Protein 5G1M (pdb70)

Foldseek 3Di:
DQAAAAEEEDQALADDPVNLVVLLDQSHAEYEDELRNDQELQSLLVRLVVSCVSPVRHAYEYACPQVVNVPPHPDQDRFFHLVLLLPFPVSLLLLLLRLQRVLLSCQQSNHLYYADDELAAAADPVDDPPDCRRLRVNVSSLSSRVSSLNNNVVNQAAYEYDAPQHCNQWDDPDFAAQTEDADAPVVSVVGSNRSCLSCLVPHQEYHHGSYYHVNQPRHGLLQALCNVPVVNCNVSVHDHAYEHPALDDDTHDDDDALLVVSVSNSVSPHQYYYHYPCVVSSVSNVVSCVVVVHHHDPRPCVRGGPRHHDDCSCVDPSNVVSVVVCVVRVNDD/DQFAAAEEEDQAQADDPVRLVVLLDQSHAEYEDELRNDAELQSLLVRLVVSCVSPVRHAYEYACVQPVNVPVHPDADDFFDLVLLLPFPVSLLLLLLRLQRVLLSCQQSNHLYYADDELAFAADPPPDPPDCNRAGPSVSSLSSRVSNLNSNVVNQAAYEYDAPQHCNQWADPDLQAFTEDADAPVVSCVGSNSSCLSCLVPHQEYEHDRYAHPNQHRAGLLLALSNVPCCSCNVSVRDHAYEYYALQPVSHHDPDALLVVSVSSVVSPHNYYYHYPDVVSSVNNVVSCVVVVHHHPPRVSVRGGPGHHDDCSCVDPSNVVSVVVCVVSVNDD

InterPro domains:
  IPR001764 Glycoside hydrolase, family 3, N-terminal [PF00933] (15-290)
  IPR017853 Glycoside hydrolase superfamily [SSF51445] (3-287)
  IPR019800 Glycoside hydrolase, family 3, active site [PS00775] (230-247)
  IPR022956 Beta-hexosaminidase, bacterial [MF_00364] (4-330)
  IPR036962 Glycoside hydrolase, family 3, N-terminal domain superfamily [G3DSA:3.20.20.300] (1-332)
  IPR050226 NagZ Beta-hexosaminidase [PTHR30480] (3-290)

Structure (mmCIF, N/CA/C/O backbone):
data_5G1M
#
_entry.id   5G1M
#
_cell.length_a   63.971
_cell.length_b   75.289
_cell.length_c   76.389
_cell.angle_alpha   90.00
_cell.angle_beta   110.10
_cell.angle_gamma   90.00
#
_symmetry.space_group_name_H-M   'P 1 21 1'
#
loop_
_entity.id
_entity.type
_entity.pdbx_description
1 polymer BETA-HEXOSAMINIDASE
2 non-polymer 'CHLORIDE ION'
3 non-polymer 'ACETATE ION'
4 non-polymer DI(HYDROXYETHYL)ETHER
5 water water
#
loop_
_atom_site.group_PDB
_atom_site.id
_atom_site.type_symbol
_atom_site.label_atom_id
_atom_site.label_alt_id
_atom_site.label_comp_id
_atom_site.label_asym_id
_atom_site.label_entity_id
_atom_site.label_seq_id
_atom_site.pdbx_PDB_ins_code
_atom_site.Cartn_x
_atom_site.Cartn_y
_atom_site.Cartn_z
_atom_site.occupancy
_atom_site.B_iso_or_equiv
_atom_site.auth_seq_id
_atom_site.auth_comp_id
_atom_site.auth_asym_id
_atom_site.auth_atom_id
_atom_site.pdbx_PDB_model_num
ATOM 1 N N . HIS A 1 20 ? 18.969 18.613 12.733 1.00 80.31 -1 HIS A N 1
ATOM 2 C CA . HIS A 1 20 ? 20.126 17.722 12.688 1.00 78.82 -1 HIS A CA 1
ATOM 3 C C . HIS A 1 20 ? 19.747 16.253 12.568 1.00 69.84 -1 HIS A C 1
ATOM 4 O O . HIS A 1 20 ? 18.930 15.758 13.343 1.00 74.66 -1 HIS A O 1
ATOM 11 N N . MET A 1 21 ? 20.341 15.558 11.598 1.00 56.58 1 MET A N 1
ATOM 12 C CA . MET A 1 21 ? 20.267 14.106 11.595 1.00 46.63 1 MET A CA 1
ATOM 13 C C . MET A 1 21 ? 20.948 13.570 12.851 1.00 33.54 1 MET A C 1
ATOM 14 O O . MET A 1 21 ? 21.891 14.171 13.373 1.00 28.76 1 MET A O 1
ATOM 19 N N . GLN A 1 22 ? 20.448 12.445 13.356 1.00 24.58 2 GLN A N 1
ATOM 20 C CA . GLN A 1 22 ? 20.942 11.878 14.603 1.00 22.03 2 GLN A CA 1
ATOM 21 C C . GLN A 1 22 ? 21.604 10.529 14.366 1.00 18.59 2 GLN A C 1
ATOM 22 O O . GLN A 1 22 ? 21.196 9.759 13.496 1.00 25.12 2 GLN A O 1
ATOM 28 N N . GLY A 1 23 ? 22.603 10.239 15.180 1.00 16.17 3 GLY A N 1
ATOM 29 C CA . GLY A 1 23 ? 23.326 8.991 15.046 1.00 17.25 3 GLY A CA 1
ATOM 30 C C . GLY A 1 23 ? 24.598 9.044 15.844 1.00 19.46 3 GLY A C 1
ATOM 31 O O . GLY A 1 23 ? 24.992 10.091 16.367 1.00 16.96 3 GLY A O 1
ATOM 32 N N . SER A 1 24 ? 25.242 7.882 15.941 1.00 13.74 4 SER A N 1
ATOM 33 C CA . SER A 1 24 ? 26.436 7.779 16.758 1.00 11.82 4 SER A CA 1
ATOM 34 C C . SER A 1 24 ? 27.184 6.513 16.360 1.00 12.56 4 SER A C 1
ATOM 35 O O . SER A 1 24 ? 26.622 5.612 15.740 1.00 14.89 4 SER A O 1
ATOM 38 N N . LEU A 1 25 ? 28.448 6.440 16.764 1.00 14.40 5 LEU A N 1
ATOM 39 C CA . LEU A 1 25 ? 29.329 5.335 16.415 1.00 12.03 5 LEU A CA 1
ATOM 40 C C . LEU A 1 25 ? 29.743 4.586 17.672 1.00 13.49 5 LEU A C 1
ATOM 41 O O . LEU A 1 25 ? 30.126 5.207 18.659 1.00 13.68 5 LEU A O 1
ATOM 46 N N . MET A 1 26 ? 29.670 3.258 17.632 1.00 10.34 6 MET A N 1
ATOM 47 C CA . MET A 1 26 ? 30.236 2.400 18.664 1.00 11.64 6 MET A CA 1
ATOM 48 C C . MET A 1 26 ? 31.429 1.668 18.063 1.00 15.32 6 MET A C 1
ATOM 49 O O . MET A 1 26 ? 31.290 0.989 17.038 1.00 15.08 6 MET A O 1
ATOM 54 N N . LEU A 1 27 ? 32.595 1.805 18.688 1.00 13.84 7 LEU A N 1
ATOM 55 C CA . LEU A 1 27 ? 33.784 1.182 18.119 1.00 12.00 7 LEU A CA 1
ATOM 56 C C . LEU A 1 27 ? 34.466 0.278 19.142 1.00 14.66 7 LEU A C 1
ATOM 57 O O . LEU A 1 27 ? 33.916 0.036 20.218 1.00 18.84 7 LEU A O 1
ATOM 62 N N . ASP A 1 28 ? 35.653 -0.233 18.815 1.00 16.05 8 ASP A N 1
ATOM 63 C CA . ASP A 1 28 ? 36.405 -1.089 19.721 1.00 14.92 8 ASP A CA 1
ATOM 64 C C . ASP A 1 28 ? 37.868 -0.668 19.676 1.00 18.19 8 ASP A C 1
ATOM 65 O O . ASP A 1 28 ? 38.255 0.221 18.909 1.00 17.50 8 ASP A O 1
ATOM 70 N N . ILE A 1 29 ? 38.685 -1.290 20.527 1.00 18.05 9 ILE A N 1
ATOM 71 C CA . ILE A 1 29 ? 40.116 -1.018 20.574 1.00 13.63 9 ILE A CA 1
ATOM 72 C C . ILE A 1 29 ? 40.856 -2.341 20.416 1.00 17.32 9 ILE A C 1
ATOM 73 O O . ILE A 1 29 ? 40.261 -3.419 20.461 1.00 18.46 9 ILE A O 1
ATOM 78 N N . GLY A 1 30 ? 42.177 -2.248 20.235 1.00 16.63 10 GLY A N 1
ATOM 79 C CA . GLY A 1 30 ? 42.980 -3.432 19.968 1.00 20.16 10 GLY A CA 1
ATOM 80 C C . GLY A 1 30 ? 43.408 -4.212 21.196 1.00 25.58 10 GLY A C 1
ATOM 81 O O . GLY A 1 30 ? 43.513 -5.443 21.144 1.00 30.34 10 GLY A O 1
ATOM 82 N N . GLY A 1 31 ? 43.650 -3.529 22.308 1.00 20.55 11 GLY A N 1
ATOM 83 C CA . GLY A 1 31 ? 44.392 -4.159 23.390 1.00 20.46 11 GLY A CA 1
ATOM 84 C C . GLY A 1 31 ? 43.710 -4.118 24.735 1.00 19.71 11 GLY A C 1
ATOM 85 O O . GLY A 1 31 ? 42.513 -3.832 24.830 1.00 22.48 11 GLY A O 1
ATOM 86 N N . THR A 1 32 ? 44.468 -4.401 25.793 1.00 23.20 12 THR A N 1
ATOM 87 C CA . THR A 1 32 ? 43.937 -4.372 27.145 1.00 20.19 12 THR A CA 1
ATOM 88 C C . THR A 1 32 ? 44.096 -3.009 27.806 1.00 22.14 12 THR A C 1
ATOM 89 O O . THR A 1 32 ? 43.735 -2.854 28.981 1.00 20.39 12 THR A O 1
ATOM 93 N N . TRP A 1 33 ? 44.635 -2.030 27.079 1.00 21.29 13 TRP A N 1
ATOM 94 C CA . TRP A 1 33 ? 44.770 -0.671 27.577 1.00 23.48 13 TRP A CA 1
ATOM 95 C C . TRP A 1 33 ? 44.671 0.262 26.378 1.00 19.69 13 TRP A C 1
ATOM 96 O O . TRP A 1 33 ? 44.733 -0.172 25.224 1.00 23.12 13 TRP A O 1
ATOM 107 N N . LEU A 1 34 ? 44.509 1.557 26.660 1.00 21.76 14 LEU A N 1
ATOM 108 C CA . LEU A 1 34 ? 44.340 2.557 25.608 1.00 19.98 14 LEU A CA 1
ATOM 109 C C . LEU A 1 34 ? 45.674 2.992 25.005 1.00 21.86 14 LEU A C 1
ATOM 110 O O . LEU A 1 34 ? 46.628 3.286 25.730 1.00 22.37 14 LEU A O 1
ATOM 115 N N . THR A 1 35 ? 45.726 3.077 23.670 1.00 19.02 15 THR A N 1
ATOM 116 C CA . THR A 1 35 ? 46.826 3.752 22.989 1.00 21.06 15 THR A CA 1
ATOM 117 C C . THR A 1 35 ? 46.510 5.243 22.842 1.00 23.37 15 THR A C 1
ATOM 118 O O . THR A 1 35 ? 45.380 5.687 23.054 1.00 17.93 15 THR A O 1
ATOM 122 N N . ALA A 1 36 ? 47.515 6.028 22.437 1.00 16.26 16 ALA A N 1
ATOM 123 C CA . ALA A 1 36 ? 47.245 7.442 22.196 1.00 20.30 16 ALA A CA 1
ATOM 124 C C . ALA A 1 36 ? 46.184 7.607 21.122 1.00 21.83 16 ALA A C 1
ATOM 125 O O . ALA A 1 36 ? 45.314 8.480 21.226 1.00 19.75 16 ALA A O 1
ATOM 127 N N . GLU A 1 37 ? 46.239 6.760 20.086 1.00 19.86 17 GLU A N 1
ATOM 128 C CA . GLU A 1 37 ? 45.261 6.823 19.008 1.00 24.06 17 GLU A CA 1
ATOM 129 C C . GLU A 1 37 ? 43.855 6.516 19.519 1.00 18.14 17 GLU A C 1
ATOM 130 O O . GLU A 1 37 ? 42.886 7.159 19.092 1.00 13.76 17 GLU A O 1
ATOM 136 N N . ASP A 1 38 ? 43.732 5.535 20.430 1.00 18.94 18 ASP A N 1
ATOM 137 C CA . ASP A 1 38 ? 42.461 5.248 21.104 1.00 18.36 18 ASP A CA 1
ATOM 138 C C . ASP A 1 38 ? 41.929 6.486 21.817 1.00 17.23 18 ASP A C 1
ATOM 139 O O . ASP A 1 38 ? 40.747 6.853 21.687 1.00 13.52 18 ASP A O 1
ATOM 144 N N . ARG A 1 39 ? 42.782 7.103 22.636 1.00 13.32 19 ARG A N 1
ATOM 145 C CA . ARG A 1 39 ? 42.381 8.290 23.370 1.00 12.22 19 ARG A CA 1
ATOM 146 C C . ARG A 1 39 ? 41.896 9.371 22.422 1.00 13.64 19 ARG A C 1
ATOM 147 O O . ARG A 1 39 ? 40.918 10.068 22.711 1.00 22.15 19 ARG A O 1
ATOM 155 N N . GLN A 1 40 ? 42.554 9.507 21.278 1.00 10.39 20 GLN A N 1
ATOM 156 C CA . GLN A 1 40 ? 42.205 10.604 20.385 1.00 19.20 20 GLN A CA 1
ATOM 157 C C . GLN A 1 40 ? 40.850 10.362 19.732 1.00 18.95 20 GLN A C 1
ATOM 158 O O . GLN A 1 40 ? 39.996 11.254 19.706 1.00 18.25 20 GLN A O 1
ATOM 164 N N . ILE A 1 41 ? 40.611 9.146 19.238 1.00 17.58 21 ILE A N 1
ATOM 165 C CA . ILE A 1 41 ? 39.335 8.905 18.573 1.00 19.09 21 ILE A CA 1
ATOM 166 C C . ILE A 1 41 ? 38.170 8.984 19.559 1.00 11.55 21 ILE A C 1
ATOM 167 O O . ILE A 1 41 ? 37.081 9.455 19.201 1.00 14.33 21 ILE A O 1
ATOM 172 N N . LEU A 1 42 ? 38.370 8.564 20.811 1.00 11.65 22 LEU A N 1
ATOM 173 C CA . LEU A 1 42 ? 37.284 8.597 21.797 1.00 15.84 22 LEU A CA 1
ATOM 174 C C . LEU A 1 42 ? 36.811 10.010 22.140 1.00 16.59 22 LEU A C 1
ATOM 175 O O . LEU A 1 42 ? 35.705 10.177 22.664 1.00 16.22 22 LEU A O 1
ATOM 180 N N . ARG A 1 43 ? 37.613 11.030 21.866 1.00 17.17 23 ARG A N 1
ATOM 181 C CA . ARG A 1 43 ? 37.196 12.390 22.200 1.00 16.82 23 ARG A CA 1
ATOM 182 C C . ARG A 1 43 ? 36.137 12.952 21.249 1.00 17.45 23 ARG A C 1
ATOM 183 O O . ARG A 1 43 ? 35.527 13.975 21.570 1.00 15.50 23 ARG A O 1
ATOM 191 N N . HIS A 1 44 ? 35.908 12.340 20.080 1.00 11.15 24 HIS A N 1
ATOM 192 C CA . HIS A 1 44 ? 34.947 12.947 19.159 1.00 9.92 24 HIS A CA 1
ATOM 193 C C . HIS A 1 44 ? 33.516 12.671 19.623 1.00 10.96 24 HIS A C 1
ATOM 194 O O . HIS A 1 44 ? 33.180 11.520 19.930 1.00 10.94 24 HIS A O 1
ATOM 201 N N . PRO A 1 45 ? 32.648 13.687 19.652 1.00 14.65 25 PRO A N 1
ATOM 202 C CA . PRO A 1 45 ? 31.292 13.493 20.199 1.00 16.51 25 PRO A CA 1
ATOM 203 C C . PRO A 1 45 ? 30.451 12.504 19.412 1.00 12.57 25 PRO A C 1
ATOM 204 O O . PRO A 1 45 ? 29.503 11.940 19.969 1.00 15.63 25 PRO A O 1
ATOM 208 N N . GLU A 1 46 ? 30.759 12.285 18.132 1.00 12.45 26 GLU A N 1
ATOM 209 C CA . GLU A 1 46 ? 30.001 11.336 17.339 1.00 13.98 26 GLU A CA 1
ATOM 210 C C . GLU A 1 46 ? 30.297 9.897 17.744 1.00 13.41 26 GLU A C 1
ATOM 211 O O . GLU A 1 46 ? 29.539 8.991 17.367 1.00 14.43 26 GLU A O 1
ATOM 217 N N . VAL A 1 47 ? 31.396 9.674 18.462 1.00 9.66 27 VAL A N 1
ATOM 218 C CA . VAL A 1 47 ? 31.651 8.392 19.101 1.00 8.91 27 VAL A CA 1
ATOM 219 C C . VAL A 1 47 ? 30.835 8.374 20.382 1.00 12.53 27 VAL A C 1
ATOM 220 O O . VAL A 1 47 ? 30.992 9.249 21.240 1.00 8.95 27 VAL A O 1
ATOM 224 N N . GLY A 1 48 ? 29.920 7.408 20.488 1.00 10.60 28 GLY A N 1
ATOM 225 C CA . GLY A 1 48 ? 29.025 7.313 21.627 1.00 8.56 28 GLY A CA 1
ATOM 226 C C . GLY A 1 48 ? 29.236 6.052 22.418 1.00 11.99 28 GLY A C 1
ATOM 227 O O . GLY A 1 48 ? 28.721 5.913 23.538 1.00 14.16 28 GLY A O 1
ATOM 228 N N . GLY A 1 49 ? 30.053 5.141 21.897 1.00 14.50 29 GLY A N 1
ATOM 229 C CA . GLY A 1 49 ? 30.149 3.855 22.555 1.00 13.47 29 GLY A CA 1
ATOM 230 C C . GLY A 1 49 ? 31.437 3.146 22.233 1.00 14.06 29 GLY A C 1
ATOM 231 O O . GLY A 1 49 ? 32.095 3.422 21.230 1.00 14.89 29 GLY A O 1
ATOM 232 N N . LEU A 1 50 ? 31.768 2.198 23.094 1.00 10.15 30 LEU A N 1
ATOM 233 C CA . LEU A 1 50 ? 32.920 1.332 22.927 1.00 11.30 30 LEU A CA 1
ATOM 234 C C . LEU A 1 50 ? 32.504 -0.058 23.365 1.00 14.37 30 LEU A C 1
ATOM 235 O O . LEU A 1 50 ? 31.909 -0.220 24.434 1.00 17.89 30 LEU A O 1
ATOM 240 N N . ILE A 1 51 ? 32.822 -1.057 22.572 1.00 11.91 31 ILE A N 1
ATOM 241 C CA . ILE A 1 51 ? 32.517 -2.435 22.943 1.00 12.69 31 ILE A CA 1
ATOM 242 C C . ILE A 1 51 ? 33.829 -3.150 23.198 1.00 19.90 31 ILE A C 1
ATOM 243 O O . ILE A 1 51 ? 34.805 -2.940 22.470 1.00 18.21 31 ILE A O 1
ATOM 248 N N . ILE A 1 52 ? 33.882 -3.925 24.279 1.00 18.73 32 ILE A N 1
ATOM 249 C CA . ILE A 1 52 ? 35.062 -4.730 24.575 1.00 15.49 32 ILE A CA 1
ATOM 250 C C . ILE A 1 52 ? 34.717 -6.191 24.354 1.00 18.68 32 ILE A C 1
ATOM 251 O O . ILE A 1 52 ? 33.565 -6.620 24.536 1.00 15.29 32 ILE A O 1
ATOM 256 N N . PHE A 1 53 ? 35.723 -6.938 23.914 1.00 19.87 33 PHE A N 1
ATOM 257 C CA . PHE A 1 53 ? 35.680 -8.374 23.655 1.00 29.89 33 PHE A CA 1
ATOM 258 C C . PHE A 1 53 ? 36.711 -9.076 24.532 1.00 29.30 33 PHE A C 1
ATOM 259 O O . PHE A 1 53 ? 37.514 -8.440 25.218 1.00 21.55 33 PHE A O 1
ATOM 267 N N . ALA A 1 54 ? 36.716 -10.409 24.459 1.00 25.11 34 ALA A N 1
ATOM 268 C CA . ALA A 1 54 ? 37.684 -11.192 25.220 1.00 28.00 34 ALA A CA 1
ATOM 269 C C . ALA A 1 54 ? 39.117 -10.716 25.010 1.00 25.28 34 ALA A C 1
ATOM 270 O O . ALA A 1 54 ? 39.928 -10.756 25.942 1.00 30.11 34 ALA A O 1
ATOM 272 N N . ARG A 1 55 ? 39.454 -10.260 23.797 1.00 24.30 35 ARG A N 1
ATOM 273 C CA . ARG A 1 55 ? 40.818 -9.802 23.526 1.00 23.41 35 ARG A CA 1
ATOM 274 C C . ARG A 1 55 ? 41.197 -8.551 24.315 1.00 27.11 35 ARG A C 1
ATOM 275 O O . ARG A 1 55 ? 42.388 -8.243 24.430 1.00 24.22 35 ARG A O 1
ATOM 283 N N . ASN A 1 56 ? 40.220 -7.808 24.835 1.00 21.03 36 ASN A N 1
ATOM 284 C CA . ASN A 1 56 ? 40.492 -6.632 25.647 1.00 18.80 36 ASN A CA 1
ATOM 285 C C . ASN A 1 56 ? 40.456 -6.930 27.137 1.00 21.00 36 ASN A C 1
ATOM 286 O O . ASN A 1 56 ? 40.728 -6.032 27.940 1.00 19.49 36 ASN A O 1
ATOM 291 N N . ILE A 1 57 ? 40.148 -8.165 27.519 1.00 23.04 37 ILE A N 1
ATOM 292 C CA . ILE A 1 57 ? 39.843 -8.516 28.900 1.00 24.28 37 ILE A CA 1
ATOM 293 C C . ILE A 1 57 ? 40.947 -9.426 29.422 1.00 30.34 37 ILE A C 1
ATOM 294 O O . ILE A 1 57 ? 41.223 -10.487 28.841 1.00 31.49 37 ILE A O 1
ATOM 299 N N . GLU A 1 58 ? 41.577 -9.007 30.520 1.00 26.86 38 GLU A N 1
ATOM 300 C CA . GLU A 1 58 ? 42.454 -9.868 31.308 1.00 28.02 38 GLU A CA 1
ATOM 301 C C . GLU A 1 58 ? 41.720 -10.431 32.518 1.00 26.82 38 GLU A C 1
ATOM 302 O O . GLU A 1 58 ? 41.632 -11.649 32.694 1.00 33.96 38 GLU A O 1
ATOM 308 N N . HIS A 1 59 ? 41.197 -9.552 33.368 1.00 26.00 39 HIS A N 1
ATOM 309 C CA . HIS A 1 59 ? 40.485 -9.953 34.570 1.00 27.63 39 HIS A CA 1
ATOM 310 C C . HIS A 1 59 ? 39.631 -8.779 35.025 1.00 23.61 39 HIS A C 1
ATOM 311 O O . HIS A 1 59 ? 39.818 -7.658 34.540 1.00 25.04 39 HIS A O 1
ATOM 318 N N . PRO A 1 60 ? 38.657 -9.013 35.915 1.00 22.72 40 PRO A N 1
ATOM 319 C CA . PRO A 1 60 ? 37.734 -7.931 36.302 1.00 22.70 40 PRO A CA 1
ATOM 320 C C . PRO A 1 60 ? 38.399 -6.631 36.734 1.00 17.39 40 PRO A C 1
ATOM 321 O O . PRO A 1 60 ? 37.882 -5.563 36.396 1.00 16.16 40 PRO A O 1
ATOM 325 N N . ALA A 1 61 ? 39.481 -6.687 37.523 1.00 27.12 41 ALA A N 1
ATOM 326 C CA . ALA A 1 61 ? 40.100 -5.460 38.032 1.00 25.36 41 ALA A CA 1
ATOM 327 C C . ALA A 1 61 ? 40.761 -4.662 36.915 1.00 21.21 41 ALA A C 1
ATOM 328 O O . ALA A 1 61 ? 40.767 -3.423 36.934 1.00 16.29 41 ALA A O 1
ATOM 330 N N . GLN A 1 62 ? 41.341 -5.359 35.944 1.00 18.56 42 GLN A N 1
ATOM 331 C CA . GLN A 1 62 ? 41.834 -4.686 34.752 1.00 15.85 42 GLN A CA 1
ATOM 332 C C . GLN A 1 62 ? 40.689 -4.071 33.956 1.00 17.69 42 GLN A C 1
ATOM 333 O O . GLN A 1 62 ? 40.809 -2.936 33.482 1.00 13.39 42 GLN A O 1
ATOM 339 N N . VAL A 1 63 ? 39.583 -4.813 33.766 1.00 20.37 43 VAL A N 1
ATOM 340 C CA . VAL A 1 63 ? 38.428 -4.258 33.045 1.00 18.31 43 VAL A CA 1
ATOM 341 C C . VAL A 1 63 ? 37.925 -3.007 33.744 1.00 12.55 43 VAL A C 1
ATOM 342 O O . VAL A 1 63 ? 37.613 -1.993 33.100 1.00 12.44 43 VAL A O 1
ATOM 346 N N . ARG A 1 64 ? 37.827 -3.061 35.073 1.00 13.29 44 ARG A N 1
ATOM 347 C CA . ARG A 1 64 ? 37.364 -1.910 35.840 1.00 12.94 44 ARG A CA 1
ATOM 348 C C . ARG A 1 64 ? 38.242 -0.684 35.598 1.00 16.35 44 ARG A C 1
ATOM 349 O O . ARG A 1 64 ? 37.740 0.432 35.394 1.00 14.30 44 ARG A O 1
ATOM 357 N N . GLU A 1 65 ? 39.565 -0.870 35.634 1.00 12.83 45 GLU A N 1
ATOM 358 C CA . GLU A 1 65 ? 40.464 0.252 35.419 1.00 12.51 45 GLU A CA 1
ATOM 359 C C . GLU A 1 65 ? 40.445 0.719 33.968 1.00 13.91 45 GLU A C 1
ATOM 360 O O . GLU A 1 65 ? 40.573 1.918 33.712 1.00 16.23 45 GLU A O 1
ATOM 366 N N . LEU A 1 66 ? 40.277 -0.193 33.009 1.00 12.29 46 LEU A N 1
ATOM 367 C CA . LEU A 1 66 ? 40.131 0.260 31.626 1.00 16.08 46 LEU A CA 1
ATOM 368 C C . LEU A 1 66 ? 38.884 1.128 31.466 1.00 16.90 46 LEU A C 1
ATOM 369 O O . LEU A 1 66 ? 38.929 2.209 30.844 1.00 11.04 46 LEU A O 1
ATOM 374 N N . CYS A 1 67 ? 37.764 0.692 32.059 1.00 14.11 47 CYS A N 1
ATOM 375 C CA . CYS A 1 67 ? 36.549 1.498 32.002 1.00 13.55 47 CYS A CA 1
ATOM 376 C C . CYS A 1 67 ? 36.750 2.843 32.683 1.00 12.02 47 CYS A C 1
ATOM 377 O O . CYS A 1 67 ? 36.298 3.877 32.171 1.00 16.82 47 CYS A O 1
ATOM 380 N N . ALA A 1 68 ? 37.413 2.857 33.847 1.00 14.10 48 ALA A N 1
ATOM 381 C CA . ALA A 1 68 ? 37.616 4.127 34.525 1.00 13.75 48 ALA A CA 1
ATOM 382 C C . ALA A 1 68 ? 38.470 5.070 33.674 1.00 13.27 48 ALA A C 1
ATOM 383 O O . ALA A 1 68 ? 38.249 6.293 33.676 1.00 12.32 48 ALA A O 1
ATOM 385 N N . ALA A 1 69 ? 39.456 4.520 32.937 1.00 14.30 49 ALA A N 1
ATOM 386 C CA . ALA A 1 69 ? 40.313 5.363 32.093 1.00 16.18 49 ALA A CA 1
ATOM 387 C C . ALA A 1 69 ? 39.534 5.958 30.948 1.00 14.28 49 ALA A C 1
ATOM 388 O O . ALA A 1 69 ? 39.732 7.130 30.609 1.00 12.00 49 ALA A O 1
ATOM 390 N N . ILE A 1 70 ? 38.672 5.157 30.329 1.00 12.49 50 ILE A N 1
ATOM 391 C CA . ILE A 1 70 ? 37.810 5.666 29.272 1.00 14.63 50 ILE A CA 1
ATOM 392 C C . ILE A 1 70 ? 36.894 6.753 29.815 1.00 15.72 50 ILE A C 1
ATOM 393 O O . ILE A 1 70 ? 36.710 7.798 29.182 1.00 14.05 50 ILE A O 1
ATOM 398 N N . ARG A 1 71 ? 36.315 6.541 30.999 1.00 11.81 51 ARG A N 1
ATOM 399 C CA . ARG A 1 71 ? 35.390 7.541 31.524 1.00 13.10 51 ARG A CA 1
ATOM 400 C C . ARG A 1 71 ? 36.092 8.809 31.985 1.00 19.72 51 ARG A C 1
ATOM 401 O O . ARG A 1 71 ? 35.444 9.858 32.074 1.00 13.97 51 ARG A O 1
ATOM 409 N N . ALA A 1 72 ? 37.391 8.756 32.270 1.00 16.14 52 ALA A N 1
ATOM 410 C CA . ALA A 1 72 ? 38.096 9.996 32.561 1.00 15.28 52 ALA A CA 1
ATOM 411 C C . ALA A 1 72 ? 38.176 10.875 31.317 1.00 21.21 52 ALA A C 1
ATOM 412 O O . ALA A 1 72 ? 38.288 12.100 31.426 1.00 18.99 52 ALA A O 1
ATOM 414 N N . ILE A 1 73 ? 38.131 10.254 30.141 1.00 12.83 53 ILE A N 1
ATOM 415 C CA . ILE A 1 73 ? 38.120 10.962 28.855 1.00 14.08 53 ILE A CA 1
ATOM 416 C C . ILE A 1 73 ? 36.702 11.379 28.476 1.00 20.23 53 ILE A C 1
ATOM 417 O O . ILE A 1 73 ? 36.450 12.519 28.053 1.00 16.70 53 ILE A O 1
ATOM 422 N N . ARG A 1 74 ? 35.772 10.434 28.583 1.00 12.07 54 ARG A N 1
ATOM 423 C CA . ARG A 1 74 ? 34.387 10.605 28.148 1.00 17.08 54 ARG A CA 1
ATOM 424 C C . ARG A 1 74 ? 33.456 9.966 29.167 1.00 16.05 54 ARG A C 1
ATOM 425 O O . ARG A 1 74 ? 33.045 8.805 29.018 1.00 12.17 54 ARG A O 1
ATOM 433 N N . PRO A 1 75 ? 33.063 10.701 30.200 1.00 14.93 55 PRO A N 1
ATOM 434 C CA . PRO A 1 75 ? 32.139 10.105 31.175 1.00 18.11 55 PRO A CA 1
ATOM 435 C C . PRO A 1 75 ? 30.806 9.682 30.564 1.00 21.43 55 PRO A C 1
ATOM 436 O O . PRO A 1 75 ? 30.157 8.792 31.125 1.00 16.55 55 PRO A O 1
ATOM 440 N N . ASP A 1 76 ? 30.410 10.238 29.410 1.00 17.34 56 ASP A N 1
ATOM 441 C CA . ASP A 1 76 ? 29.138 9.909 28.762 1.00 15.11 56 ASP A CA 1
ATOM 442 C C . ASP A 1 76 ? 29.198 8.709 27.828 1.00 17.04 56 ASP A C 1
ATOM 443 O O . ASP A 1 76 ? 28.180 8.394 27.207 1.00 16.02 56 ASP A O 1
ATOM 448 N N . LEU A 1 77 ? 30.347 8.052 27.663 1.00 12.97 57 LEU A N 1
ATOM 449 C CA A LEU A 1 77 ? 30.427 6.956 26.707 0.65 14.71 57 LEU A CA 1
ATOM 450 C CA B LEU A 1 77 ? 30.419 6.959 26.705 0.35 14.44 57 LEU A CA 1
ATOM 451 C C . LEU A 1 77 ? 29.674 5.734 27.220 1.00 13.86 57 LEU A C 1
ATOM 452 O O . LEU A 1 77 ? 29.692 5.423 28.419 1.00 14.94 57 LEU A O 1
ATOM 461 N N . LEU A 1 78 ? 28.988 5.053 26.313 1.00 12.07 58 LEU A N 1
ATOM 462 C CA . LEU A 1 78 ? 28.346 3.791 26.641 1.00 11.42 58 LEU A CA 1
ATOM 463 C C . LEU A 1 78 ? 29.382 2.691 26.459 1.00 14.90 58 LEU A C 1
ATOM 464 O O . LEU A 1 78 ? 29.945 2.550 25.373 1.00 14.87 58 LEU A O 1
ATOM 469 N N . LEU A 1 79 ? 29.646 1.925 27.519 1.00 13.60 59 LEU A N 1
ATOM 470 C CA . LEU A 1 79 ? 30.644 0.865 27.479 1.00 9.05 59 LEU A CA 1
ATOM 471 C C . LEU A 1 79 ? 29.922 -0.475 27.519 1.00 12.09 59 LEU A C 1
ATOM 472 O O . LEU A 1 79 ? 29.137 -0.736 28.442 1.00 16.52 59 LEU A O 1
ATOM 477 N N . ALA A 1 80 ? 30.170 -1.301 26.509 1.00 11.51 60 ALA A N 1
ATOM 478 C CA . ALA A 1 80 ? 29.445 -2.543 26.297 1.00 15.29 60 ALA A CA 1
ATOM 479 C C . ALA A 1 80 ? 30.435 -3.691 26.248 1.00 17.17 60 ALA A C 1
ATOM 480 O O . ALA A 1 80 ? 31.577 -3.543 25.803 1.00 20.10 60 ALA A O 1
ATOM 482 N N . VAL A 1 81 ? 29.991 -4.841 26.708 1.00 14.19 61 VAL A N 1
ATOM 483 C CA . VAL A 1 81 ? 30.745 -6.063 26.538 1.00 13.67 61 VAL A CA 1
ATOM 484 C C . VAL A 1 81 ? 29.869 -7.017 25.762 1.00 26.18 61 VAL A C 1
ATOM 485 O O . VAL A 1 81 ? 28.669 -7.149 26.040 1.00 20.58 61 VAL A O 1
ATOM 489 N N . ASP A 1 82 ? 30.450 -7.604 24.734 1.00 31.76 62 ASP A N 1
ATOM 490 C CA . ASP A 1 82 ? 29.874 -8.751 24.071 1.00 34.84 62 ASP A CA 1
ATOM 491 C C . ASP A 1 82 ? 30.468 -9.952 24.788 1.00 42.58 62 ASP A C 1
ATOM 492 O O . ASP A 1 82 ? 31.637 -10.295 24.587 1.00 34.72 62 ASP A O 1
ATOM 497 N N . GLN A 1 83 ? 29.689 -10.549 25.690 1.00 38.66 63 GLN A N 1
ATOM 498 C CA . GLN A 1 83 ? 30.147 -11.748 26.369 1.00 38.68 63 GLN A CA 1
ATOM 499 C C . GLN A 1 83 ? 30.027 -12.985 25.495 1.00 42.20 63 GLN A C 1
ATOM 500 O O . GLN A 1 83 ? 30.448 -14.061 25.927 1.00 44.23 63 GLN A O 1
ATOM 506 N N . GLU A 1 84 ? 29.440 -12.847 24.303 1.00 47.27 64 GLU A N 1
ATOM 507 C CA . GLU A 1 84 ? 29.488 -13.847 23.234 1.00 59.67 64 GLU A CA 1
ATOM 508 C C . GLU A 1 84 ? 29.020 -15.220 23.726 1.00 63.93 64 GLU A C 1
ATOM 509 O O . GLU A 1 84 ? 29.644 -16.254 23.479 1.00 63.46 64 GLU A O 1
ATOM 515 N N . GLY A 1 85 ? 27.883 -15.221 24.416 1.00 65.30 65 GLY A N 1
ATOM 516 C CA . GLY A 1 85 ? 27.284 -16.451 24.894 1.00 70.53 65 GLY A CA 1
ATOM 517 C C . GLY A 1 85 ? 28.011 -17.053 26.077 1.00 74.76 65 GLY A C 1
ATOM 518 O O . GLY A 1 85 ? 28.364 -18.236 26.056 1.00 77.91 65 GLY A O 1
ATOM 519 N N . GLY A 1 86 ? 28.229 -16.254 27.125 1.00 71.68 66 GLY A N 1
ATOM 520 C CA . GLY A 1 86 ? 29.042 -16.700 28.243 1.00 74.38 66 GLY A CA 1
ATOM 521 C C . GLY A 1 86 ? 30.494 -16.907 27.890 1.00 76.99 66 GLY A C 1
ATOM 522 O O . GLY A 1 86 ? 31.244 -17.490 28.676 1.00 74.36 66 GLY A O 1
ATOM 523 N N . ARG A 1 87 ? 30.905 -16.427 26.720 1.00 79.79 67 ARG A N 1
ATOM 524 C CA . ARG A 1 87 ? 32.248 -16.634 26.198 1.00 82.30 67 ARG A CA 1
ATOM 525 C C . ARG A 1 87 ? 33.292 -16.025 27.137 1.00 76.27 67 ARG A C 1
ATOM 526 O O . ARG A 1 87 ? 34.190 -16.723 27.609 1.00 77.14 67 ARG A O 1
ATOM 534 N N . VAL A 1 88 ? 33.147 -14.744 27.485 1.00 63.23 68 VAL A N 1
ATOM 535 C CA . VAL A 1 88 ? 34.163 -14.072 28.302 1.00 55.16 68 VAL A CA 1
ATOM 536 C C . VAL A 1 88 ? 34.405 -14.817 29.610 1.00 55.01 68 VAL A C 1
ATOM 537 O O . VAL A 1 88 ? 35.552 -15.086 29.995 1.00 42.66 68 VAL A O 1
ATOM 541 N N . GLN A 1 89 ? 33.325 -15.145 30.322 1.00 60.89 69 GLN A N 1
ATOM 542 C CA . GLN A 1 89 ? 33.461 -15.768 31.631 1.00 71.41 69 GLN A CA 1
ATOM 543 C C . GLN A 1 89 ? 34.276 -17.044 31.579 1.00 84.61 69 GLN A C 1
ATOM 544 O O . GLN A 1 89 ? 34.848 -17.434 32.601 1.00 88.03 69 GLN A O 1
ATOM 550 N N . ARG A 1 90 ? 34.361 -17.705 30.422 1.00 92.45 70 ARG A N 1
ATOM 551 C CA . ARG A 1 90 ? 35.027 -19.000 30.452 1.00 99.21 70 ARG A CA 1
ATOM 552 C C . ARG A 1 90 ? 36.547 -18.840 30.554 1.00 96.42 70 ARG A C 1
ATOM 553 O O . ARG A 1 90 ? 37.142 -19.285 31.542 1.00 99.72 70 ARG A O 1
ATOM 561 N N . LEU A 1 91 ? 37.206 -18.149 29.617 1.00 86.94 71 LEU A N 1
ATOM 562 C CA . LEU A 1 91 ? 38.659 -18.201 29.780 1.00 81.21 71 LEU A CA 1
ATOM 563 C C . LEU A 1 91 ? 39.276 -16.995 30.476 1.00 72.94 71 LEU A C 1
ATOM 564 O O . LEU A 1 91 ? 40.493 -16.994 30.695 1.00 72.08 71 LEU A O 1
ATOM 569 N N . ARG A 1 92 ? 38.496 -16.011 30.899 1.00 66.06 72 ARG A N 1
ATOM 570 C CA . ARG A 1 92 ? 39.038 -14.930 31.712 1.00 58.65 72 ARG A CA 1
ATOM 571 C C . ARG A 1 92 ? 38.723 -15.221 33.175 1.00 58.08 72 ARG A C 1
ATOM 572 O O . ARG A 1 92 ? 37.555 -15.387 33.549 1.00 56.52 72 ARG A O 1
ATOM 580 N N . GLN A 1 93 ? 39.772 -15.322 33.982 1.00 55.35 73 GLN A N 1
ATOM 581 C CA . GLN A 1 93 ? 39.615 -15.670 35.382 1.00 54.77 73 GLN A CA 1
ATOM 582 C C . GLN A 1 93 ? 38.830 -14.589 36.110 1.00 46.61 73 GLN A C 1
ATOM 583 O O . GLN A 1 93 ? 39.009 -13.395 35.858 1.00 43.74 73 GLN A O 1
ATOM 589 N N . GLY A 1 94 ? 37.938 -15.013 37.001 1.00 39.16 74 GLY A N 1
ATOM 590 C CA . GLY A 1 94 ? 37.416 -14.144 38.034 1.00 24.49 74 GLY A CA 1
ATOM 591 C C . GLY A 1 94 ? 36.013 -13.627 37.820 1.00 24.73 74 GLY A C 1
ATOM 592 O O . GLY A 1 94 ? 35.488 -12.938 38.704 1.00 32.24 74 GLY A O 1
ATOM 593 N N . PHE A 1 95 ? 35.395 -13.907 36.680 1.00 29.02 75 PHE A N 1
ATOM 594 C CA . PHE A 1 95 ? 34.007 -13.525 36.470 1.00 28.62 75 PHE A CA 1
ATOM 595 C C . PHE A 1 95 ? 33.095 -14.663 36.906 1.00 35.72 75 PHE A C 1
ATOM 596 O O . PHE A 1 95 ? 33.477 -15.836 36.882 1.00 38.24 75 PHE A O 1
ATOM 604 N N . VAL A 1 96 ? 31.889 -14.303 37.337 1.00 30.61 76 VAL A N 1
ATOM 605 C CA . VAL A 1 96 ? 30.963 -15.296 37.858 1.00 28.57 76 VAL A CA 1
ATOM 606 C C . VAL A 1 96 ? 30.505 -16.208 36.723 1.00 31.45 76 VAL A C 1
ATOM 607 O O . VAL A 1 96 ? 30.145 -15.749 35.630 1.00 31.02 76 VAL A O 1
ATOM 611 N N . ARG A 1 97 ? 30.566 -17.514 36.957 1.00 28.67 77 ARG A N 1
ATOM 612 C CA . ARG A 1 97 ? 30.082 -18.494 35.991 1.00 35.43 77 ARG A CA 1
ATOM 613 C C . ARG A 1 97 ? 28.592 -18.719 36.218 1.00 28.75 77 ARG A C 1
ATOM 614 O O . ARG A 1 97 ? 28.177 -19.100 37.316 1.00 35.64 77 ARG A O 1
ATOM 622 N N . LEU A 1 98 ? 27.792 -18.475 35.188 1.00 29.73 78 LEU A N 1
ATOM 623 C CA . LEU A 1 98 ? 26.343 -18.542 35.290 1.00 29.50 78 LEU A CA 1
ATOM 624 C C . LEU A 1 98 ? 25.802 -19.643 34.386 1.00 30.92 78 LEU A C 1
ATOM 625 O O . LEU A 1 98 ? 26.396 -19.941 33.343 1.00 28.34 78 LEU A O 1
ATOM 630 N N . PRO A 1 99 ? 24.691 -20.274 34.763 1.00 28.46 79 PRO A N 1
ATOM 631 C CA . PRO A 1 99 ? 24.154 -21.368 33.942 1.00 28.92 79 PRO A CA 1
ATOM 632 C C . PRO A 1 99 ? 23.549 -20.839 32.651 1.00 27.82 79 PRO A C 1
ATOM 633 O O . PRO A 1 99 ? 23.134 -19.683 32.545 1.00 26.45 79 PRO A O 1
ATOM 637 N N . ALA A 1 100 ? 23.525 -21.709 31.647 1.00 29.60 80 ALA A N 1
ATOM 638 C CA . ALA A 1 100 ? 22.886 -21.372 30.386 1.00 23.94 80 ALA A CA 1
ATOM 639 C C . ALA A 1 100 ? 21.368 -21.467 30.522 1.00 24.58 80 ALA A C 1
ATOM 640 O O . ALA A 1 100 ? 20.837 -22.121 31.426 1.00 25.89 80 ALA A O 1
ATOM 642 N N . MET A 1 101 ? 20.664 -20.797 29.605 1.00 26.15 81 MET A N 1
ATOM 643 C CA . MET A 1 101 ? 19.209 -20.715 29.713 1.00 27.30 81 MET A CA 1
ATOM 644 C C . MET A 1 101 ? 18.555 -22.089 29.626 1.00 29.58 81 MET A C 1
ATOM 645 O O . MET A 1 101 ? 17.530 -22.331 30.280 1.00 28.98 81 MET A O 1
ATOM 650 N N . ARG A 1 102 ? 19.120 -23.006 28.835 1.00 27.22 82 ARG A N 1
ATOM 651 C CA . ARG A 1 102 ? 18.506 -24.324 28.739 1.00 33.03 82 ARG A CA 1
ATOM 652 C C . ARG A 1 102 ? 18.565 -25.049 30.075 1.00 34.69 82 ARG A C 1
ATOM 653 O O . ARG A 1 102 ? 17.619 -25.761 30.434 1.00 29.61 82 ARG A O 1
ATOM 661 N N . ALA A 1 103 ? 19.644 -24.850 30.842 1.00 29.24 83 ALA A N 1
ATOM 662 C CA . ALA A 1 103 ? 19.695 -25.401 32.194 1.00 30.22 83 ALA A CA 1
ATOM 663 C C . ALA A 1 103 ? 18.694 -24.704 33.114 1.00 23.95 83 ALA A C 1
ATOM 664 O O . ALA A 1 103 ? 18.069 -25.349 33.964 1.00 29.73 83 ALA A O 1
ATOM 666 N N . ILE A 1 104 ? 18.543 -23.384 32.968 1.00 25.76 84 ILE A N 1
ATOM 667 C CA . ILE A 1 104 ? 17.570 -22.648 33.777 1.00 24.15 84 ILE A CA 1
ATOM 668 C C . ILE A 1 104 ? 16.157 -23.149 33.499 1.00 23.72 84 ILE A C 1
ATOM 669 O O . ILE A 1 104 ? 15.372 -23.387 34.427 1.00 21.93 84 ILE A O 1
ATOM 674 N N . ALA A 1 105 ? 15.829 -23.355 32.219 1.00 25.80 85 ALA A N 1
ATOM 675 C CA . ALA A 1 105 ? 14.480 -23.754 31.809 1.00 21.87 85 ALA A CA 1
ATOM 676 C C . ALA A 1 105 ? 13.989 -25.017 32.513 1.00 32.46 85 ALA A C 1
ATOM 677 O O . ALA A 1 105 ? 12.777 -25.204 32.677 1.00 30.89 85 ALA A O 1
ATOM 679 N N . ASP A 1 106 ? 14.893 -25.900 32.917 1.00 31.72 86 ASP A N 1
ATOM 680 C CA . ASP A 1 106 ? 14.489 -27.187 33.474 1.00 30.63 86 ASP A CA 1
ATOM 681 C C . ASP A 1 106 ? 14.351 -27.128 34.996 1.00 35.55 86 ASP A C 1
ATOM 682 O O . ASP A 1 106 ? 14.839 -27.978 35.738 1.00 38.72 86 ASP A O 1
ATOM 687 N N . ASN A 1 107 ? 13.688 -26.093 35.486 1.00 23.63 87 ASN A N 1
ATOM 688 C CA . ASN A 1 107 ? 13.441 -25.967 36.909 1.00 24.26 87 ASN A CA 1
ATOM 689 C C . ASN A 1 107 ? 12.010 -25.518 37.137 1.00 25.11 87 ASN A C 1
ATOM 690 O O . ASN A 1 107 ? 11.428 -24.834 36.287 1.00 26.39 87 ASN A O 1
ATOM 695 N N . PRO A 1 108 ? 11.428 -25.875 38.285 1.00 26.69 88 PRO A N 1
ATOM 696 C CA . PRO A 1 108 ? 10.082 -25.383 38.599 1.00 29.73 88 PRO A CA 1
ATOM 697 C C . PRO A 1 108 ? 10.054 -23.892 38.823 1.00 27.22 88 PRO A C 1
ATOM 698 O O . PRO A 1 108 ? 9.026 -23.259 38.559 1.00 29.56 88 PRO A O 1
ATOM 702 N N . ASN A 1 109 ? 11.146 -23.320 39.320 1.00 20.22 89 ASN A N 1
ATOM 703 C CA . ASN A 1 109 ? 11.267 -21.888 39.561 1.00 20.16 89 ASN A CA 1
ATOM 704 C C . ASN A 1 109 ? 12.146 -21.222 38.507 1.00 18.08 89 ASN A C 1
ATOM 705 O O . ASN A 1 109 ? 12.932 -20.325 38.818 1.00 17.51 89 ASN A O 1
ATOM 710 N N . ALA A 1 110 ? 11.992 -21.637 37.240 1.00 18.17 90 ALA A N 1
ATOM 711 C CA . ALA A 1 110 ? 12.864 -21.157 36.164 1.00 17.75 90 ALA A CA 1
ATOM 712 C C . ALA A 1 110 ? 12.818 -19.646 36.028 1.00 17.55 90 ALA A C 1
ATOM 713 O O . ALA A 1 110 ? 13.840 -19.011 35.745 1.00 15.98 90 ALA A O 1
ATOM 715 N N . GLU A 1 111 ? 11.637 -19.053 36.196 1.00 17.15 91 GLU A N 1
ATOM 716 C CA . GLU A 1 111 ? 11.538 -17.599 36.123 1.00 18.72 91 GLU A CA 1
ATOM 717 C C . GLU A 1 111 ? 12.381 -16.929 37.203 1.00 15.69 91 GLU A C 1
ATOM 718 O O . GLU A 1 111 ? 13.197 -16.050 36.905 1.00 15.20 91 GLU A O 1
ATOM 724 N N . GLU A 1 112 ? 12.214 -17.338 38.467 1.00 14.98 92 GLU A N 1
ATOM 725 C CA . GLU A 1 112 ? 13.058 -16.787 39.528 1.00 19.80 92 GLU A CA 1
ATOM 726 C C . GLU A 1 112 ? 14.540 -16.970 39.222 1.00 16.99 92 GLU A C 1
ATOM 727 O O . GLU A 1 112 ? 15.340 -16.062 39.456 1.00 15.09 92 GLU A O 1
ATOM 733 N N . LEU A 1 113 ? 14.930 -18.155 38.745 1.00 19.21 93 LEU A N 1
ATOM 734 C CA . LEU A 1 113 ? 16.346 -18.415 38.486 1.00 16.66 93 LEU A CA 1
ATOM 735 C C . LEU A 1 113 ? 16.869 -17.566 37.336 1.00 15.86 93 LEU A C 1
ATOM 736 O O . LEU A 1 113 ? 18.031 -17.133 37.350 1.00 15.88 93 LEU A O 1
ATOM 741 N N . ALA A 1 114 ? 16.047 -17.373 36.303 1.00 15.29 94 ALA A N 1
ATOM 742 C CA . ALA A 1 114 ? 16.422 -16.488 35.203 1.00 15.88 94 ALA A CA 1
ATOM 743 C C . ALA A 1 114 ? 16.584 -15.053 35.688 1.00 15.27 94 ALA A C 1
ATOM 744 O O . ALA A 1 114 ? 17.526 -14.353 35.286 1.00 15.04 94 ALA A O 1
ATOM 746 N N . GLU A 1 115 ? 15.703 -14.608 36.591 1.00 13.34 95 GLU A N 1
ATOM 747 C CA . GLU A 1 115 ? 15.890 -13.298 37.226 1.00 16.92 95 GLU A CA 1
ATOM 748 C C . GLU A 1 115 ? 17.217 -13.215 37.968 1.00 16.11 95 GLU A C 1
ATOM 749 O O . GLU A 1 115 ? 17.936 -12.210 37.866 1.00 12.79 95 GLU A O 1
ATOM 755 N N . HIS A 1 116 ? 17.514 -14.227 38.792 1.00 16.20 96 HIS A N 1
ATOM 756 C CA . HIS A 1 116 ? 18.783 -14.225 39.507 1.00 18.53 96 HIS A CA 1
ATOM 757 C C . HIS A 1 116 ? 19.954 -14.169 38.529 1.00 16.52 96 HIS A C 1
ATOM 758 O O . HIS A 1 116 ? 20.930 -13.452 38.761 1.00 15.35 96 HIS A O 1
ATOM 765 N N . CYS A 1 117 ? 19.884 -14.913 37.422 1.00 14.84 97 CYS A N 1
ATOM 766 C CA . CYS A 1 117 ? 21.014 -14.878 36.490 1.00 16.54 97 CYS A CA 1
ATOM 767 C C . CYS A 1 117 ? 21.161 -13.512 35.840 1.00 16.01 97 CYS A C 1
ATOM 768 O O . CYS A 1 117 ? 22.280 -13.012 35.691 1.00 14.20 97 CYS A O 1
ATOM 771 N N . GLY A 1 118 ? 20.051 -12.901 35.431 1.00 16.50 98 GLY A N 1
ATOM 772 C CA . GLY A 1 118 ? 20.135 -11.564 34.858 1.00 15.36 98 GLY A CA 1
ATOM 773 C C . GLY A 1 118 ? 20.663 -10.565 35.866 1.00 17.66 98 GLY A C 1
ATOM 774 O O . GLY A 1 118 ? 21.496 -9.711 35.544 1.00 13.12 98 GLY A O 1
ATOM 775 N N . TRP A 1 119 ? 20.242 -10.712 37.119 1.00 12.55 99 TRP A N 1
ATOM 776 C CA . TRP A 1 119 ? 20.692 -9.812 38.167 1.00 14.63 99 TRP A CA 1
ATOM 777 C C . TRP A 1 119 ? 22.188 -9.982 38.440 1.00 13.68 99 TRP A C 1
ATOM 778 O O . TRP A 1 119 ? 22.929 -8.996 38.516 1.00 14.25 99 TRP A O 1
ATOM 789 N N . LEU A 1 120 ? 22.656 -11.228 38.573 1.00 13.84 100 LEU A N 1
ATOM 790 C CA . LEU A 1 120 ? 24.073 -11.457 38.837 1.00 14.55 100 LEU A CA 1
ATOM 791 C C . LEU A 1 120 ? 24.936 -10.933 37.701 1.00 18.76 100 LEU A C 1
ATOM 792 O O . LEU A 1 120 ? 25.937 -10.242 37.922 1.00 14.45 100 LEU A O 1
ATOM 797 N N . MET A 1 121 ? 24.571 -11.264 36.471 1.00 16.66 101 MET A N 1
ATOM 798 C CA . MET A 1 121 ? 25.399 -10.843 35.345 1.00 14.16 101 MET A CA 1
ATOM 799 C C . MET A 1 121 ? 25.489 -9.318 35.294 1.00 14.40 101 MET A C 1
ATOM 800 O O . MET A 1 121 ? 26.585 -8.743 35.211 1.00 14.48 101 MET A O 1
ATOM 805 N N . ALA A 1 122 ? 24.347 -8.649 35.401 1.00 12.79 102 ALA A N 1
ATOM 806 C CA . ALA A 1 122 ? 24.314 -7.188 35.296 1.00 12.55 102 ALA A CA 1
ATOM 807 C C . ALA A 1 122 ? 25.028 -6.521 36.473 1.00 21.13 102 ALA A C 1
ATOM 808 O O . ALA A 1 122 ? 25.678 -5.482 36.304 1.00 12.47 102 ALA A O 1
ATOM 810 N N . THR A 1 123 ? 24.906 -7.092 37.672 1.00 12.80 103 THR A N 1
ATOM 811 C CA . THR A 1 123 ? 25.611 -6.541 38.831 1.00 13.17 103 THR A CA 1
ATOM 812 C C . THR A 1 123 ? 27.126 -6.610 38.648 1.00 13.68 103 THR A C 1
ATOM 813 O O . THR A 1 123 ? 27.840 -5.632 38.914 1.00 15.66 103 THR A O 1
ATOM 817 N N . GLU A 1 124 ? 27.639 -7.736 38.157 1.00 14.13 104 GLU A N 1
ATOM 818 C CA . GLU A 1 124 ? 29.086 -7.829 38.013 1.00 15.78 104 GLU A CA 1
ATOM 819 C C . GLU A 1 124 ? 29.586 -6.972 36.852 1.00 14.46 104 GLU A C 1
ATOM 820 O O . GLU A 1 124 ? 30.615 -6.289 36.965 1.00 17.92 104 GLU A O 1
ATOM 826 N N . VAL A 1 125 ? 28.870 -6.988 35.732 1.00 16.36 105 VAL A N 1
ATOM 827 C CA . VAL A 1 125 ? 29.288 -6.198 34.577 1.00 16.32 105 VAL A CA 1
ATOM 828 C C . VAL A 1 125 ? 29.372 -4.728 34.946 1.00 18.79 105 VAL A C 1
ATOM 829 O O . VAL A 1 125 ? 30.349 -4.051 34.614 1.00 17.11 105 VAL A O 1
ATOM 833 N N . GLN A 1 126 ? 28.381 -4.221 35.694 1.00 14.08 106 GLN A N 1
ATOM 834 C CA . GLN A 1 126 ? 28.446 -2.829 36.116 1.00 13.08 106 GLN A CA 1
ATOM 835 C C . GLN A 1 126 ? 29.477 -2.598 37.200 1.00 14.27 106 GLN A C 1
ATOM 836 O O . GLN A 1 126 ? 30.008 -1.480 37.311 1.00 16.11 106 GLN A O 1
ATOM 842 N N . ALA A 1 127 ? 29.778 -3.616 38.001 1.00 18.23 107 ALA A N 1
ATOM 843 C CA . ALA A 1 127 ? 30.783 -3.433 39.036 1.00 22.96 107 ALA A CA 1
ATOM 844 C C . ALA A 1 127 ? 32.160 -3.229 38.429 1.00 18.24 107 ALA A C 1
ATOM 845 O O . ALA A 1 127 ? 33.029 -2.614 39.055 1.00 17.17 107 ALA A O 1
ATOM 847 N N . VAL A 1 128 ? 32.389 -3.728 37.222 1.00 14.96 108 VAL A N 1
ATOM 848 C CA . VAL A 1 128 ? 33.662 -3.499 36.560 1.00 19.03 108 VAL A CA 1
ATOM 849 C C . VAL A 1 128 ? 33.589 -2.319 35.584 1.00 16.55 108 VAL A C 1
ATOM 850 O O . VAL A 1 128 ? 34.454 -2.188 34.711 1.00 17.43 108 VAL A O 1
ATOM 854 N N . GLY A 1 129 ? 32.601 -1.426 35.742 1.00 16.80 109 GLY A N 1
ATOM 855 C CA . GLY A 1 129 ? 32.617 -0.150 35.026 1.00 14.57 109 GLY A CA 1
ATOM 856 C C . GLY A 1 129 ? 31.863 -0.113 33.711 1.00 14.26 109 GLY A C 1
ATOM 857 O O . GLY A 1 129 ? 31.830 0.941 33.047 1.00 14.66 109 GLY A O 1
ATOM 858 N N . LEU A 1 130 ? 31.252 -1.208 33.308 1.00 20.14 110 LEU A N 1
ATOM 859 C CA . LEU A 1 130 ? 30.585 -1.253 32.019 1.00 16.66 110 LEU A CA 1
ATOM 860 C C . LEU A 1 130 ? 29.135 -0.803 32.180 1.00 13.33 110 LEU A C 1
ATOM 861 O O . LEU A 1 130 ? 28.552 -0.911 33.250 1.00 13.05 110 LEU A O 1
ATOM 866 N N . ASP A 1 131 ? 28.551 -0.311 31.098 1.00 13.35 111 ASP A N 1
ATOM 867 C CA . ASP A 1 131 ? 27.123 -0.006 31.169 1.00 12.98 111 ASP A CA 1
ATOM 868 C C . ASP A 1 131 ? 26.266 -1.223 30.896 1.00 15.07 111 ASP A C 1
ATOM 869 O O . ASP A 1 131 ? 25.195 -1.375 31.494 1.00 18.62 111 ASP A O 1
ATOM 874 N N . LEU A 1 132 ? 26.688 -2.076 29.969 1.00 12.89 112 LEU A N 1
ATOM 875 C CA . LEU A 1 132 ? 25.782 -3.130 29.571 1.00 14.83 112 LEU A CA 1
ATOM 876 C C . LEU A 1 132 ? 26.544 -4.299 28.992 1.00 14.47 112 LEU A C 1
ATOM 877 O O . LEU A 1 132 ? 27.702 -4.190 28.567 1.00 13.68 112 LEU A O 1
ATOM 882 N N . SER A 1 133 ? 25.852 -5.421 29.003 1.00 15.88 113 SER A N 1
ATOM 883 C CA . SER A 1 133 ? 26.190 -6.605 28.241 1.00 17.39 113 SER A CA 1
ATOM 884 C C . SER A 1 133 ? 25.074 -6.800 27.234 1.00 16.03 113 SER A C 1
ATOM 885 O O . SER A 1 133 ? 23.904 -6.605 27.562 1.00 18.71 113 SER A O 1
ATOM 888 N N . PHE A 1 134 ? 25.428 -7.148 26.008 1.00 16.29 114 PHE A N 1
ATOM 889 C CA . PHE A 1 134 ? 24.401 -7.326 24.990 1.00 19.04 114 PHE A CA 1
ATOM 890 C C . PHE A 1 134 ? 23.681 -8.636 25.277 1.00 20.23 114 PHE A C 1
ATOM 891 O O . PHE A 1 134 ? 24.141 -9.710 24.883 1.00 22.84 114 PHE A O 1
ATOM 899 N N . ALA A 1 135 ? 22.546 -8.534 25.963 1.00 15.88 115 ALA A N 1
ATOM 900 C CA . ALA A 1 135 ? 21.753 -9.692 26.367 1.00 17.53 115 ALA A CA 1
ATOM 901 C C . ALA A 1 135 ? 20.336 -9.211 26.618 1.00 16.46 115 ALA A C 1
ATOM 902 O O . ALA A 1 135 ? 20.141 -8.053 27.002 1.00 17.41 115 ALA A O 1
ATOM 904 N N . PRO A 1 136 ? 19.336 -10.098 26.475 1.00 17.50 116 PRO A N 1
ATOM 905 C CA . PRO A 1 136 ? 19.424 -11.530 26.211 1.00 22.19 116 PRO A CA 1
ATOM 906 C C . PRO A 1 136 ? 19.266 -11.914 24.759 1.00 25.71 116 PRO A C 1
ATOM 907 O O . PRO A 1 136 ? 18.700 -11.159 23.945 1.00 18.61 116 PRO A O 1
ATOM 911 N N . VAL A 1 137 ? 19.762 -13.116 24.461 1.00 21.03 117 VAL A N 1
ATOM 912 C CA . VAL A 1 137 ? 19.503 -13.773 23.188 1.00 19.91 117 VAL A CA 1
ATOM 913 C C . VAL A 1 137 ? 18.028 -14.145 23.105 1.00 21.32 117 VAL A C 1
ATOM 914 O O . VAL A 1 137 ? 17.485 -14.822 23.993 1.00 22.01 117 VAL A O 1
ATOM 918 N N . LEU A 1 138 ? 17.371 -13.717 22.027 1.00 17.49 118 LEU A N 1
ATOM 919 C CA . LEU A 1 138 ? 15.977 -14.061 21.759 1.00 18.03 118 LEU A CA 1
ATOM 920 C C . LEU A 1 138 ? 15.838 -14.979 20.560 1.00 19.26 118 LEU A C 1
ATOM 921 O O . LEU A 1 138 ? 14.709 -15.306 20.175 1.00 21.20 118 LEU A O 1
ATOM 926 N N . ASP A 1 139 ? 16.947 -15.371 19.940 1.00 18.13 119 ASP A N 1
ATOM 927 C CA . ASP A 1 139 ? 16.879 -16.297 18.820 1.00 21.60 119 ASP A CA 1
ATOM 928 C C . ASP A 1 139 ? 16.410 -17.666 19.299 1.00 24.83 119 ASP A C 1
ATOM 929 O O . ASP A 1 139 ? 16.662 -18.070 20.437 1.00 25.25 119 ASP A O 1
ATOM 934 N N . LEU A 1 140 ? 15.713 -18.378 18.422 1.00 27.91 120 LEU A N 1
ATOM 935 C CA . LEU A 1 140 ? 15.122 -19.668 18.750 1.00 20.53 120 LEU A CA 1
ATOM 936 C C . LEU A 1 140 ? 15.985 -20.800 18.216 1.00 25.32 120 LEU A C 1
ATOM 937 O O . LEU A 1 140 ? 16.597 -20.689 17.153 1.00 26.67 120 LEU A O 1
ATOM 942 N N . ASP A 1 141 ? 16.014 -21.905 18.957 1.00 24.73 121 ASP A N 1
ATOM 943 C CA . ASP A 1 141 ? 16.652 -23.132 18.490 1.00 31.33 121 ASP A CA 1
ATOM 944 C C . ASP A 1 141 ? 15.599 -24.028 17.851 1.00 34.32 121 ASP A C 1
ATOM 945 O O . ASP A 1 141 ? 14.604 -24.384 18.493 1.00 37.94 121 ASP A O 1
ATOM 950 N N . HIS A 1 142 ? 15.811 -24.383 16.589 1.00 30.75 122 HIS A N 1
ATOM 951 C CA . HIS A 1 142 ? 14.896 -25.237 15.845 1.00 31.23 122 HIS A CA 1
ATOM 952 C C . HIS A 1 142 ? 15.564 -26.579 15.585 1.00 40.54 122 HIS A C 1
ATOM 953 O O . HIS A 1 142 ? 16.596 -26.646 14.908 1.00 41.96 122 HIS A O 1
ATOM 960 N N . GLN A 1 143 ? 14.979 -27.640 16.120 1.00 44.13 123 GLN A N 1
ATOM 961 C CA . GLN A 1 143 ? 15.496 -28.986 15.900 1.00 53.67 123 GLN A CA 1
ATOM 962 C C . GLN A 1 143 ? 14.826 -29.532 14.647 1.00 57.40 123 GLN A C 1
ATOM 963 O O . GLN A 1 143 ? 13.674 -29.969 14.685 1.00 54.24 123 GLN A O 1
ATOM 969 N N . ARG A 1 144 ? 15.545 -29.478 13.521 1.00 64.01 124 ARG A N 1
ATOM 970 C CA . ARG A 1 144 ? 15.036 -30.047 12.277 1.00 73.92 124 ARG A CA 1
ATOM 971 C C . ARG A 1 144 ? 14.881 -31.561 12.359 1.00 82.41 124 ARG A C 1
ATOM 972 O O . ARG A 1 144 ? 14.168 -32.146 11.535 1.00 81.56 124 ARG A O 1
ATOM 980 N N . SER A 1 145 ? 15.531 -32.204 13.332 1.00 89.99 125 SER A N 1
ATOM 981 C CA . SER A 1 145 ? 15.376 -33.643 13.507 1.00 95.32 125 SER A CA 1
ATOM 982 C C . SER A 1 145 ? 13.957 -34.006 13.926 1.00 98.77 125 SER A C 1
ATOM 983 O O . SER A 1 145 ? 13.457 -35.077 13.559 1.00 100.50 125 SER A O 1
ATOM 986 N N . ALA A 1 146 ? 13.296 -33.137 14.687 1.00 98.61 126 ALA A N 1
ATOM 987 C CA . ALA A 1 146 ? 11.909 -33.351 15.062 1.00 98.21 126 ALA A CA 1
ATOM 988 C C . ALA A 1 146 ? 10.980 -32.959 13.911 1.00 94.94 126 ALA A C 1
ATOM 989 O O . ALA A 1 146 ? 11.398 -32.374 12.908 1.00 96.78 126 ALA A O 1
ATOM 991 N N . VAL A 1 147 ? 9.700 -33.293 14.063 1.00 87.98 127 VAL A N 1
ATOM 992 C CA . VAL A 1 147 ? 8.694 -33.003 13.052 1.00 79.72 127 VAL A CA 1
ATOM 993 C C . VAL A 1 147 ? 7.914 -31.761 13.482 1.00 76.78 127 VAL A C 1
ATOM 994 O O . VAL A 1 147 ? 7.924 -31.369 14.655 1.00 71.58 127 VAL A O 1
ATOM 998 N N . VAL A 1 148 ? 7.243 -31.117 12.511 1.00 76.77 128 VAL A N 1
ATOM 999 C CA . VAL A 1 148 ? 6.567 -29.826 12.692 1.00 69.48 128 VAL A CA 1
ATOM 1000 C C . VAL A 1 148 ? 5.609 -29.875 13.882 1.00 66.47 128 VAL A C 1
ATOM 1001 O O . VAL A 1 148 ? 5.219 -30.955 14.340 1.00 70.50 128 VAL A O 1
ATOM 1005 N N . GLY A 1 149 ? 5.245 -28.706 14.408 1.00 59.91 129 GLY A N 1
ATOM 1006 C CA . GLY A 1 149 ? 4.249 -28.613 15.460 1.00 59.45 129 GLY A CA 1
ATOM 1007 C C . GLY A 1 149 ? 4.773 -28.858 16.861 1.00 58.67 129 GLY A C 1
ATOM 1008 O O . GLY A 1 149 ? 4.343 -28.199 17.815 1.00 51.59 129 GLY A O 1
ATOM 1009 N N . SER A 1 150 ? 5.689 -29.820 16.989 1.00 62.05 130 SER A N 1
ATOM 1010 C CA . SER A 1 150 ? 6.316 -30.136 18.266 1.00 60.96 130 SER A CA 1
ATOM 1011 C C . SER A 1 150 ? 7.085 -28.934 18.794 1.00 64.28 130 SER A C 1
ATOM 1012 O O . SER A 1 150 ? 7.611 -28.123 18.027 1.00 66.25 130 SER A O 1
ATOM 1015 N N . ARG A 1 151 ? 7.183 -28.837 20.119 1.00 69.43 131 ARG A N 1
ATOM 1016 C CA . ARG A 1 151 ? 7.895 -27.698 20.685 1.00 78.34 131 ARG A CA 1
ATOM 1017 C C . ARG A 1 151 ? 9.397 -27.728 20.402 1.00 82.67 131 ARG A C 1
ATOM 1018 O O . ARG A 1 151 ? 10.099 -26.795 20.811 1.00 82.62 131 ARG A O 1
ATOM 1026 N N . ALA A 1 152 ? 9.894 -28.745 19.695 1.00 81.67 132 ALA A N 1
ATOM 1027 C CA . ALA A 1 152 ? 11.299 -28.844 19.319 1.00 77.74 132 ALA A CA 1
ATOM 1028 C C . ALA A 1 152 ? 11.577 -28.218 17.954 1.00 69.36 132 ALA A C 1
ATOM 1029 O O . ALA A 1 152 ? 12.531 -27.448 17.807 1.00 66.75 132 ALA A O 1
ATOM 1031 N N . PHE A 1 153 ? 10.764 -28.554 16.946 1.00 65.43 133 PHE A N 1
ATOM 1032 C CA . PHE A 1 153 ? 10.930 -27.968 15.616 1.00 59.89 133 PHE A CA 1
ATOM 1033 C C . PHE A 1 153 ? 10.558 -26.487 15.608 1.00 54.57 133 PHE A C 1
ATOM 1034 O O . PHE A 1 153 ? 11.155 -25.703 14.858 1.00 43.32 133 PHE A O 1
ATOM 1042 N N . GLU A 1 154 ? 9.586 -26.085 16.429 1.00 53.77 134 GLU A N 1
ATOM 1043 C CA . GLU A 1 154 ? 9.210 -24.681 16.514 1.00 56.15 134 GLU A CA 1
ATOM 1044 C C . GLU A 1 154 ? 10.072 -23.896 17.498 1.00 50.58 134 GLU A C 1
ATOM 1045 O O . GLU A 1 154 ? 10.189 -22.674 17.356 1.00 52.54 134 GLU A O 1
ATOM 1051 N N . GLY A 1 155 ? 10.671 -24.558 18.487 1.00 43.98 135 GLY A N 1
ATOM 1052 C CA . GLY A 1 155 ? 11.591 -23.904 19.402 1.00 42.74 135 GLY A CA 1
ATOM 1053 C C . GLY A 1 155 ? 10.969 -23.277 20.631 1.00 38.38 135 GLY A C 1
ATOM 1054 O O . GLY A 1 155 ? 11.670 -22.566 21.363 1.00 39.28 135 GLY A O 1
ATOM 1055 N N . ASP A 1 156 ? 9.684 -23.526 20.883 1.00 31.63 136 ASP A N 1
ATOM 1056 C CA . ASP A 1 156 ? 8.903 -22.974 21.983 1.00 31.01 136 ASP A CA 1
ATOM 1057 C C . ASP A 1 156 ? 9.145 -21.479 22.163 1.00 24.97 136 ASP A C 1
ATOM 1058 O O . ASP A 1 156 ? 9.798 -21.064 23.131 1.00 28.26 136 ASP A O 1
ATOM 1063 N N . PRO A 1 157 ? 8.628 -20.636 21.265 1.00 26.63 137 PRO A N 1
ATOM 1064 C CA . PRO A 1 157 ? 8.880 -19.190 21.408 1.00 27.84 137 PRO A CA 1
ATOM 1065 C C . PRO A 1 157 ? 8.206 -18.561 22.621 1.00 23.19 137 PRO A C 1
ATOM 1066 O O . PRO A 1 157 ? 8.748 -17.596 23.168 1.00 21.70 137 PRO A O 1
ATOM 1070 N N . GLU A 1 158 ? 7.040 -19.044 23.058 1.00 21.31 138 GLU A N 1
ATOM 1071 C CA . GLU A 1 158 ? 6.431 -18.425 24.234 1.00 22.63 138 GLU A CA 1
ATOM 1072 C C . GLU A 1 158 ? 7.265 -18.688 25.480 1.00 18.75 138 GLU A C 1
ATOM 1073 O O . GLU A 1 158 ? 7.430 -17.801 26.325 1.00 21.76 138 GLU A O 1
ATOM 1079 N N . ARG A 1 159 ? 7.802 -19.901 25.601 1.00 21.88 139 ARG A N 1
ATOM 1080 C CA . ARG A 1 159 ? 8.659 -20.235 26.731 1.00 25.72 139 ARG A CA 1
ATOM 1081 C C . ARG A 1 159 ? 9.951 -19.437 26.683 1.00 24.66 139 ARG A C 1
ATOM 1082 O O . ARG A 1 159 ? 10.445 -18.977 27.719 1.00 17.77 139 ARG A O 1
ATOM 1090 N N . ALA A 1 160 ? 10.500 -19.254 25.480 1.00 20.82 140 ALA A N 1
ATOM 1091 C CA . ALA A 1 160 ? 11.687 -18.425 25.319 1.00 25.38 140 ALA A CA 1
ATOM 1092 C C . ALA A 1 160 ? 11.410 -16.991 25.742 1.00 21.74 140 ALA A C 1
ATOM 1093 O O . ALA A 1 160 ? 12.244 -16.363 26.406 1.00 20.43 140 ALA A O 1
ATOM 1095 N N . ALA A 1 161 ? 10.238 -16.462 25.375 1.00 16.13 141 ALA A N 1
ATOM 1096 C CA . ALA A 1 161 ? 9.900 -15.086 25.737 1.00 17.95 141 ALA A CA 1
ATOM 1097 C C . ALA A 1 161 ? 9.658 -14.955 27.234 1.00 21.21 141 ALA A C 1
ATOM 1098 O O . ALA A 1 161 ? 9.998 -13.928 27.835 1.00 20.98 141 ALA A O 1
ATOM 1100 N N . LEU A 1 162 ? 9.045 -15.975 27.843 1.00 16.99 142 LEU A N 1
ATOM 1101 C CA . LEU A 1 162 ? 8.816 -15.951 29.285 1.00 18.77 142 LEU A CA 1
ATOM 1102 C C . LEU A 1 162 ? 10.133 -15.903 30.052 1.00 20.32 142 LEU A C 1
ATOM 1103 O O . LEU A 1 162 ? 10.327 -15.053 30.931 1.00 17.06 142 LEU A O 1
ATOM 1108 N N . LEU A 1 163 ? 11.054 -16.808 29.732 1.00 16.09 143 LEU A N 1
ATOM 1109 C CA . LEU A 1 163 ? 12.298 -16.887 30.492 1.00 15.98 143 LEU A CA 1
ATOM 1110 C C . LEU A 1 163 ? 13.221 -15.719 30.176 1.00 15.19 143 LEU A C 1
ATOM 1111 O O . LEU A 1 163 ? 13.907 -15.199 31.070 1.00 14.75 143 LEU A O 1
ATOM 1116 N N . ALA A 1 164 ? 13.264 -15.289 28.911 1.00 14.76 144 ALA A N 1
ATOM 1117 C CA . ALA A 1 164 ? 14.054 -14.102 28.597 1.00 17.65 144 ALA A CA 1
ATOM 1118 C C . ALA A 1 164 ? 13.472 -12.864 29.272 1.00 18.45 144 ALA A C 1
ATOM 1119 O O . ALA A 1 164 ? 14.219 -12.008 29.744 1.00 12.88 144 ALA A O 1
ATOM 1121 N N . GLY A 1 165 ? 12.139 -12.766 29.360 1.00 13.46 145 GLY A N 1
ATOM 1122 C CA . GLY A 1 165 ? 11.545 -11.648 30.076 1.00 13.04 145 GLY A CA 1
ATOM 1123 C C . GLY A 1 165 ? 11.926 -11.629 31.548 1.00 16.29 145 GLY A C 1
ATOM 1124 O O . GLY A 1 165 ? 12.146 -10.563 32.127 1.00 14.92 145 GLY A O 1
ATOM 1125 N N . ALA A 1 166 ? 11.992 -12.808 32.176 1.00 13.72 146 ALA A N 1
ATOM 1126 C CA . ALA A 1 166 ? 12.449 -12.886 33.564 1.00 13.89 146 ALA A CA 1
ATOM 1127 C C . ALA A 1 166 ? 13.903 -12.439 33.691 1.00 18.44 146 ALA A C 1
ATOM 1128 O O . ALA A 1 166 ? 14.255 -11.699 34.621 1.00 13.29 146 ALA A O 1
ATOM 1130 N N . PHE A 1 167 ? 14.761 -12.899 32.771 1.00 13.54 147 PHE A N 1
ATOM 1131 C CA . PHE A 1 167 ? 16.164 -12.494 32.758 1.00 13.29 147 PHE A CA 1
ATOM 1132 C C . PHE A 1 167 ? 16.298 -10.977 32.661 1.00 12.56 147 PHE A C 1
ATOM 1133 O O . PHE A 1 167 ? 17.142 -10.377 33.341 1.00 13.63 147 PHE A O 1
ATOM 1141 N N . ILE A 1 168 ? 15.472 -10.344 31.822 1.00 12.25 148 ILE A N 1
ATOM 1142 C CA . ILE A 1 168 ? 15.501 -8.887 31.676 1.00 11.63 148 ILE A CA 1
ATOM 1143 C C . ILE A 1 168 ? 15.084 -8.211 32.978 1.00 12.81 148 ILE A C 1
ATOM 1144 O O . ILE A 1 168 ? 15.656 -7.183 33.371 1.00 11.84 148 ILE A O 1
ATOM 1149 N N . ARG A 1 169 ? 14.058 -8.755 33.658 1.00 16.34 149 ARG A N 1
ATOM 1150 C CA . ARG A 1 169 ? 13.683 -8.218 34.970 1.00 15.96 149 ARG A CA 1
ATOM 1151 C C . ARG A 1 169 ? 14.884 -8.173 35.902 1.00 12.13 149 ARG A C 1
ATOM 1152 O O . ARG A 1 169 ? 15.113 -7.173 36.591 1.00 11.99 149 ARG A O 1
ATOM 1160 N N . GLY A 1 170 ? 15.658 -9.249 35.940 1.00 12.47 150 GLY A N 1
ATOM 1161 C CA . GLY A 1 170 ? 16.868 -9.254 36.761 1.00 13.34 150 GLY A CA 1
ATOM 1162 C C . GLY A 1 170 ? 17.880 -8.203 36.324 1.00 15.44 150 GLY A C 1
ATOM 1163 O O . GLY A 1 170 ? 18.423 -7.467 37.158 1.00 12.23 150 GLY A O 1
ATOM 1164 N N . MET A 1 171 ? 18.130 -8.097 35.006 1.00 14.40 151 MET A N 1
ATOM 1165 C CA . MET A 1 171 ? 19.022 -7.035 34.525 1.00 15.17 151 MET A CA 1
ATOM 1166 C C . MET A 1 171 ? 18.512 -5.659 34.924 1.00 15.85 151 MET A C 1
ATOM 1167 O O . MET A 1 171 ? 19.264 -4.845 35.467 1.00 12.51 151 MET A O 1
ATOM 1172 N N . HIS A 1 172 ? 17.230 -5.394 34.705 1.00 11.09 152 HIS A N 1
ATOM 1173 C CA . HIS A 1 172 ? 16.685 -4.091 35.068 1.00 10.93 152 HIS A CA 1
ATOM 1174 C C . HIS A 1 172 ? 16.792 -3.859 36.556 1.00 15.86 152 HIS A C 1
ATOM 1175 O O . HIS A 1 172 ? 17.080 -2.741 36.989 1.00 12.45 152 HIS A O 1
ATOM 1182 N N . ALA A 1 173 ? 16.560 -4.904 37.365 1.00 11.63 153 ALA A N 1
ATOM 1183 C CA . ALA A 1 173 ? 16.634 -4.715 38.809 1.00 14.57 153 ALA A CA 1
ATOM 1184 C C . ALA A 1 173 ? 18.037 -4.329 39.261 1.00 16.73 153 ALA A C 1
ATOM 1185 O O . ALA A 1 173 ? 18.194 -3.650 40.284 1.00 17.24 153 ALA A O 1
ATOM 1187 N N . ALA A 1 174 ? 19.066 -4.792 38.554 1.00 12.05 154 ALA A N 1
ATOM 1188 C CA . ALA A 1 174 ? 20.431 -4.375 38.830 1.00 12.21 154 ALA A CA 1
ATOM 1189 C C . ALA A 1 174 ? 20.806 -3.046 38.184 1.00 12.40 154 ALA A C 1
ATOM 1190 O O . ALA A 1 174 ? 21.942 -2.598 38.353 1.00 17.89 154 ALA A O 1
ATOM 1192 N N . GLY A 1 175 ? 19.905 -2.407 37.467 1.00 14.95 155 GLY A N 1
ATOM 1193 C CA . GLY A 1 175 ? 20.178 -1.129 36.844 1.00 11.31 155 GLY A CA 1
ATOM 1194 C C . GLY A 1 175 ? 20.627 -1.196 35.411 1.00 15.99 155 GLY A C 1
ATOM 1195 O O . GLY A 1 175 ? 21.038 -0.162 34.858 1.00 12.57 155 GLY A O 1
ATOM 1196 N N . MET A 1 176 ? 20.547 -2.357 34.767 1.00 10.97 156 MET A N 1
ATOM 1197 C CA . MET A 1 176 ? 21.114 -2.474 33.433 1.00 10.86 156 MET A CA 1
ATOM 1198 C C . MET A 1 176 ? 20.051 -2.522 32.342 1.00 15.71 156 MET A C 1
ATOM 1199 O O . MET A 1 176 ? 19.064 -3.251 32.433 1.00 12.14 156 MET A O 1
ATOM 1204 N N . ALA A 1 177 ? 20.292 -1.760 31.285 1.00 14.90 157 ALA A N 1
ATOM 1205 C CA . ALA A 1 177 ? 19.422 -1.795 30.122 1.00 15.09 157 ALA A CA 1
ATOM 1206 C C . ALA A 1 177 ? 19.675 -3.062 29.317 1.00 10.65 157 ALA A C 1
ATOM 1207 O O . ALA A 1 177 ? 20.812 -3.523 29.216 1.00 12.73 157 ALA A O 1
ATOM 1209 N N . ALA A 1 178 ? 18.601 -3.612 28.731 1.00 11.80 158 ALA A N 1
ATOM 1210 C CA . ALA A 1 178 ? 18.628 -4.916 28.078 1.00 10.58 158 ALA A CA 1
ATOM 1211 C C . ALA A 1 178 ? 18.544 -4.764 26.566 1.00 10.63 158 ALA A C 1
ATOM 1212 O O . ALA A 1 178 ? 17.780 -3.941 26.063 1.00 15.34 158 ALA A O 1
ATOM 1214 N N . THR A 1 179 ? 19.317 -5.586 25.852 1.00 11.82 159 THR A N 1
ATOM 1215 C CA A THR A 1 179 ? 19.414 -5.522 24.395 0.75 13.20 159 THR A CA 1
ATOM 1216 C CA B THR A 1 179 ? 19.431 -5.528 24.398 0.25 13.41 159 THR A CA 1
ATOM 1217 C C . THR A 1 179 ? 19.071 -6.896 23.836 1.00 14.96 159 THR A C 1
ATOM 1218 O O . THR A 1 179 ? 19.827 -7.858 24.023 1.00 19.12 159 THR A O 1
ATOM 1225 N N . GLY A 1 180 ? 17.929 -6.989 23.161 1.00 14.25 160 GLY A N 1
ATOM 1226 C CA . GLY A 1 180 ? 17.561 -8.240 22.525 1.00 15.11 160 GLY A CA 1
ATOM 1227 C C . GLY A 1 180 ? 18.321 -8.461 21.231 1.00 17.34 160 GLY A C 1
ATOM 1228 O O . GLY A 1 180 ? 18.639 -7.531 20.486 1.00 17.16 160 GLY A O 1
ATOM 1229 N N . LYS A 1 181 ? 18.636 -9.716 20.962 1.00 13.21 161 LYS A N 1
ATOM 1230 C CA . LYS A 1 181 ? 19.258 -10.026 19.676 1.00 13.71 161 LYS A CA 1
ATOM 1231 C C . LYS A 1 181 ? 18.814 -11.405 19.214 1.00 18.54 161 LYS A C 1
ATOM 1232 O O . LYS A 1 181 ? 18.527 -12.247 20.055 1.00 19.04 161 LYS A O 1
ATOM 1238 N N . HIS A 1 182 ? 18.758 -11.676 17.909 1.00 16.40 162 HIS A N 1
ATOM 1239 C CA . HIS A 1 182 ? 19.096 -10.773 16.806 1.00 22.39 162 HIS A CA 1
ATOM 1240 C C . HIS A 1 182 ? 17.860 -10.574 15.936 1.00 19.17 162 HIS A C 1
ATOM 1241 O O . HIS A 1 182 ? 17.475 -11.469 15.181 1.00 17.68 162 HIS A O 1
ATOM 1248 N N . PHE A 1 183 ? 17.253 -9.400 16.028 1.00 15.24 163 PHE A N 1
ATOM 1249 C CA . PHE A 1 183 ? 15.943 -9.161 15.429 1.00 15.40 163 PHE A CA 1
ATOM 1250 C C . PHE A 1 183 ? 16.009 -9.292 13.902 1.00 15.45 163 PHE A C 1
ATOM 1251 O O . PHE A 1 183 ? 16.920 -8.741 13.284 1.00 16.02 163 PHE A O 1
ATOM 1259 N N . PRO A 1 184 ? 15.029 -9.966 13.262 1.00 16.00 164 PRO A N 1
ATOM 1260 C CA . PRO A 1 184 ? 13.762 -10.506 13.782 1.00 15.95 164 PRO A CA 1
ATOM 1261 C C . PRO A 1 184 ? 13.871 -11.956 14.208 1.00 20.14 164 PRO A C 1
ATOM 1262 O O . PRO A 1 184 ? 12.846 -12.633 14.388 1.00 20.07 164 PRO A O 1
ATOM 1266 N N . GLY A 1 185 ? 15.097 -12.436 14.381 1.00 16.57 165 GLY A N 1
ATOM 1267 C CA . GLY A 1 185 ? 15.349 -13.797 14.821 1.00 17.10 165 GLY A CA 1
ATOM 1268 C C . GLY A 1 185 ? 16.076 -14.555 13.736 1.00 19.01 165 GLY A C 1
ATOM 1269 O O . GLY A 1 185 ? 15.565 -14.682 12.622 1.00 21.64 165 GLY A O 1
ATOM 1270 N N . HIS A 1 186 ? 17.275 -15.052 14.020 1.00 21.90 166 HIS A N 1
ATOM 1271 C CA . HIS A 1 186 ? 18.018 -15.758 12.986 1.00 26.25 166 HIS A CA 1
ATOM 1272 C C . HIS A 1 186 ? 17.987 -17.270 13.167 1.00 23.91 166 HIS A C 1
ATOM 1273 O O . HIS A 1 186 ? 18.786 -17.975 12.550 1.00 22.57 166 HIS A O 1
ATOM 1280 N N . GLY A 1 187 ? 17.051 -17.782 13.960 1.00 25.57 167 GLY A N 1
ATOM 1281 C CA . GLY A 1 187 ? 17.024 -19.211 14.239 1.00 28.98 167 GLY A CA 1
ATOM 1282 C C . GLY A 1 187 ? 16.774 -20.083 13.021 1.00 31.17 167 GLY A C 1
ATOM 1283 O O . GLY A 1 187 ? 17.189 -21.246 12.990 1.00 28.84 167 GLY A O 1
ATOM 1284 N N . TRP A 1 188 ? 16.086 -19.557 12.010 1.00 27.39 168 TRP A N 1
ATOM 1285 C CA . TRP A 1 188 ? 15.806 -20.347 10.818 1.00 31.90 168 TRP A CA 1
ATOM 1286 C C . TRP A 1 188 ? 16.695 -19.988 9.643 1.00 30.80 168 TRP A C 1
ATOM 1287 O O . TRP A 1 188 ? 16.471 -20.494 8.540 1.00 36.22 168 TRP A O 1
ATOM 1298 N N . ALA A 1 189 ? 17.698 -19.140 9.850 1.00 25.86 169 ALA A N 1
ATOM 1299 C CA . ALA A 1 189 ? 18.591 -18.742 8.773 1.00 30.91 169 ALA A CA 1
ATOM 1300 C C . ALA A 1 189 ? 19.575 -19.861 8.462 1.00 41.17 169 ALA A C 1
ATOM 1301 O O . ALA A 1 189 ? 19.986 -20.620 9.344 1.00 40.12 169 ALA A O 1
ATOM 1303 N N . GLU A 1 190 ? 19.954 -19.960 7.191 1.00 47.48 170 GLU A N 1
ATOM 1304 C CA . GLU A 1 190 ? 20.848 -21.018 6.742 1.00 58.53 170 GLU A CA 1
ATOM 1305 C C . GLU A 1 190 ? 22.035 -20.404 6.018 1.00 59.21 170 GLU A C 1
ATOM 1306 O O . GLU A 1 190 ? 21.859 -19.631 5.070 1.00 51.60 170 GLU A O 1
ATOM 1312 N N . ALA A 1 191 ? 23.238 -20.742 6.477 1.00 66.72 171 ALA A N 1
ATOM 1313 C CA . ALA A 1 191 ? 24.478 -20.298 5.844 1.00 71.03 171 ALA A CA 1
ATOM 1314 C C . ALA A 1 191 ? 24.869 -21.336 4.798 1.00 78.45 171 ALA A C 1
ATOM 1315 O O . ALA A 1 191 ? 25.492 -22.353 5.117 1.00 76.95 171 ALA A O 1
ATOM 1317 N N . ASP A 1 192 ? 24.491 -21.080 3.542 1.00 83.91 172 ASP A N 1
ATOM 1318 C CA . ASP A 1 192 ? 24.838 -21.985 2.451 1.00 89.95 172 ASP A CA 1
ATOM 1319 C C . ASP A 1 192 ? 26.349 -22.097 2.275 1.00 94.28 172 ASP A C 1
ATOM 1320 O O . ASP A 1 192 ? 26.851 -23.145 1.850 1.00 92.32 172 ASP A O 1
ATOM 1325 N N . SER A 1 193 ? 27.086 -21.041 2.605 1.00 96.49 173 SER A N 1
ATOM 1326 C CA . SER A 1 193 ? 28.538 -21.050 2.487 1.00 97.81 173 SER A CA 1
ATOM 1327 C C . SER A 1 193 ? 29.108 -20.005 3.446 1.00 99.66 173 SER A C 1
ATOM 1328 O O . SER A 1 193 ? 28.420 -19.551 4.367 1.00 94.96 173 SER A O 1
ATOM 1331 N N . HIS A 1 194 ? 30.367 -19.629 3.222 1.00 105.91 174 HIS A N 1
ATOM 1332 C CA . HIS A 1 194 ? 31.073 -18.655 4.044 1.00 108.74 174 HIS A CA 1
ATOM 1333 C C . HIS A 1 194 ? 30.941 -17.236 3.506 1.00 108.11 174 HIS A C 1
ATOM 1334 O O . HIS A 1 194 ? 30.978 -16.279 4.289 1.00 104.92 174 HIS A O 1
ATOM 1341 N N . VAL A 1 195 ? 30.766 -17.080 2.193 1.00 111.13 175 VAL A N 1
ATOM 1342 C CA . VAL A 1 195 ? 30.826 -15.755 1.584 1.00 111.67 175 VAL A CA 1
ATOM 1343 C C . VAL A 1 195 ? 29.475 -15.048 1.653 1.00 104.49 175 VAL A C 1
ATOM 1344 O O . VAL A 1 195 ? 29.405 -13.854 1.965 1.00 107.77 175 VAL A O 1
ATOM 1348 N N . ALA A 1 196 ? 28.387 -15.759 1.375 1.00 91.40 176 ALA A N 1
ATOM 1349 C CA . ALA A 1 196 ? 27.087 -15.116 1.285 1.00 75.84 176 ALA A CA 1
ATOM 1350 C C . ALA A 1 196 ? 26.556 -14.744 2.671 1.00 70.12 176 ALA A C 1
ATOM 1351 O O . ALA A 1 196 ? 26.953 -15.307 3.696 1.00 70.07 176 ALA A O 1
ATOM 1353 N N . ILE A 1 197 ? 25.661 -13.762 2.691 1.00 56.26 177 ILE A N 1
ATOM 1354 C CA . ILE A 1 197 ? 24.870 -13.494 3.897 1.00 42.49 177 ILE A CA 1
ATOM 1355 C C . ILE A 1 197 ? 23.823 -14.590 4.040 1.00 34.22 177 ILE A C 1
ATOM 1356 O O . ILE A 1 197 ? 23.173 -14.950 3.044 1.00 31.68 177 ILE A O 1
ATOM 1361 N N . PRO A 1 198 ? 23.637 -15.159 5.228 1.00 32.35 178 PRO A N 1
ATOM 1362 C CA . PRO A 1 198 ? 22.618 -16.202 5.392 1.00 33.74 178 PRO A CA 1
ATOM 1363 C C . PRO A 1 198 ? 21.241 -15.657 5.047 1.00 32.91 178 PRO A C 1
ATOM 1364 O O . PRO A 1 198 ? 20.989 -14.451 5.115 1.00 25.54 178 PRO A O 1
ATOM 1368 N N . GLU A 1 199 ? 20.333 -16.562 4.679 1.00 28.24 179 GLU A N 1
ATOM 1369 C CA . GLU A 1 199 ? 18.990 -16.149 4.308 1.00 30.93 179 GLU A CA 1
ATOM 1370 C C . GLU A 1 199 ? 17.946 -17.001 5.008 1.00 28.00 179 GLU A C 1
ATOM 1371 O O . GLU A 1 199 ? 18.187 -18.157 5.362 1.00 31.67 179 GLU A O 1
ATOM 1377 N N . ASP A 1 200 ? 16.780 -16.404 5.210 1.00 25.02 180 ASP A N 1
ATOM 1378 C CA . ASP A 1 200 ? 15.617 -17.089 5.767 1.00 24.93 180 ASP A CA 1
ATOM 1379 C C . ASP A 1 200 ? 14.482 -16.717 4.824 1.00 29.29 180 ASP A C 1
ATOM 1380 O O . ASP A 1 200 ? 13.942 -15.607 4.904 1.00 28.11 180 ASP A O 1
ATOM 1385 N N . ALA A 1 201 ? 14.144 -17.646 3.926 1.00 26.73 181 ALA A N 1
ATOM 1386 C CA . ALA A 1 201 ? 13.262 -17.369 2.801 1.00 27.47 181 ALA A CA 1
ATOM 1387 C C . ALA A 1 201 ? 11.793 -17.604 3.115 1.00 30.03 181 ALA A C 1
ATOM 1388 O O . ALA A 1 201 ? 11.002 -17.826 2.187 1.00 33.08 181 ALA A O 1
ATOM 1390 N N . ARG A 1 202 ? 11.403 -17.560 4.382 1.00 29.23 182 ARG A N 1
ATOM 1391 C CA . ARG A 1 202 ? 10.007 -17.787 4.728 1.00 33.51 182 ARG A CA 1
ATOM 1392 C C . ARG A 1 202 ? 9.201 -16.493 4.636 1.00 25.63 182 ARG A C 1
ATOM 1393 O O . ARG A 1 202 ? 9.745 -15.385 4.662 1.00 24.80 182 ARG A O 1
ATOM 1401 N N . SER A 1 203 ? 7.883 -16.650 4.526 1.00 26.07 183 SER A N 1
ATOM 1402 C CA . SER A 1 203 ? 7.007 -15.491 4.421 1.00 29.67 183 SER A CA 1
ATOM 1403 C C . SER A 1 203 ? 6.935 -14.750 5.753 1.00 28.22 183 SER A C 1
ATOM 1404 O O . SER A 1 203 ? 7.234 -15.297 6.816 1.00 25.52 183 SER A O 1
ATOM 1407 N N . LEU A 1 204 ? 6.508 -13.486 5.688 1.00 26.99 184 LEU A N 1
ATOM 1408 C CA . LEU A 1 204 ? 6.386 -12.694 6.907 1.00 28.01 184 LEU A CA 1
ATOM 1409 C C . LEU A 1 204 ? 5.415 -13.333 7.884 1.00 29.46 184 LEU A C 1
ATOM 1410 O O . LEU A 1 204 ? 5.605 -13.247 9.103 1.00 26.51 184 LEU A O 1
ATOM 1415 N N . GLU A 1 205 ? 4.383 -13.994 7.360 1.00 31.29 185 GLU A N 1
ATOM 1416 C CA . GLU A 1 205 ? 3.414 -14.678 8.206 1.00 26.56 185 GLU A CA 1
ATOM 1417 C C . GLU A 1 205 ? 4.076 -15.803 9.003 1.00 28.08 185 GLU A C 1
ATOM 1418 O O . GLU A 1 205 ? 3.871 -15.922 10.218 1.00 29.29 185 GLU A O 1
ATOM 1424 N N . GLU A 1 206 ? 4.890 -16.630 8.333 1.00 29.28 186 GLU A N 1
ATOM 1425 C CA . GLU A 1 206 ? 5.634 -17.685 9.024 1.00 26.81 186 GLU A CA 1
ATOM 1426 C C . GLU A 1 206 ? 6.579 -17.105 10.073 1.00 26.71 186 GLU A C 1
ATOM 1427 O O . GLU A 1 206 ? 6.683 -17.624 11.191 1.00 24.10 186 GLU A O 1
ATOM 1433 N N . ILE A 1 207 ? 7.316 -16.051 9.714 1.00 28.61 187 ILE A N 1
ATOM 1434 C CA . ILE A 1 207 ? 8.250 -15.461 10.668 1.00 20.96 187 ILE A CA 1
ATOM 1435 C C . ILE A 1 207 ? 7.494 -14.906 11.865 1.00 20.11 187 ILE A C 1
ATOM 1436 O O . ILE A 1 207 ? 7.889 -15.115 13.018 1.00 22.06 187 ILE A O 1
ATOM 1441 N N . ARG A 1 208 ? 6.367 -14.231 11.611 1.00 22.93 188 ARG A N 1
ATOM 1442 C CA . ARG A 1 208 ? 5.604 -13.594 12.683 1.00 27.32 188 ARG A CA 1
ATOM 1443 C C . ARG A 1 208 ? 5.154 -14.608 13.722 1.00 22.01 188 ARG A C 1
ATOM 1444 O O . ARG A 1 208 ? 5.182 -14.327 14.924 1.00 25.63 188 ARG A O 1
ATOM 1452 N N . ARG A 1 209 ? 4.735 -15.787 13.280 1.00 21.16 189 ARG A N 1
ATOM 1453 C CA . ARG A 1 209 ? 4.196 -16.798 14.176 1.00 22.62 189 ARG A CA 1
ATOM 1454 C C . ARG A 1 209 ? 5.275 -17.628 14.855 1.00 27.10 189 ARG A C 1
ATOM 1455 O O . ARG A 1 209 ? 4.947 -18.470 15.702 1.00 26.98 189 ARG A O 1
ATOM 1463 N N . SER A 1 210 ? 6.543 -17.415 14.519 1.00 23.82 190 SER A N 1
ATOM 1464 C CA . SER A 1 210 ? 7.618 -18.207 15.103 1.00 22.18 190 SER A CA 1
ATOM 1465 C C . SER A 1 210 ? 8.742 -17.315 15.631 1.00 24.90 190 SER A C 1
ATOM 1466 O O . SER A 1 210 ? 8.683 -16.843 16.769 1.00 19.58 190 SER A O 1
ATOM 1469 N N . ASP A 1 211 ? 9.766 -17.055 14.820 1.00 22.67 191 ASP A N 1
ATOM 1470 C CA . ASP A 1 211 ? 10.947 -16.386 15.358 1.00 18.68 191 ASP A CA 1
ATOM 1471 C C . ASP A 1 211 ? 10.689 -14.950 15.787 1.00 17.60 191 ASP A C 1
ATOM 1472 O O . ASP A 1 211 ? 11.406 -14.439 16.654 1.00 19.95 191 ASP A O 1
ATOM 1477 N N . LEU A 1 212 ? 9.671 -14.297 15.239 1.00 20.70 192 LEU A N 1
ATOM 1478 C CA . LEU A 1 212 ? 9.397 -12.938 15.685 1.00 18.43 192 LEU A CA 1
ATOM 1479 C C . LEU A 1 212 ? 8.786 -12.903 17.086 1.00 20.80 192 LEU A C 1
ATOM 1480 O O . LEU A 1 212 ? 8.902 -11.881 17.770 1.00 20.40 192 LEU A O 1
ATOM 1485 N N . VAL A 1 213 ? 8.168 -14.006 17.531 1.00 16.86 193 VAL A N 1
ATOM 1486 C CA . VAL A 1 213 ? 7.334 -13.965 18.736 1.00 16.66 193 VAL A CA 1
ATOM 1487 C C . VAL A 1 213 ? 8.076 -13.385 19.940 1.00 18.73 193 VAL A C 1
ATOM 1488 O O . VAL A 1 213 ? 7.556 -12.439 20.558 1.00 16.77 193 VAL A O 1
ATOM 1492 N N . PRO A 1 214 ? 9.274 -13.857 20.315 1.00 18.45 194 PRO A N 1
ATOM 1493 C CA . PRO A 1 214 ? 9.920 -13.288 21.511 1.00 17.75 194 PRO A CA 1
ATOM 1494 C C . PRO A 1 214 ? 10.153 -11.801 21.401 1.00 17.63 194 PRO A C 1
ATOM 1495 O O . PRO A 1 214 ? 10.044 -11.093 22.410 1.00 15.68 194 PRO A O 1
ATOM 1499 N N . PHE A 1 215 ? 10.466 -11.305 20.199 1.00 14.14 195 PHE A N 1
ATOM 1500 C CA . PHE A 1 215 ? 10.644 -9.867 20.019 1.00 13.55 195 PHE A CA 1
ATOM 1501 C C . PHE A 1 215 ? 9.324 -9.143 20.185 1.00 16.74 195 PHE A C 1
ATOM 1502 O O . PHE A 1 215 ? 9.280 -8.075 20.804 1.00 17.11 195 PHE A O 1
ATOM 1510 N N . ALA A 1 216 ? 8.241 -9.721 19.643 1.00 15.80 196 ALA A N 1
ATOM 1511 C CA . ALA A 1 216 ? 6.913 -9.146 19.816 1.00 14.23 196 ALA A CA 1
ATOM 1512 C C . ALA A 1 216 ? 6.515 -9.123 21.288 1.00 15.66 196 ALA A C 1
ATOM 1513 O O . ALA A 1 216 ? 5.991 -8.115 21.785 1.00 17.41 196 ALA A O 1
ATOM 1515 N N . ARG A 1 217 ? 6.784 -10.212 22.009 1.00 20.44 197 ARG A N 1
ATOM 1516 C CA . ARG A 1 217 ? 6.417 -10.295 23.427 1.00 17.47 197 ARG A CA 1
ATOM 1517 C C . ARG A 1 217 ? 7.152 -9.284 24.279 1.00 20.17 197 ARG A C 1
ATOM 1518 O O . ARG A 1 217 ? 6.598 -8.790 25.272 1.00 20.50 197 ARG A O 1
ATOM 1526 N N . LEU A 1 218 ? 8.410 -9.001 23.938 1.00 13.65 198 LEU A N 1
ATOM 1527 C CA . LEU A 1 218 ? 9.305 -8.276 24.807 1.00 16.21 198 LEU A CA 1
ATOM 1528 C C . LEU A 1 218 ? 9.661 -6.901 24.278 1.00 18.48 198 LEU A C 1
ATOM 1529 O O . LEU A 1 218 ? 10.406 -6.190 24.949 1.00 14.22 198 LEU A O 1
ATOM 1534 N N . ALA A 1 219 ? 9.141 -6.504 23.109 1.00 17.50 199 ALA A N 1
ATOM 1535 C CA . ALA A 1 219 ? 9.494 -5.201 22.547 1.00 12.22 199 ALA A CA 1
ATOM 1536 C C . ALA A 1 219 ? 9.225 -4.089 23.543 1.00 19.73 199 ALA A C 1
ATOM 1537 O O . ALA A 1 219 ? 9.976 -3.109 23.612 1.00 15.91 199 ALA A O 1
ATOM 1539 N N . GLY A 1 220 ? 8.137 -4.216 24.310 1.00 16.48 200 GLY A N 1
ATOM 1540 C CA . GLY A 1 220 ? 7.786 -3.193 25.267 1.00 13.28 200 GLY A CA 1
ATOM 1541 C C . GLY A 1 220 ? 8.659 -3.175 26.500 1.00 14.46 200 GLY A C 1
ATOM 1542 O O . GLY A 1 220 ? 8.658 -2.173 27.227 1.00 25.65 200 GLY A O 1
ATOM 1543 N N . GLN A 1 221 ? 9.404 -4.256 26.756 1.00 13.44 201 GLN A N 1
ATOM 1544 C CA . GLN A 1 221 ? 10.297 -4.358 27.904 1.00 10.95 201 GLN A CA 1
ATOM 1545 C C . GLN A 1 221 ? 11.749 -4.061 27.554 1.00 13.52 201 GLN A C 1
ATOM 1546 O O . GLN A 1 221 ? 12.494 -3.537 28.395 1.00 15.77 201 GLN A O 1
ATOM 1552 N N . LEU A 1 222 ? 12.161 -4.401 26.337 1.00 13.76 202 LEU A N 1
ATOM 1553 C CA . LEU A 1 222 ? 13.541 -4.205 25.912 1.00 10.54 202 LEU A CA 1
ATOM 1554 C C . LEU A 1 222 ? 13.883 -2.722 25.835 1.00 15.96 202 LEU A C 1
ATOM 1555 O O . LEU A 1 222 ? 13.055 -1.886 25.460 1.00 16.47 202 LEU A O 1
ATOM 1560 N N . ASP A 1 223 ? 15.133 -2.401 26.178 1.00 12.84 203 ASP A N 1
ATOM 1561 C CA . ASP A 1 223 ? 15.645 -1.058 25.919 1.00 11.07 203 ASP A CA 1
ATOM 1562 C C . ASP A 1 223 ? 16.290 -0.895 24.556 1.00 14.50 203 ASP A C 1
ATOM 1563 O O . ASP A 1 223 ? 16.360 0.231 24.059 1.00 13.44 203 ASP A O 1
ATOM 1568 N N . ALA A 1 224 ? 16.740 -1.978 23.937 1.00 11.01 204 ALA A N 1
ATOM 1569 C CA . ALA A 1 224 ? 17.461 -1.886 22.673 1.00 10.76 204 ALA A CA 1
ATOM 1570 C C . ALA A 1 224 ? 17.330 -3.206 21.941 1.00 11.57 204 ALA A C 1
ATOM 1571 O O . ALA A 1 224 ? 16.998 -4.233 22.539 1.00 13.81 204 ALA A O 1
ATOM 1573 N N . LEU A 1 225 ? 17.595 -3.164 20.637 1.00 12.05 205 LEU A N 1
ATOM 1574 C CA . LEU A 1 225 ? 17.668 -4.372 19.836 1.00 18.07 205 LEU A CA 1
ATOM 1575 C C . LEU A 1 225 ? 18.844 -4.276 18.882 1.00 17.41 205 LEU A C 1
ATOM 1576 O O . LEU A 1 225 ? 19.242 -3.182 18.467 1.00 15.07 205 LEU A O 1
ATOM 1581 N N . MET A 1 226 ? 19.397 -5.449 18.556 1.00 14.80 206 MET A N 1
ATOM 1582 C CA . MET A 1 226 ? 20.416 -5.668 17.551 1.00 18.20 206 MET A CA 1
ATOM 1583 C C . MET A 1 226 ? 19.811 -6.498 16.436 1.00 16.34 206 MET A C 1
ATOM 1584 O O . MET A 1 226 ? 19.083 -7.455 16.720 1.00 15.24 206 MET A O 1
ATOM 1589 N N . PRO A 1 227 ? 20.065 -6.167 15.176 1.00 16.76 207 PRO A N 1
ATOM 1590 C CA . PRO A 1 227 ? 19.452 -6.910 14.067 1.00 20.20 207 PRO A CA 1
ATOM 1591 C C . PRO A 1 227 ? 20.239 -8.162 13.705 1.00 25.14 207 PRO A C 1
ATOM 1592 O O . PRO A 1 227 ? 21.446 -8.257 13.931 1.00 23.03 207 PRO A O 1
ATOM 1596 N N . ALA A 1 228 ? 19.527 -9.126 13.128 1.00 16.26 208 ALA A N 1
ATOM 1597 C CA . ALA A 1 228 ? 20.167 -10.293 12.535 1.00 17.20 208 ALA A CA 1
ATOM 1598 C C . ALA A 1 228 ? 20.947 -9.899 11.278 1.00 28.86 208 ALA A C 1
ATOM 1599 O O . ALA A 1 228 ? 20.521 -9.031 10.506 1.00 20.22 208 ALA A O 1
ATOM 1601 N N . HIS A 1 229 ? 22.091 -10.555 11.057 1.00 18.71 209 HIS A N 1
ATOM 1602 C CA . HIS A 1 229 ? 22.798 -10.414 9.788 1.00 19.71 209 HIS A CA 1
ATOM 1603 C C . HIS A 1 229 ? 22.265 -11.478 8.832 1.00 23.38 209 HIS A C 1
ATOM 1604 O O . HIS A 1 229 ? 22.913 -12.482 8.517 1.00 25.77 209 HIS A O 1
ATOM 1611 N N . VAL A 1 230 ? 21.027 -11.246 8.400 1.00 25.45 210 VAL A N 1
ATOM 1612 C CA . VAL A 1 230 ? 20.253 -12.201 7.618 1.00 21.32 210 VAL A CA 1
ATOM 1613 C C . VAL A 1 230 ? 19.385 -11.415 6.645 1.00 22.71 210 VAL A C 1
ATOM 1614 O O . VAL A 1 230 ? 18.830 -10.373 7.005 1.00 20.59 210 VAL A O 1
ATOM 1618 N N . ILE A 1 231 ? 19.255 -11.926 5.417 1.00 24.18 211 ILE A N 1
ATOM 1619 C CA . ILE A 1 231 ? 18.236 -11.469 4.476 1.00 26.97 211 ILE A CA 1
ATOM 1620 C C . ILE A 1 231 ? 17.011 -12.354 4.618 1.00 23.63 211 ILE A C 1
ATOM 1621 O O . ILE A 1 231 ? 17.126 -13.585 4.612 1.00 23.79 211 ILE A O 1
ATOM 1626 N N . TYR A 1 232 ? 15.843 -11.728 4.701 1.00 22.58 212 TYR A N 1
ATOM 1627 C CA . TYR A 1 232 ? 14.548 -12.393 4.646 1.00 22.86 212 TYR A CA 1
ATOM 1628 C C . TYR A 1 232 ? 13.907 -11.959 3.340 1.00 26.06 212 TYR A C 1
ATOM 1629 O O . TYR A 1 232 ? 13.117 -11.001 3.306 1.00 23.40 212 TYR A O 1
ATOM 1638 N N . PRO A 1 233 ? 14.227 -12.636 2.237 1.00 25.03 213 PRO A N 1
ATOM 1639 C CA . PRO A 1 233 ? 13.949 -12.046 0.905 1.00 28.86 213 PRO A CA 1
ATOM 1640 C C . PRO A 1 233 ? 12.474 -11.934 0.583 1.00 28.15 213 PRO A C 1
ATOM 1641 O O . PRO A 1 233 ? 12.125 -11.100 -0.252 1.00 32.35 213 PRO A O 1
ATOM 1645 N N . GLN A 1 234 ? 11.600 -12.729 1.222 1.00 26.02 214 GLN A N 1
ATOM 1646 C CA . GLN A 1 234 ? 10.163 -12.536 1.043 1.00 32.19 214 GLN A CA 1
ATOM 1647 C C . GLN A 1 234 ? 9.641 -11.294 1.750 1.00 32.31 214 GLN A C 1
ATOM 1648 O O . GLN A 1 234 ? 8.512 -10.874 1.483 1.00 41.85 214 GLN A O 1
ATOM 1654 N N . VAL A 1 235 ? 10.412 -10.705 2.651 1.00 23.86 215 VAL A N 1
ATOM 1655 C CA . VAL A 1 235 ? 9.994 -9.489 3.331 1.00 22.82 215 VAL A CA 1
ATOM 1656 C C . VAL A 1 235 ? 10.722 -8.270 2.784 1.00 27.77 215 VAL A C 1
ATOM 1657 O O . VAL A 1 235 ? 10.106 -7.239 2.515 1.00 34.25 215 VAL A O 1
ATOM 1661 N N . ASP A 1 236 ? 12.043 -8.378 2.601 1.00 28.13 216 ASP A N 1
ATOM 1662 C CA . ASP A 1 236 ? 12.832 -7.257 2.111 1.00 23.97 216 ASP A CA 1
ATOM 1663 C C . ASP A 1 236 ? 14.140 -7.783 1.553 1.00 26.60 216 ASP A C 1
ATOM 1664 O O . ASP A 1 236 ? 14.686 -8.749 2.108 1.00 23.45 216 ASP A O 1
ATOM 1669 N N . PRO A 1 237 ? 14.665 -7.199 0.469 1.00 24.77 217 PRO A N 1
ATOM 1670 C CA . PRO A 1 237 ? 15.912 -7.703 -0.126 1.00 25.29 217 PRO A CA 1
ATOM 1671 C C . PRO A 1 237 ? 17.163 -7.387 0.674 1.00 24.59 217 PRO A C 1
ATOM 1672 O O . PRO A 1 237 ? 18.244 -7.851 0.306 1.00 33.04 217 PRO A O 1
ATOM 1676 N N . GLN A 1 238 ? 17.061 -6.635 1.745 1.00 23.35 218 GLN A N 1
ATOM 1677 C CA . GLN A 1 238 ? 18.218 -6.158 2.469 1.00 25.48 218 GLN A CA 1
ATOM 1678 C C . GLN A 1 238 ? 18.353 -6.871 3.789 1.00 23.49 218 GLN A C 1
ATOM 1679 O O . GLN A 1 238 ? 17.347 -7.272 4.375 1.00 22.91 218 GLN A O 1
ATOM 1685 N N . PRO A 1 239 ? 19.573 -7.021 4.314 1.00 25.18 219 PRO A N 1
ATOM 1686 C CA . PRO A 1 239 ? 19.711 -7.513 5.697 1.00 25.05 219 PRO A CA 1
ATOM 1687 C C . PRO A 1 239 ? 18.914 -6.623 6.632 1.00 25.73 219 PRO A C 1
ATOM 1688 O O . PRO A 1 239 ? 18.722 -5.434 6.363 1.00 22.29 219 PRO A O 1
ATOM 1692 N N . ALA A 1 240 ? 18.410 -7.235 7.700 1.00 23.97 220 ALA A N 1
ATOM 1693 C CA . ALA A 1 240 ? 17.430 -6.581 8.550 1.00 21.17 220 ALA A CA 1
ATOM 1694 C C . ALA A 1 240 ? 17.932 -5.248 9.100 1.00 18.99 220 ALA A C 1
ATOM 1695 O O . ALA A 1 240 ? 17.157 -4.287 9.224 1.00 21.57 220 ALA A O 1
ATOM 1697 N N . GLY A 1 241 ? 19.224 -5.155 9.412 1.00 16.74 221 GLY A N 1
ATOM 1698 C CA . GLY A 1 241 ? 19.778 -3.914 9.954 1.00 16.25 221 GLY A CA 1
ATOM 1699 C C . GLY A 1 241 ? 19.765 -2.741 8.996 1.00 22.33 221 GLY A C 1
ATOM 1700 O O . GLY A 1 241 ? 20.055 -1.617 9.415 1.00 24.53 221 GLY A O 1
ATOM 1701 N N . PHE A 1 242 ? 19.444 -2.972 7.723 1.00 18.45 222 PHE A N 1
ATOM 1702 C CA . PHE A 1 242 ? 19.471 -1.922 6.715 1.00 22.32 222 PHE A CA 1
ATOM 1703 C C . PHE A 1 242 ? 18.114 -1.692 6.079 1.00 23.00 222 PHE A C 1
ATOM 1704 O O . PHE A 1 242 ? 18.012 -0.940 5.112 1.00 22.53 222 PHE A O 1
ATOM 1712 N N . SER A 1 243 ? 17.067 -2.275 6.630 1.00 20.08 223 SER A N 1
ATOM 1713 C CA . SER A 1 243 ? 15.762 -2.308 5.998 1.00 25.44 223 SER A CA 1
ATOM 1714 C C . SER A 1 243 ? 14.806 -1.420 6.782 1.00 27.13 223 SER A C 1
ATOM 1715 O O . SER A 1 243 ? 14.526 -1.693 7.955 1.00 19.88 223 SER A O 1
ATOM 1718 N N . ARG A 1 244 ? 14.311 -0.358 6.137 1.00 29.43 224 ARG A N 1
ATOM 1719 C CA . ARG A 1 244 ? 13.264 0.443 6.760 1.00 30.56 224 ARG A CA 1
ATOM 1720 C C . ARG A 1 244 ? 12.004 -0.373 6.978 1.00 26.08 224 ARG A C 1
ATOM 1721 O O . ARG A 1 244 ? 11.275 -0.154 7.956 1.00 26.10 224 ARG A O 1
ATOM 1729 N N . ARG A 1 245 ? 11.727 -1.328 6.100 1.00 22.71 225 ARG A N 1
ATOM 1730 C CA . ARG A 1 245 ? 10.544 -2.129 6.340 1.00 22.34 225 ARG A CA 1
ATOM 1731 C C . ARG A 1 245 ? 10.687 -2.922 7.635 1.00 24.40 225 ARG A C 1
ATOM 1732 O O . ARG A 1 245 ? 9.758 -2.963 8.449 1.00 24.47 225 ARG A O 1
ATOM 1740 N N . TRP A 1 246 ? 11.857 -3.525 7.867 1.00 18.81 226 TRP A N 1
ATOM 1741 C CA . TRP A 1 246 ? 12.053 -4.250 9.123 1.00 18.06 226 TRP A CA 1
ATOM 1742 C C . TRP A 1 246 ? 12.077 -3.293 10.304 1.00 21.84 226 TRP A C 1
ATOM 1743 O O . TRP A 1 246 ? 11.404 -3.529 11.311 1.00 18.14 226 TRP A O 1
ATOM 1754 N N . LEU A 1 247 ? 12.847 -2.202 10.204 1.00 17.20 227 LEU A N 1
ATOM 1755 C CA . LEU A 1 247 ? 13.080 -1.409 11.416 1.00 20.13 227 LEU A CA 1
ATOM 1756 C C . LEU A 1 247 ? 11.961 -0.404 11.671 1.00 19.70 227 LEU A C 1
ATOM 1757 O O . LEU A 1 247 ? 11.602 -0.163 12.825 1.00 20.71 227 LEU A O 1
ATOM 1762 N N . GLN A 1 248 ? 11.412 0.206 10.622 1.00 19.54 228 GLN A N 1
ATOM 1763 C CA . GLN A 1 248 ? 10.394 1.221 10.844 1.00 23.84 228 GLN A CA 1
ATOM 1764 C C . GLN A 1 248 ? 8.988 0.642 10.788 1.00 22.96 228 GLN A C 1
ATOM 1765 O O . GLN A 1 248 ? 8.203 0.835 11.718 1.00 21.95 228 GLN A O 1
ATOM 1771 N N . GLU A 1 249 ? 8.670 -0.095 9.721 1.00 21.60 229 GLU A N 1
ATOM 1772 C CA . GLU A 1 249 ? 7.317 -0.597 9.521 1.00 24.21 229 GLU A CA 1
ATOM 1773 C C . GLU A 1 249 ? 6.969 -1.706 10.516 1.00 26.69 229 GLU A C 1
ATOM 1774 O O . GLU A 1 249 ? 5.885 -1.694 11.114 1.00 27.27 229 GLU A O 1
ATOM 1780 N N . ILE A 1 250 ? 7.856 -2.682 10.700 1.00 19.20 230 ILE A N 1
ATOM 1781 C CA . ILE A 1 250 ? 7.548 -3.813 11.571 1.00 22.23 230 ILE A CA 1
ATOM 1782 C C . ILE A 1 250 ? 7.976 -3.543 13.011 1.00 24.07 230 ILE A C 1
ATOM 1783 O O . ILE A 1 250 ? 7.167 -3.660 13.938 1.00 20.68 230 ILE A O 1
ATOM 1788 N N . LEU A 1 251 ? 9.243 -3.159 13.232 1.00 17.01 231 LEU A N 1
ATOM 1789 C CA . LEU A 1 251 ? 9.738 -3.016 14.603 1.00 16.24 231 LEU A CA 1
ATOM 1790 C C . LEU A 1 251 ? 9.136 -1.796 15.302 1.00 16.29 231 LEU A C 1
ATOM 1791 O O . LEU A 1 251 ? 8.495 -1.922 16.352 1.00 17.77 231 LEU A O 1
ATOM 1796 N N . ARG A 1 252 ? 9.337 -0.594 14.755 1.00 16.55 232 ARG A N 1
ATOM 1797 C CA . ARG A 1 252 ? 8.771 0.551 15.469 1.00 17.98 232 ARG A CA 1
ATOM 1798 C C . ARG A 1 252 ? 7.270 0.679 15.242 1.00 26.38 232 ARG A C 1
ATOM 1799 O O . ARG A 1 252 ? 6.561 1.210 16.104 1.00 18.40 232 ARG A O 1
ATOM 1807 N N . GLY A 1 253 ? 6.768 0.190 14.116 1.00 23.31 233 GLY A N 1
ATOM 1808 C CA . GLY A 1 253 ? 5.359 0.313 13.801 1.00 22.71 233 GLY A CA 1
ATOM 1809 C C . GLY A 1 253 ? 4.535 -0.785 14.436 1.00 25.93 233 GLY A C 1
ATOM 1810 O O . GLY A 1 253 ? 3.829 -0.543 15.416 1.00 27.74 233 GLY A O 1
ATOM 1811 N N . GLU A 1 254 ? 4.641 -2.007 13.907 1.00 24.67 234 GLU A N 1
ATOM 1812 C CA . GLU A 1 254 ? 3.783 -3.090 14.377 1.00 25.87 234 GLU A CA 1
ATOM 1813 C C . GLU A 1 254 ? 4.119 -3.492 15.808 1.00 27.99 234 GLU A C 1
ATOM 1814 O O . GLU A 1 254 ? 3.213 -3.757 16.606 1.00 22.21 234 GLU A O 1
ATOM 1820 N N . LEU A 1 255 ? 5.410 -3.520 16.162 1.00 22.22 235 LEU A N 1
ATOM 1821 C CA . LEU A 1 255 ? 5.823 -3.934 17.500 1.00 17.32 235 LEU A CA 1
ATOM 1822 C C . LEU A 1 255 ? 5.858 -2.773 18.487 1.00 19.19 235 LEU A C 1
ATOM 1823 O O . LEU A 1 255 ? 6.083 -2.998 19.690 1.00 21.01 235 LEU A O 1
ATOM 1828 N N . LYS A 1 256 ? 5.654 -1.550 17.992 1.00 17.09 236 LYS A N 1
ATOM 1829 C CA . LYS A 1 256 ? 5.588 -0.330 18.797 1.00 18.58 236 LYS A CA 1
ATOM 1830 C C . LYS A 1 256 ? 6.857 -0.131 19.612 1.00 24.30 236 LYS A C 1
ATOM 1831 O O . LYS A 1 256 ? 6.816 0.351 20.741 1.00 25.07 236 LYS A O 1
ATOM 1837 N N . PHE A 1 257 ? 8.009 -0.486 19.033 1.00 18.39 237 PHE A N 1
ATOM 1838 C CA . PHE A 1 257 ? 9.255 -0.456 19.789 1.00 18.30 237 PHE A CA 1
ATOM 1839 C C . PHE A 1 257 ? 9.827 0.954 19.772 1.00 20.35 237 PHE A C 1
ATOM 1840 O O . PHE A 1 257 ? 9.992 1.549 18.702 1.00 18.04 237 PHE A O 1
ATOM 1848 N N . ASP A 1 258 ? 10.100 1.502 20.957 1.00 14.80 238 ASP A N 1
ATOM 1849 C CA . ASP A 1 258 ? 10.596 2.867 21.065 1.00 18.97 238 ASP A CA 1
ATOM 1850 C C . ASP A 1 258 ? 12.023 2.947 21.593 1.00 21.29 238 ASP A C 1
ATOM 1851 O O . ASP A 1 258 ? 12.517 4.051 21.868 1.00 22.01 238 ASP A O 1
ATOM 1856 N N . GLY A 1 259 ? 12.704 1.817 21.728 1.00 16.90 239 GLY A N 1
ATOM 1857 C CA . GLY A 1 259 ? 14.045 1.788 22.278 1.00 16.79 239 GLY A CA 1
ATOM 1858 C C . GLY A 1 259 ? 15.125 2.017 21.231 1.00 18.71 239 GLY A C 1
ATOM 1859 O O . GLY A 1 259 ? 14.875 2.469 20.111 1.00 14.39 239 GLY A O 1
ATOM 1860 N N . VAL A 1 260 ? 16.352 1.694 21.625 1.00 13.59 240 VAL A N 1
ATOM 1861 C CA . VAL A 1 260 ? 17.543 1.943 20.817 1.00 14.70 240 VAL A CA 1
ATOM 1862 C C . VAL A 1 260 ? 17.722 0.818 19.806 1.00 12.82 240 VAL A C 1
ATOM 1863 O O . VAL A 1 260 ? 17.580 -0.364 20.142 1.00 12.67 240 VAL A O 1
ATOM 1867 N N . ILE A 1 261 ? 17.994 1.181 18.556 1.00 13.10 241 ILE A N 1
ATOM 1868 C CA . ILE A 1 261 ? 18.302 0.200 17.516 1.00 15.96 241 ILE A CA 1
ATOM 1869 C C . ILE A 1 261 ? 19.787 0.308 17.207 1.00 17.55 241 ILE A C 1
ATOM 1870 O O . ILE A 1 261 ? 20.233 1.335 16.682 1.00 13.39 241 ILE A O 1
ATOM 1875 N N . PHE A 1 262 ? 20.547 -0.749 17.521 1.00 13.06 242 PHE A N 1
ATOM 1876 C CA . PHE A 1 262 ? 21.942 -0.869 17.098 1.00 18.40 242 PHE A CA 1
ATOM 1877 C C . PHE A 1 262 ? 21.995 -1.396 15.662 1.00 21.67 242 PHE A C 1
ATOM 1878 O O . PHE A 1 262 ? 21.096 -2.120 15.225 1.00 23.01 242 PHE A O 1
ATOM 1886 N N . SER A 1 263 ? 23.041 -1.032 14.917 1.00 13.91 243 SER A N 1
ATOM 1887 C CA . SER A 1 263 ? 23.204 -1.701 13.626 1.00 14.43 243 SER A CA 1
ATOM 1888 C C . SER A 1 263 ? 23.877 -3.052 13.830 1.00 16.27 243 SER A C 1
ATOM 1889 O O . SER A 1 263 ? 24.338 -3.387 14.923 1.00 20.17 243 SER A O 1
ATOM 1892 N N . ASP A 1 264 ? 23.965 -3.836 12.751 1.00 20.56 244 ASP A N 1
ATOM 1893 C CA . ASP A 1 264 ? 24.893 -4.946 12.852 1.00 33.11 244 ASP A CA 1
ATOM 1894 C C . ASP A 1 264 ? 26.308 -4.425 12.594 1.00 25.86 244 ASP A C 1
ATOM 1895 O O . ASP A 1 264 ? 26.529 -3.235 12.351 1.00 23.55 244 ASP A O 1
ATOM 1900 N N . ASP A 1 265 ? 27.287 -5.314 12.712 1.00 26.79 245 ASP A N 1
ATOM 1901 C CA . ASP A 1 265 ? 28.678 -4.915 12.557 1.00 27.50 245 ASP A CA 1
ATOM 1902 C C . ASP A 1 265 ? 28.907 -4.394 11.145 1.00 24.39 245 ASP A C 1
ATOM 1903 O O . ASP A 1 265 ? 28.752 -5.126 10.161 1.00 32.71 245 ASP A O 1
ATOM 1908 N N . LEU A 1 266 ? 29.252 -3.115 11.045 1.00 22.86 246 LEU A N 1
ATOM 1909 C CA . LEU A 1 266 ? 29.451 -2.467 9.756 1.00 25.62 246 LEU A CA 1
ATOM 1910 C C . LEU A 1 266 ? 30.802 -2.788 9.130 1.00 34.71 246 LEU A C 1
ATOM 1911 O O . LEU A 1 266 ? 31.076 -2.314 8.022 1.00 36.39 246 LEU A O 1
ATOM 1916 N N . SER A 1 267 ? 31.640 -3.580 9.795 1.00 31.63 247 SER A N 1
ATOM 1917 C CA . SER A 1 267 ? 32.872 -4.083 9.194 1.00 52.67 247 SER A CA 1
ATOM 1918 C C . SER A 1 267 ? 32.590 -5.445 8.576 1.00 68.89 247 SER A C 1
ATOM 1919 O O . SER A 1 267 ? 32.132 -6.362 9.269 1.00 69.24 247 SER A O 1
ATOM 1922 N N . MET A 1 268 ? 32.872 -5.583 7.284 1.00 83.02 248 MET A N 1
ATOM 1923 C CA . MET A 1 268 ? 32.575 -6.806 6.543 1.00 94.13 248 MET A CA 1
ATOM 1924 C C . MET A 1 268 ? 33.839 -7.659 6.464 1.00 100.27 248 MET A C 1
ATOM 1925 O O . MET A 1 268 ? 34.804 -7.294 5.784 1.00 97.97 248 MET A O 1
ATOM 1930 N N . ALA A 1 269 ? 33.831 -8.789 7.170 1.00 108.03 249 ALA A N 1
ATOM 1931 C CA . ALA A 1 269 ? 34.933 -9.742 7.158 1.00 117.59 249 ALA A CA 1
ATOM 1932 C C . ALA A 1 269 ? 34.539 -11.128 6.670 1.00 128.37 249 ALA A C 1
ATOM 1933 O O . ALA A 1 269 ? 35.384 -11.831 6.110 1.00 129.40 249 ALA A O 1
ATOM 1935 N N . GLY A 1 270 ? 33.285 -11.537 6.861 1.00 136.36 250 GLY A N 1
ATOM 1936 C CA . GLY A 1 270 ? 32.834 -12.846 6.430 1.00 143.02 250 GLY A CA 1
ATOM 1937 C C . GLY A 1 270 ? 31.814 -12.804 5.309 1.00 146.39 250 GLY A C 1
ATOM 1938 O O . GLY A 1 270 ? 31.995 -13.454 4.274 1.00 148.73 250 GLY A O 1
ATOM 1939 N N . ALA A 1 271 ? 30.732 -12.050 5.504 1.00 144.97 251 ALA A N 1
ATOM 1940 C CA . ALA A 1 271 ? 29.675 -11.890 4.505 1.00 141.91 251 ALA A CA 1
ATOM 1941 C C . ALA A 1 271 ? 29.704 -10.442 4.021 1.00 137.35 251 ALA A C 1
ATOM 1942 O O . ALA A 1 271 ? 29.116 -9.555 4.648 1.00 136.79 251 ALA A O 1
ATOM 1944 N N . HIS A 1 272 ? 30.381 -10.213 2.897 1.00 131.04 252 HIS A N 1
ATOM 1945 C CA . HIS A 1 272 ? 30.649 -8.861 2.426 1.00 122.53 252 HIS A CA 1
ATOM 1946 C C . HIS A 1 272 ? 29.402 -8.204 1.843 1.00 118.63 252 HIS A C 1
ATOM 1947 O O . HIS A 1 272 ? 28.529 -8.862 1.268 1.00 118.20 252 HIS A O 1
ATOM 1954 N N . VAL A 1 273 ? 29.328 -6.880 2.008 1.00 112.91 253 VAL A N 1
ATOM 1955 C CA . VAL A 1 273 ? 28.430 -6.024 1.245 1.00 104.65 253 VAL A CA 1
ATOM 1956 C C . VAL A 1 273 ? 29.260 -4.869 0.692 1.00 94.74 253 VAL A C 1
ATOM 1957 O O . VAL A 1 273 ? 30.318 -4.524 1.224 1.00 98.48 253 VAL A O 1
ATOM 1961 N N . VAL A 1 274 ? 28.769 -4.274 -0.396 1.00 79.94 254 VAL A N 1
ATOM 1962 C CA . VAL A 1 274 ? 29.558 -3.302 -1.149 1.00 67.78 254 VAL A CA 1
ATOM 1963 C C . VAL A 1 274 ? 29.491 -1.928 -0.479 1.00 66.51 254 VAL A C 1
ATOM 1964 O O . VAL A 1 274 ? 28.615 -1.644 0.347 1.00 67.73 254 VAL A O 1
ATOM 1968 N N . GLY A 1 275 ? 30.444 -1.064 -0.844 1.00 58.84 255 GLY A N 1
ATOM 1969 C CA . GLY A 1 275 ? 30.612 0.230 -0.216 1.00 52.00 255 GLY A CA 1
ATOM 1970 C C . GLY A 1 275 ? 31.542 0.168 0.985 1.00 47.95 255 GLY A C 1
ATOM 1971 O O . GLY A 1 275 ? 31.943 -0.898 1.459 1.00 50.47 255 GLY A O 1
ATOM 1972 N N . ASP A 1 276 ? 31.881 1.342 1.498 1.00 43.14 256 ASP A N 1
ATOM 1973 C CA . ASP A 1 276 ? 32.769 1.423 2.645 1.00 40.81 256 ASP A CA 1
ATOM 1974 C C . ASP A 1 276 ? 31.956 1.639 3.921 1.00 33.37 256 ASP A C 1
ATOM 1975 O O . ASP A 1 276 ? 30.728 1.768 3.895 1.00 26.78 256 ASP A O 1
ATOM 1980 N N . ALA A 1 277 ? 32.659 1.672 5.059 1.00 31.31 257 ALA A N 1
ATOM 1981 C CA . ALA A 1 277 ? 31.977 1.880 6.332 1.00 29.12 257 ALA A CA 1
ATOM 1982 C C . ALA A 1 277 ? 31.207 3.189 6.336 1.00 24.58 257 ALA A C 1
ATOM 1983 O O . ALA A 1 277 ? 30.174 3.306 7.012 1.00 29.43 257 ALA A O 1
ATOM 1985 N N . ALA A 1 278 ? 31.692 4.178 5.586 1.00 22.56 258 ALA A N 1
ATOM 1986 C CA . ALA A 1 278 ? 31.006 5.461 5.494 1.00 22.84 258 ALA A CA 1
ATOM 1987 C C . ALA A 1 278 ? 29.618 5.304 4.888 1.00 21.84 258 ALA A C 1
ATOM 1988 O O . ALA A 1 278 ? 28.627 5.769 5.460 1.00 30.41 258 ALA A O 1
ATOM 1990 N N . SER A 1 279 ? 29.522 4.672 3.711 1.00 26.16 259 SER A N 1
ATOM 1991 C CA . SER A 1 279 ? 28.198 4.486 3.124 1.00 27.80 259 SER A CA 1
ATOM 1992 C C . SER A 1 279 ? 27.361 3.498 3.935 1.00 28.52 259 SER A C 1
ATOM 1993 O O . SER A 1 279 ? 26.132 3.625 3.994 1.00 25.92 259 SER A O 1
ATOM 1996 N N . ARG A 1 280 ? 27.997 2.527 4.588 1.00 25.32 260 ARG A N 1
ATOM 1997 C CA . ARG A 1 280 ? 27.219 1.573 5.369 1.00 25.95 260 ARG A CA 1
ATOM 1998 C C . ARG A 1 280 ? 26.647 2.208 6.630 1.00 23.94 260 ARG A C 1
ATOM 1999 O O . ARG A 1 280 ? 25.518 1.892 7.021 1.00 20.40 260 ARG A O 1
ATOM 2007 N N . ILE A 1 281 ? 27.399 3.090 7.298 1.00 25.73 261 ILE A N 1
ATOM 2008 C CA . ILE A 1 281 ? 26.800 3.711 8.478 1.00 16.92 261 ILE A CA 1
ATOM 2009 C C . ILE A 1 281 ? 25.710 4.690 8.056 1.00 26.67 261 ILE A C 1
ATOM 2010 O O . ILE A 1 281 ? 24.689 4.826 8.744 1.00 19.51 261 ILE A O 1
ATOM 2015 N N . GLU A 1 282 ? 25.878 5.352 6.907 1.00 21.24 262 GLU A N 1
ATOM 2016 C CA . GLU A 1 282 ? 24.816 6.207 6.386 1.00 20.18 262 GLU A CA 1
ATOM 2017 C C . GLU A 1 282 ? 23.552 5.403 6.109 1.00 18.18 262 GLU A C 1
ATOM 2018 O O . GLU A 1 282 ? 22.443 5.831 6.450 1.00 22.34 262 GLU A O 1
ATOM 2024 N N . ALA A 1 283 ? 23.703 4.246 5.455 1.00 24.81 263 ALA A N 1
ATOM 2025 C CA . ALA A 1 283 ? 22.557 3.398 5.144 1.00 21.35 263 ALA A CA 1
ATOM 2026 C C . ALA A 1 283 ? 21.880 2.875 6.411 1.00 26.90 263 ALA A C 1
ATOM 2027 O O . ALA A 1 283 ? 20.651 2.727 6.456 1.00 22.51 263 ALA A O 1
ATOM 2029 N N . ALA A 1 284 ? 22.669 2.561 7.435 1.00 23.94 264 ALA A N 1
ATOM 2030 C CA . ALA A 1 284 ? 22.100 2.055 8.680 1.00 22.81 264 ALA A CA 1
ATOM 2031 C C . ALA A 1 284 ? 21.274 3.124 9.387 1.00 17.58 264 ALA A C 1
ATOM 2032 O O . ALA A 1 284 ? 20.156 2.854 9.846 1.00 19.43 264 ALA A O 1
ATOM 2034 N N . LEU A 1 285 ? 21.811 4.342 9.505 1.00 16.35 265 LEU A N 1
ATOM 2035 C CA . LEU A 1 285 ? 21.029 5.422 10.104 1.00 16.31 265 LEU A CA 1
ATOM 2036 C C . LEU A 1 285 ? 19.810 5.761 9.255 1.00 18.92 265 LEU A C 1
ATOM 2037 O O . LEU A 1 285 ? 18.748 6.111 9.789 1.00 21.01 265 LEU A O 1
ATOM 2042 N N . ALA A 1 286 ? 19.954 5.686 7.926 1.00 23.90 266 ALA A N 1
ATOM 2043 C CA . ALA A 1 286 ? 18.830 5.931 7.030 1.00 24.90 266 ALA A CA 1
ATOM 2044 C C . ALA A 1 286 ? 17.700 4.944 7.274 1.00 26.10 266 ALA A C 1
ATOM 2045 O O . ALA A 1 286 ? 16.523 5.302 7.166 1.00 26.26 266 ALA A O 1
ATOM 2047 N N . ALA A 1 287 ? 18.039 3.689 7.574 1.00 22.72 267 ALA A N 1
ATOM 2048 C CA . ALA A 1 287 ? 17.022 2.678 7.824 1.00 22.16 267 ALA A CA 1
ATOM 2049 C C . ALA A 1 287 ? 16.365 2.837 9.187 1.00 20.50 267 ALA A C 1
ATOM 2050 O O . ALA A 1 287 ? 15.302 2.250 9.426 1.00 24.22 267 ALA A O 1
ATOM 2052 N N . GLY A 1 288 ? 16.974 3.593 10.091 1.00 22.90 268 GLY A N 1
ATOM 2053 C CA . GLY A 1 288 ? 16.435 3.746 11.428 1.00 24.60 268 GLY A CA 1
ATOM 2054 C C . GLY A 1 288 ? 17.358 3.324 12.564 1.00 20.61 268 GLY A C 1
ATOM 2055 O O . GLY A 1 288 ? 16.930 3.401 13.721 1.00 23.10 268 GLY A O 1
ATOM 2056 N N . CYS A 1 289 ? 18.605 2.900 12.340 1.00 20.74 269 CYS A N 1
ATOM 2057 C CA . CYS A 1 289 ? 19.484 2.615 13.473 1.00 22.89 269 CYS A CA 1
ATOM 2058 C C . CYS A 1 289 ? 19.867 3.888 14.209 1.00 20.60 269 CYS A C 1
ATOM 2059 O O . CYS A 1 289 ? 20.041 4.948 13.610 1.00 21.30 269 CYS A O 1
ATOM 2062 N N . ASP A 1 290 ? 20.007 3.772 15.524 1.00 14.05 270 ASP A N 1
ATOM 2063 C CA . ASP A 1 290 ? 20.500 4.883 16.320 1.00 13.96 270 ASP A CA 1
ATOM 2064 C C . ASP A 1 290 ? 22.013 4.891 16.410 1.00 17.88 270 ASP A C 1
ATOM 2065 O O . ASP A 1 290 ? 22.616 5.960 16.480 1.00 19.20 270 ASP A O 1
ATOM 2070 N N . MET A 1 291 ? 22.635 3.721 16.440 1.00 15.56 271 MET A N 1
ATOM 2071 C CA . MET A 1 291 ? 24.056 3.644 16.745 1.00 15.03 271 MET A CA 1
ATOM 2072 C C . MET A 1 291 ? 24.682 2.620 15.822 1.00 15.35 271 MET A C 1
ATOM 2073 O O . MET A 1 291 ? 24.236 1.471 15.775 1.00 16.92 271 MET A O 1
ATOM 2078 N N . GLY A 1 292 ? 25.693 3.027 15.059 1.00 14.10 272 GLY A N 1
ATOM 2079 C CA . GLY A 1 292 ? 26.362 2.099 14.159 1.00 14.44 272 GLY A CA 1
ATOM 2080 C C . GLY A 1 292 ? 27.580 1.483 14.831 1.00 21.87 272 GLY A C 1
ATOM 2081 O O . GLY A 1 292 ? 28.362 2.174 15.487 1.00 23.79 272 GLY A O 1
ATOM 2082 N N . LEU A 1 293 ? 27.725 0.171 14.662 1.00 14.55 273 LEU A N 1
ATOM 2083 C CA . LEU A 1 293 ? 28.824 -0.587 15.248 1.00 14.68 273 LEU A CA 1
ATOM 2084 C C . LEU A 1 293 ? 29.881 -0.851 14.183 1.00 18.19 273 LEU A C 1
ATOM 2085 O O . LEU A 1 293 ? 29.563 -1.347 13.097 1.00 20.19 273 LEU A O 1
ATOM 2090 N N . VAL A 1 294 ? 31.134 -0.551 14.499 1.00 17.13 274 VAL A N 1
ATOM 2091 C CA . VAL A 1 294 ? 32.240 -0.910 13.629 1.00 19.31 274 VAL A CA 1
ATOM 2092 C C . VAL A 1 294 ? 33.278 -1.609 14.489 1.00 23.83 274 VAL A C 1
ATOM 2093 O O . VAL A 1 294 ? 33.985 -0.962 15.269 1.00 25.74 274 VAL A O 1
ATOM 2097 N N . CYS A 1 295 ? 33.372 -2.927 14.345 1.00 22.35 275 CYS A N 1
ATOM 2098 C CA . CYS A 1 295 ? 34.245 -3.747 15.164 1.00 23.56 275 CYS A CA 1
ATOM 2099 C C . CYS A 1 295 ? 35.432 -4.258 14.362 1.00 28.73 275 CYS A C 1
ATOM 2100 O O . CYS A 1 295 ? 35.341 -4.475 13.149 1.00 29.65 275 CYS A O 1
ATOM 2103 N N . ASN A 1 296 ? 36.551 -4.443 15.061 1.00 21.43 276 ASN A N 1
ATOM 2104 C CA . ASN A 1 296 ? 37.723 -5.147 14.543 1.00 29.59 276 ASN A CA 1
ATOM 2105 C C . ASN A 1 296 ? 38.323 -4.475 13.323 1.00 27.57 276 ASN A C 1
ATOM 2106 O O . ASN A 1 296 ? 39.010 -5.130 12.540 1.00 26.71 276 ASN A O 1
ATOM 2111 N N . ASP A 1 297 ? 38.096 -3.174 13.149 1.00 25.69 277 ASP A N 1
ATOM 2112 C CA . ASP A 1 297 ? 38.514 -2.497 11.928 1.00 27.26 277 ASP A CA 1
ATOM 2113 C C . ASP A 1 297 ? 38.668 -0.995 12.151 1.00 22.65 277 ASP A C 1
ATOM 2114 O O . ASP A 1 297 ? 37.768 -0.226 11.801 1.00 26.61 277 ASP A O 1
ATOM 2119 N N . ARG A 1 298 ? 39.782 -0.566 12.748 1.00 23.00 278 ARG A N 1
ATOM 2120 C CA . ARG A 1 298 ? 39.929 0.847 13.098 1.00 21.85 278 ARG A CA 1
ATOM 2121 C C . ARG A 1 298 ? 39.892 1.744 11.865 1.00 25.17 278 ARG A C 1
ATOM 2122 O O . ARG A 1 298 ? 39.353 2.852 11.914 1.00 22.90 278 ARG A O 1
ATOM 2130 N N . ALA A 1 299 ? 40.487 1.302 10.756 1.00 29.43 279 ALA A N 1
ATOM 2131 C CA . ALA A 1 299 ? 40.426 2.103 9.534 1.00 25.56 279 ALA A CA 1
ATOM 2132 C C . ALA A 1 299 ? 38.979 2.343 9.110 1.00 21.50 279 ALA A C 1
ATOM 2133 O O . ALA A 1 299 ? 38.608 3.469 8.753 1.00 22.04 279 ALA A O 1
ATOM 2135 N N . SER A 1 300 ? 38.139 1.306 9.178 1.00 20.62 280 SER A N 1
ATOM 2136 C CA . SER A 1 300 ? 36.721 1.492 8.880 1.00 22.23 280 SER A CA 1
ATOM 2137 C C . SER A 1 300 ? 36.051 2.382 9.917 1.00 20.39 280 SER A C 1
ATOM 2138 O O . SER A 1 300 ? 35.170 3.179 9.581 1.00 18.65 280 SER A O 1
ATOM 2141 N N . ALA A 1 301 ? 36.433 2.245 11.188 1.00 19.63 281 ALA A N 1
ATOM 2142 C CA . ALA A 1 301 ? 35.838 3.112 12.200 1.00 17.89 281 ALA A CA 1
ATOM 2143 C C . ALA A 1 301 ? 36.155 4.579 11.920 1.00 18.06 281 ALA A C 1
ATOM 2144 O O . ALA A 1 301 ? 35.293 5.451 12.085 1.00 17.63 281 ALA A O 1
ATOM 2146 N N . GLU A 1 302 ? 37.374 4.882 11.456 1.00 18.79 282 GLU A N 1
ATOM 2147 C CA . GLU A 1 302 ? 37.646 6.291 11.185 1.00 19.01 282 GLU A CA 1
ATOM 2148 C C . GLU A 1 302 ? 36.893 6.789 9.958 1.00 21.91 282 GLU A C 1
ATOM 2149 O O . GLU A 1 302 ? 36.435 7.941 9.948 1.00 19.92 282 GLU A O 1
ATOM 2155 N N . LEU A 1 303 ? 36.717 5.934 8.948 1.00 23.41 283 LEU A N 1
ATOM 2156 C CA . LEU A 1 303 ? 35.890 6.287 7.792 1.00 24.48 283 LEU A CA 1
ATOM 2157 C C . LEU A 1 303 ? 34.449 6.546 8.202 1.00 23.06 283 LEU A C 1
ATOM 2158 O O . LEU A 1 303 ? 33.817 7.493 7.715 1.00 19.83 283 LEU A O 1
ATOM 2163 N N . ALA A 1 304 ? 33.899 5.692 9.073 1.00 19.78 284 ALA A N 1
ATOM 2164 C CA . ALA A 1 304 ? 32.532 5.903 9.545 1.00 17.80 284 ALA A CA 1
ATOM 2165 C C . ALA A 1 304 ? 32.434 7.171 10.380 1.00 18.70 284 ALA A C 1
ATOM 2166 O O . ALA A 1 304 ? 31.448 7.913 10.281 1.00 17.98 284 ALA A O 1
ATOM 2168 N N . LEU A 1 305 ? 33.418 7.406 11.253 1.00 17.39 285 LEU A N 1
ATOM 2169 C CA . LEU A 1 305 ? 33.418 8.631 12.042 1.00 22.35 285 LEU A CA 1
ATOM 2170 C C . LEU A 1 305 ? 33.423 9.846 11.131 1.00 23.39 285 LEU A C 1
ATOM 2171 O O . LEU A 1 305 ? 32.674 10.808 11.352 1.00 17.72 285 LEU A O 1
ATOM 2176 N N . ALA A 1 306 ? 34.283 9.820 10.105 1.00 22.30 286 ALA A N 1
ATOM 2177 C CA . ALA A 1 306 ? 34.341 10.934 9.165 1.00 20.95 286 ALA A CA 1
ATOM 2178 C C . ALA A 1 306 ? 32.976 11.173 8.534 1.00 19.71 286 ALA A C 1
ATOM 2179 O O . ALA A 1 306 ? 32.541 12.323 8.410 1.00 22.53 286 ALA A O 1
ATOM 2181 N N . ALA A 1 307 ? 32.265 10.093 8.188 1.00 19.39 287 ALA A N 1
ATOM 2182 C CA . ALA A 1 307 ? 30.916 10.214 7.635 1.00 20.41 287 ALA A CA 1
ATOM 2183 C C . ALA A 1 307 ? 29.970 10.924 8.601 1.00 20.72 287 ALA A C 1
ATOM 2184 O O . ALA A 1 307 ? 29.206 11.811 8.193 1.00 19.08 287 ALA A O 1
ATOM 2186 N N . LEU A 1 308 ? 29.993 10.536 9.887 1.00 18.36 288 LEU A N 1
ATOM 2187 C CA . LEU A 1 308 ? 29.131 11.188 10.877 1.00 17.36 288 LEU A CA 1
ATOM 2188 C C . LEU A 1 308 ? 29.498 12.653 11.061 1.00 19.50 288 LEU A C 1
ATOM 2189 O O . LEU A 1 308 ? 28.623 13.489 11.326 1.00 17.92 288 LEU A O 1
ATOM 2194 N N . GLN A 1 309 ? 30.794 12.970 10.983 1.00 18.10 289 GLN A N 1
ATOM 2195 C CA . GLN A 1 309 ? 31.229 14.357 11.098 1.00 18.61 289 GLN A CA 1
ATOM 2196 C C . GLN A 1 309 ? 30.678 15.199 9.947 1.00 19.30 289 GLN A C 1
ATOM 2197 O O . GLN A 1 309 ? 30.243 16.334 10.161 1.00 22.27 289 GLN A O 1
ATOM 2203 N N . ARG A 1 310 ? 30.686 14.670 8.715 1.00 19.59 290 ARG A N 1
ATOM 2204 C CA . ARG A 1 310 ? 30.152 15.475 7.614 1.00 20.34 290 ARG A CA 1
ATOM 2205 C C . ARG A 1 310 ? 28.640 15.588 7.680 1.00 24.72 290 ARG A C 1
ATOM 2206 O O . ARG A 1 310 ? 28.077 16.599 7.246 1.00 26.27 290 ARG A O 1
ATOM 2214 N N . LEU A 1 311 ? 27.967 14.564 8.200 1.00 24.98 291 LEU A N 1
ATOM 2215 C CA . LEU A 1 311 ? 26.540 14.661 8.453 1.00 28.44 291 LEU A CA 1
ATOM 2216 C C . LEU A 1 311 ? 26.208 15.578 9.624 1.00 28.43 291 LEU A C 1
ATOM 2217 O O . LEU A 1 311 ? 25.022 15.843 9.850 1.00 26.79 291 LEU A O 1
ATOM 2222 N N . LYS A 1 312 ? 27.214 16.072 10.350 1.00 19.90 292 LYS A N 1
ATOM 2223 C CA . LYS A 1 312 ? 27.044 16.794 11.617 1.00 19.26 292 LYS A CA 1
ATOM 2224 C C . LYS A 1 312 ? 25.944 16.193 12.492 1.00 25.71 292 LYS A C 1
ATOM 2225 O O . LYS A 1 312 ? 25.048 16.893 12.975 1.00 25.92 292 LYS A O 1
ATOM 2231 N N . VAL A 1 313 ? 26.043 14.888 12.745 1.00 20.45 293 VAL A N 1
ATOM 2232 C CA . VAL A 1 313 ? 25.035 14.239 13.577 1.00 19.50 293 VAL A CA 1
ATOM 2233 C C . VAL A 1 313 ? 25.178 14.695 15.026 1.00 22.91 293 VAL A C 1
ATOM 2234 O O . VAL A 1 313 ? 26.271 15.041 15.496 1.00 23.55 293 VAL A O 1
ATOM 2238 N N . THR A 1 314 ? 24.060 14.693 15.743 1.00 20.60 294 THR A N 1
ATOM 2239 C CA . THR A 1 314 ? 24.008 14.817 17.191 1.00 23.28 294 THR A CA 1
ATOM 2240 C C . THR A 1 314 ? 23.556 13.479 17.768 1.00 18.99 294 THR A C 1
ATOM 2241 O O . THR A 1 314 ? 23.069 12.626 17.027 1.00 16.30 294 THR A O 1
ATOM 2245 N N . PRO A 1 315 ? 23.740 13.234 19.066 1.00 15.83 295 PRO A N 1
ATOM 2246 C CA . PRO A 1 315 ? 23.408 11.925 19.616 1.00 18.73 295 PRO A CA 1
ATOM 2247 C C . PRO A 1 315 ? 21.907 11.695 19.604 1.00 15.24 295 PRO A C 1
ATOM 2248 O O . PRO A 1 315 ? 21.133 12.624 19.888 1.00 19.29 295 PRO A O 1
ATOM 2252 N N . PRO A 1 316 ? 21.456 10.482 19.273 1.00 18.45 296 PRO A N 1
ATOM 2253 C CA . PRO A 1 316 ? 20.018 10.187 19.324 1.00 17.46 296 PRO A CA 1
ATOM 2254 C C . PRO A 1 316 ? 19.475 10.452 20.718 1.00 18.26 296 PRO A C 1
ATOM 2255 O O . PRO A 1 316 ? 20.076 10.047 21.710 1.00 17.68 296 PRO A O 1
ATOM 2259 N N . SER A 1 317 ? 18.321 11.130 20.790 1.00 19.09 297 SER A N 1
ATOM 2260 C CA . SER A 1 317 ? 17.735 11.400 22.101 1.00 21.11 297 SER A CA 1
ATOM 2261 C C . SER A 1 317 ? 17.524 10.112 22.897 1.00 16.71 297 SER A C 1
ATOM 2262 O O . SER A 1 317 ? 17.545 10.137 24.126 1.00 17.80 297 SER A O 1
ATOM 2265 N N . ARG A 1 318 ? 17.372 8.970 22.216 1.00 14.59 298 ARG A N 1
ATOM 2266 C CA . ARG A 1 318 ? 17.165 7.690 22.895 1.00 24.55 298 ARG A CA 1
ATOM 2267 C C . ARG A 1 318 ? 18.415 7.127 23.548 1.00 20.57 298 ARG A C 1
ATOM 2268 O O . ARG A 1 318 ? 18.299 6.265 24.423 1.00 16.24 298 ARG A O 1
ATOM 2276 N N . LEU A 1 319 ? 19.599 7.547 23.111 1.00 13.55 299 LEU A N 1
ATOM 2277 C CA . LEU A 1 319 ? 20.796 6.753 23.366 1.00 15.96 299 LEU A CA 1
ATOM 2278 C C . LEU A 1 319 ? 21.066 6.559 24.857 1.00 14.26 299 LEU A C 1
ATOM 2279 O O . LEU A 1 319 ? 21.505 5.480 25.280 1.00 13.87 299 LEU A O 1
ATOM 2284 N N . GLN A 1 320 ? 20.868 7.594 25.663 1.00 13.32 300 GLN A N 1
ATOM 2285 C CA . GLN A 1 320 ? 21.280 7.481 27.064 1.00 22.34 300 GLN A CA 1
ATOM 2286 C C . GLN A 1 320 ? 20.341 6.606 27.891 1.00 16.50 300 GLN A C 1
ATOM 2287 O O . GLN A 1 320 ? 20.608 6.366 29.076 1.00 14.61 300 GLN A O 1
ATOM 2293 N N . ARG A 1 321 ? 19.250 6.128 27.298 1.00 17.07 301 ARG A N 1
ATOM 2294 C CA . ARG A 1 321 ? 18.486 5.058 27.915 1.00 12.87 301 ARG A CA 1
ATOM 2295 C C . ARG A 1 321 ? 19.375 3.861 28.279 1.00 14.52 301 ARG A C 1
ATOM 2296 O O . ARG A 1 321 ? 19.095 3.149 29.245 1.00 13.55 301 ARG A O 1
ATOM 2304 N N . MET A 1 322 ? 20.456 3.622 27.529 1.00 13.86 302 MET A N 1
ATOM 2305 C CA . MET A 1 322 ? 21.320 2.466 27.779 1.00 12.10 302 MET A CA 1
ATOM 2306 C C . MET A 1 322 ? 22.349 2.665 28.879 1.00 12.21 302 MET A C 1
ATOM 2307 O O . MET A 1 322 ? 23.072 1.708 29.185 1.00 12.14 302 MET A O 1
ATOM 2312 N N . ARG A 1 323 ? 22.454 3.858 29.461 1.00 12.47 303 ARG A N 1
ATOM 2313 C CA . ARG A 1 323 ? 23.446 4.104 30.497 1.00 19.26 303 ARG A CA 1
ATOM 2314 C C . ARG A 1 323 ? 23.092 3.303 31.739 1.00 17.26 303 ARG A C 1
ATOM 2315 O O . ARG A 1 323 ? 21.932 3.296 32.167 1.00 12.72 303 ARG A O 1
ATOM 2323 N N . GLY A 1 324 ? 24.081 2.632 32.324 1.00 12.76 304 GLY A N 1
ATOM 2324 C CA . GLY A 1 324 ? 23.788 1.785 33.494 1.00 12.84 304 GLY A CA 1
ATOM 2325 C C . GLY A 1 324 ? 23.551 2.605 34.757 1.00 13.61 304 GLY A C 1
ATOM 2326 O O . GLY A 1 324 ? 24.202 3.617 35.004 1.00 15.70 304 GLY A O 1
ATOM 2327 N N . LYS A 1 325 ? 22.578 2.171 35.557 1.00 14.93 305 LYS A N 1
ATOM 2328 C CA . LYS A 1 325 ? 22.316 2.883 36.800 1.00 16.01 305 LYS A CA 1
ATOM 2329 C C . LYS A 1 325 ? 23.151 2.355 37.964 1.00 21.33 305 LYS A C 1
ATOM 2330 O O . LYS A 1 325 ? 23.254 3.029 38.993 1.00 19.78 305 LYS A O 1
ATOM 2336 N N . GLY A 1 326 ? 23.763 1.183 37.824 1.00 18.74 306 GLY A N 1
ATOM 2337 C CA . GLY A 1 326 ? 24.757 0.746 38.776 1.00 19.44 306 GLY A CA 1
ATOM 2338 C C . GLY A 1 326 ? 26.035 1.552 38.614 1.00 23.23 306 GLY A C 1
ATOM 2339 O O . GLY A 1 326 ? 26.105 2.529 37.864 1.00 22.38 306 GLY A O 1
ATOM 2340 N N . TYR A 1 327 ? 27.078 1.118 39.329 1.00 17.22 307 TYR A N 1
ATOM 2341 C CA . TYR A 1 327 ? 28.367 1.792 39.181 1.00 19.19 307 TYR A CA 1
ATOM 2342 C C . TYR A 1 327 ? 29.508 0.888 39.626 1.00 16.81 307 TYR A C 1
ATOM 2343 O O . TYR A 1 327 ? 29.315 -0.101 40.338 1.00 16.09 307 TYR A O 1
ATOM 2352 N N . ALA A 1 328 ? 30.719 1.294 39.244 1.00 19.67 308 ALA A N 1
ATOM 2353 C CA . ALA A 1 328 ? 31.912 0.509 39.527 1.00 16.77 308 ALA A CA 1
ATOM 2354 C C . ALA A 1 328 ? 32.151 0.409 41.022 1.00 20.12 308 ALA A C 1
ATOM 2355 O O . ALA A 1 328 ? 32.040 1.396 41.759 1.00 21.64 308 ALA A O 1
ATOM 2357 N N . ASN A 1 329 ? 32.497 -0.790 41.471 1.00 20.02 309 ASN A N 1
ATOM 2358 C CA . ASN A 1 329 ? 32.739 -1.030 42.890 1.00 22.41 309 ASN A CA 1
ATOM 2359 C C . ASN A 1 329 ? 33.478 -2.351 43.004 1.00 19.20 309 ASN A C 1
ATOM 2360 O O . ASN A 1 329 ? 33.398 -3.198 42.115 1.00 24.48 309 ASN A O 1
ATOM 2365 N N . THR A 1 330 ? 34.198 -2.520 44.103 1.00 22.78 310 THR A N 1
ATOM 2366 C CA . THR A 1 330 ? 34.966 -3.735 44.309 1.00 20.89 310 THR A CA 1
ATOM 2367 C C . THR A 1 330 ? 34.375 -4.652 45.361 1.00 27.29 310 THR A C 1
ATOM 2368 O O . THR A 1 330 ? 34.924 -5.733 45.595 1.00 28.04 310 THR A O 1
ATOM 2372 N N . ASP A 1 331 ? 33.269 -4.261 45.997 1.00 28.23 311 ASP A N 1
ATOM 2373 C CA . ASP A 1 331 ? 32.700 -5.028 47.099 1.00 33.11 311 ASP A CA 1
ATOM 2374 C C . ASP A 1 331 ? 31.390 -5.732 46.736 1.00 20.58 311 ASP A C 1
ATOM 2375 O O . ASP A 1 331 ? 30.682 -6.203 47.633 1.00 27.01 311 ASP A O 1
ATOM 2380 N N . TYR A 1 332 ? 31.063 -5.846 45.439 1.00 20.58 312 TYR A N 1
ATOM 2381 C CA . TYR A 1 332 ? 29.755 -6.376 45.060 1.00 21.42 312 TYR A CA 1
ATOM 2382 C C . TYR A 1 332 ? 29.534 -7.803 45.554 1.00 26.46 312 TYR A C 1
ATOM 2383 O O . TYR A 1 332 ? 28.411 -8.171 45.906 1.00 20.00 312 TYR A O 1
ATOM 2392 N N . ARG A 1 333 ? 30.575 -8.620 45.600 1.00 30.78 313 ARG A N 1
ATOM 2393 C CA . ARG A 1 333 ? 30.334 -10.018 45.929 1.00 32.20 313 ARG A CA 1
ATOM 2394 C C . ARG A 1 333 ? 30.135 -10.278 47.409 1.00 32.71 313 ARG A C 1
ATOM 2395 O O . ARG A 1 333 ? 29.798 -11.410 47.776 1.00 33.70 313 ARG A O 1
ATOM 2403 N N . GLN A 1 334 ? 30.356 -9.291 48.265 1.00 25.92 314 GLN A N 1
ATOM 2404 C CA . GLN A 1 334 ? 30.104 -9.467 49.688 1.00 30.11 314 GLN A CA 1
ATOM 2405 C C . GLN A 1 334 ? 28.762 -8.900 50.101 1.00 35.55 314 GLN A C 1
ATOM 2406 O O . GLN A 1 334 ? 28.396 -8.998 51.278 1.00 34.06 314 GLN A O 1
ATOM 2412 N N . GLN A 1 335 ? 28.006 -8.352 49.154 1.00 25.70 315 GLN A N 1
ATOM 2413 C CA . GLN A 1 335 ? 26.710 -7.783 49.458 1.00 29.71 315 GLN A CA 1
ATOM 2414 C C . GLN A 1 335 ? 25.654 -8.873 49.637 1.00 32.68 315 GLN A C 1
ATOM 2415 O O . GLN A 1 335 ? 25.691 -9.905 48.958 1.00 27.69 315 GLN A O 1
ATOM 2421 N N . PRO A 1 336 ? 24.690 -8.639 50.534 1.00 30.12 316 PRO A N 1
ATOM 2422 C CA . PRO A 1 336 ? 23.637 -9.644 50.777 1.00 31.95 316 PRO A CA 1
ATOM 2423 C C . PRO A 1 336 ? 22.876 -10.098 49.539 1.00 30.74 316 PRO A C 1
ATOM 2424 O O . PRO A 1 336 ? 22.666 -11.309 49.372 1.00 27.44 316 PRO A O 1
ATOM 2428 N N . ARG A 1 337 ? 22.432 -9.177 48.674 1.00 28.47 317 ARG A N 1
ATOM 2429 C CA . ARG A 1 337 ? 21.676 -9.602 47.496 1.00 27.31 317 ARG A CA 1
ATOM 2430 C C . ARG A 1 337 ? 22.496 -10.548 46.631 1.00 20.72 317 ARG A C 1
ATOM 2431 O O . ARG A 1 337 ? 21.960 -11.510 46.073 1.00 19.61 317 ARG A O 1
ATOM 2439 N N . TRP A 1 338 ? 23.792 -10.274 46.488 1.00 21.52 318 TRP A N 1
ATOM 2440 C CA . TRP A 1 338 ? 24.641 -11.113 45.648 1.00 20.67 318 TRP A CA 1
ATOM 2441 C C . TRP A 1 338 ? 24.727 -12.528 46.209 1.00 26.59 318 TRP A C 1
ATOM 2442 O O . TRP A 1 338 ? 24.550 -13.514 45.480 1.00 19.05 318 TRP A O 1
ATOM 2453 N N . LEU A 1 339 ? 24.970 -12.641 47.517 1.00 24.14 319 LEU A N 1
ATOM 2454 C CA . LEU A 1 339 ? 25.028 -13.952 48.153 1.00 26.31 319 LEU A CA 1
ATOM 2455 C C . LEU A 1 339 ? 23.681 -14.674 48.073 1.00 22.59 319 LEU A C 1
ATOM 2456 O O . LEU A 1 339 ? 23.639 -15.888 47.840 1.00 21.32 319 LEU A O 1
ATOM 2461 N N . GLU A 1 340 ? 22.566 -13.947 48.251 1.00 20.01 320 GLU A N 1
ATOM 2462 C CA . GLU A 1 340 ? 21.258 -14.594 48.152 1.00 19.81 320 GLU A CA 1
ATOM 2463 C C . GLU A 1 340 ? 20.997 -15.116 46.744 1.00 19.19 320 GLU A C 1
ATOM 2464 O O . GLU A 1 340 ? 20.423 -16.196 46.575 1.00 19.38 320 GLU A O 1
ATOM 2470 N N . ALA A 1 341 ? 21.376 -14.343 45.722 1.00 18.53 321 ALA A N 1
ATOM 2471 C CA . ALA A 1 341 ? 21.191 -14.792 44.348 1.00 24.03 321 ALA A CA 1
ATOM 2472 C C . ALA A 1 341 ? 21.983 -16.065 44.081 1.00 18.60 321 ALA A C 1
ATOM 2473 O O . ALA A 1 341 ? 21.466 -17.019 43.488 1.00 21.37 321 ALA A O 1
ATOM 2475 N N . LEU A 1 342 ? 23.252 -16.094 44.497 1.00 19.44 322 LEU A N 1
ATOM 2476 C CA . LEU A 1 342 ? 24.043 -17.302 44.280 1.00 21.02 322 LEU A CA 1
ATOM 2477 C C . LEU A 1 342 ? 23.480 -18.473 45.077 1.00 20.69 322 LEU A C 1
ATOM 2478 O O . LEU A 1 342 ? 23.436 -19.599 44.578 1.00 21.08 322 LEU A O 1
ATOM 2483 N N . SER A 1 343 ? 23.018 -18.223 46.306 1.00 20.97 323 SER A N 1
ATOM 2484 C CA . SER A 1 343 ? 22.425 -19.304 47.091 1.00 24.36 323 SER A CA 1
ATOM 2485 C C . SER A 1 343 ? 21.195 -19.898 46.399 1.00 21.28 323 SER A C 1
ATOM 2486 O O . SER A 1 343 ? 20.917 -21.100 46.524 1.00 21.93 323 SER A O 1
ATOM 2489 N N . ALA A 1 344 ? 20.438 -19.074 45.671 1.00 20.28 324 ALA A N 1
ATOM 2490 C CA . ALA A 1 344 ? 19.269 -19.599 44.970 1.00 20.82 324 ALA A CA 1
ATOM 2491 C C . ALA A 1 344 ? 19.681 -20.462 43.785 1.00 20.02 324 ALA A C 1
ATOM 2492 O O . ALA A 1 344 ? 19.077 -21.510 43.537 1.00 20.37 324 ALA A O 1
ATOM 2494 N N . LEU A 1 345 ? 20.712 -20.048 43.046 1.00 19.78 325 LEU A N 1
ATOM 2495 C CA . LEU A 1 345 ? 21.215 -20.906 41.975 1.00 20.05 325 LEU A CA 1
ATOM 2496 C C . LEU A 1 345 ? 21.807 -22.188 42.540 1.00 23.19 325 LEU A C 1
ATOM 2497 O O . LEU A 1 345 ? 21.659 -23.264 41.947 1.00 21.72 325 LEU A O 1
ATOM 2502 N N . ARG A 1 346 ? 22.485 -22.088 43.687 1.00 23.30 326 ARG A N 1
ATOM 2503 C CA . ARG A 1 346 ? 23.030 -23.274 44.350 1.00 25.22 326 ARG A CA 1
ATOM 2504 C C . ARG A 1 346 ? 21.923 -24.233 44.783 1.00 23.56 326 ARG A C 1
ATOM 2505 O O . ARG A 1 346 ? 22.033 -25.453 44.598 1.00 24.43 326 ARG A O 1
ATOM 2513 N N . ALA A 1 347 ? 20.851 -23.704 45.378 1.00 29.17 327 ALA A N 1
ATOM 2514 C CA . ALA A 1 347 ? 19.748 -24.565 45.798 1.00 23.44 327 ALA A CA 1
ATOM 2515 C C . ALA A 1 347 ? 19.086 -25.234 44.603 1.00 23.22 327 ALA A C 1
ATOM 2516 O O . ALA A 1 347 ? 18.610 -26.368 44.707 1.00 23.95 327 ALA A O 1
ATOM 2518 N N . ALA A 1 348 ? 19.059 -24.557 43.457 1.00 22.30 328 ALA A N 1
ATOM 2519 C CA . ALA A 1 348 ? 18.525 -25.140 42.233 1.00 22.14 328 ALA A CA 1
ATOM 2520 C C . ALA A 1 348 ? 19.505 -26.086 41.547 1.00 26.10 328 ALA A C 1
ATOM 2521 O O . ALA A 1 348 ? 19.208 -26.567 40.441 1.00 26.23 328 ALA A O 1
ATOM 2523 N N . GLN A 1 349 ? 20.659 -26.351 42.163 1.00 25.63 329 GLN A N 1
ATOM 2524 C CA . GLN A 1 349 ? 21.677 -27.267 41.644 1.00 25.52 329 GLN A CA 1
ATOM 2525 C C . GLN A 1 349 ? 22.304 -26.753 40.352 1.00 29.84 329 GLN A C 1
ATOM 2526 O O . GLN A 1 349 ? 22.855 -27.535 39.564 1.00 27.25 329 GLN A O 1
ATOM 2532 N N . LEU A 1 350 ? 22.235 -25.448 40.118 1.00 24.10 330 LEU A N 1
ATOM 2533 C CA . LEU A 1 350 ? 22.727 -24.866 38.873 1.00 30.96 330 LEU A CA 1
ATOM 2534 C C . LEU A 1 350 ? 24.192 -24.460 38.932 1.00 37.67 330 LEU A C 1
ATOM 2535 O O . LEU A 1 350 ? 24.850 -24.406 37.885 1.00 37.64 330 LEU A O 1
ATOM 2540 N N . ILE A 1 351 ? 24.708 -24.141 40.120 1.00 31.68 331 ILE A N 1
ATOM 2541 C CA . ILE A 1 351 ? 26.108 -23.788 40.309 1.00 34.65 331 ILE A CA 1
ATOM 2542 C C . ILE A 1 351 ? 26.672 -24.648 41.429 1.00 45.01 331 ILE A C 1
ATOM 2543 O O . ILE A 1 351 ? 25.933 -25.298 42.174 1.00 37.68 331 ILE A O 1
ATOM 2548 N N . ASP A 1 352 ? 28.004 -24.606 41.545 1.00 58.98 332 ASP A N 1
ATOM 2549 C CA . ASP A 1 352 ? 28.833 -25.397 42.469 1.00 73.89 332 ASP A CA 1
ATOM 2550 C C . ASP A 1 352 ? 29.072 -26.804 41.933 1.00 79.10 332 ASP A C 1
ATOM 2551 O O . ASP A 1 352 ? 30.218 -27.204 41.722 1.00 78.93 332 ASP A O 1
ATOM 2556 N N . HIS B 1 20 ? 48.262 -61.845 12.011 1.00 66.23 -1 HIS B N 1
ATOM 2557 C CA . HIS B 1 20 ? 49.172 -61.500 13.104 1.00 62.98 -1 HIS B CA 1
ATOM 2558 C C . HIS B 1 20 ? 49.760 -60.104 12.926 1.00 55.67 -1 HIS B C 1
ATOM 2559 O O . HIS B 1 20 ? 50.691 -59.723 13.638 1.00 54.90 -1 HIS B O 1
ATOM 2566 N N . MET B 1 21 ? 49.236 -59.355 11.957 1.00 54.04 1 MET B N 1
ATOM 2567 C CA . MET B 1 21 ? 49.473 -57.919 11.925 1.00 45.87 1 MET B CA 1
ATOM 2568 C C . MET B 1 21 ? 48.838 -57.294 13.161 1.00 29.19 1 MET B C 1
ATOM 2569 O O . MET B 1 21 ? 47.889 -57.837 13.729 1.00 33.66 1 MET B O 1
ATOM 2574 N N . GLN B 1 22 ? 49.391 -56.164 13.604 1.00 27.11 2 GLN B N 1
ATOM 2575 C CA . GLN B 1 22 ? 48.939 -55.504 14.818 1.00 26.92 2 GLN B CA 1
ATOM 2576 C C . GLN B 1 22 ? 48.243 -54.199 14.471 1.00 22.80 2 GLN B C 1
ATOM 2577 O O . GLN B 1 22 ? 48.666 -53.477 13.566 1.00 25.80 2 GLN B O 1
ATOM 2583 N N . GLY B 1 23 ? 47.184 -53.901 15.204 1.00 16.85 3 GLY B N 1
ATOM 2584 C CA . GLY B 1 23 ? 46.403 -52.713 14.961 1.00 17.71 3 GLY B CA 1
ATOM 2585 C C . GLY B 1 23 ? 45.175 -52.687 15.844 1.00 19.38 3 GLY B C 1
ATOM 2586 O O . GLY B 1 23 ? 44.790 -53.703 16.425 1.00 15.54 3 GLY B O 1
ATOM 2587 N N . SER B 1 24 ? 44.562 -51.519 15.967 1.00 12.74 4 SER B N 1
ATOM 2588 C CA . SER B 1 24 ? 43.377 -51.368 16.796 1.00 11.60 4 SER B CA 1
ATOM 2589 C C . SER B 1 24 ? 42.617 -50.140 16.311 1.00 14.87 4 SER B C 1
ATOM 2590 O O . SER B 1 24 ? 43.173 -49.276 15.637 1.00 14.06 4 SER B O 1
ATOM 2593 N N . LEU B 1 25 ? 41.336 -50.081 16.650 1.00 12.63 5 LEU B N 1
ATOM 2594 C CA . LEU B 1 25 ? 40.460 -48.986 16.264 1.00 12.58 5 LEU B CA 1
ATOM 2595 C C . LEU B 1 25 ? 40.060 -48.220 17.514 1.00 12.65 5 LEU B C 1
ATOM 2596 O O . LEU B 1 25 ? 39.702 -48.833 18.519 1.00 12.41 5 LEU B O 1
ATOM 2601 N N . MET B 1 26 ? 40.115 -46.891 17.451 1.00 10.13 6 MET B N 1
ATOM 2602 C CA . MET B 1 26 ? 39.524 -46.057 18.486 1.00 9.65 6 MET B CA 1
ATOM 2603 C C . MET B 1 26 ? 38.335 -45.316 17.877 1.00 14.93 6 MET B C 1
ATOM 2604 O O . MET B 1 26 ? 38.441 -44.743 16.781 1.00 13.81 6 MET B O 1
ATOM 2609 N N . LEU B 1 27 ? 37.186 -45.379 18.549 1.00 13.98 7 LEU B N 1
ATOM 2610 C CA . LEU B 1 27 ? 35.990 -44.783 17.958 1.00 14.04 7 LEU B CA 1
ATOM 2611 C C . LEU B 1 27 ? 35.289 -43.904 18.976 1.00 18.73 7 LEU B C 1
ATOM 2612 O O . LEU B 1 27 ? 35.833 -43.665 20.054 1.00 15.61 7 LEU B O 1
ATOM 2617 N N . ASP B 1 28 ? 34.109 -43.395 18.639 1.00 18.01 8 ASP B N 1
ATOM 2618 C CA . ASP B 1 28 ? 33.355 -42.544 19.546 1.00 13.58 8 ASP B CA 1
ATOM 2619 C C . ASP B 1 28 ? 31.898 -42.981 19.513 1.00 16.46 8 ASP B C 1
ATOM 2620 O O . ASP B 1 28 ? 31.515 -43.865 18.736 1.00 15.86 8 ASP B O 1
ATOM 2625 N N . ILE B 1 29 ? 31.081 -42.340 20.352 1.00 15.86 9 ILE B N 1
ATOM 2626 C CA . ILE B 1 29 ? 29.644 -42.589 20.404 1.00 11.76 9 ILE B CA 1
ATOM 2627 C C . ILE B 1 29 ? 28.910 -41.258 20.220 1.00 16.56 9 ILE B C 1
ATOM 2628 O O . ILE B 1 29 ? 29.503 -40.186 20.266 1.00 18.89 9 ILE B O 1
ATOM 2633 N N . GLY B 1 30 ? 27.601 -41.344 20.018 1.00 18.25 10 GLY B N 1
ATOM 2634 C CA . GLY B 1 30 ? 26.824 -40.166 19.703 1.00 24.53 10 GLY B CA 1
ATOM 2635 C C . GLY B 1 30 ? 26.411 -39.364 20.919 1.00 25.76 10 GLY B C 1
ATOM 2636 O O . GLY B 1 30 ? 26.403 -38.134 20.868 1.00 30.00 10 GLY B O 1
ATOM 2637 N N . GLY B 1 31 ? 26.088 -40.039 22.020 1.00 22.73 11 GLY B N 1
ATOM 2638 C CA . GLY B 1 31 ? 25.344 -39.393 23.094 1.00 24.30 11 GLY B CA 1
ATOM 2639 C C . GLY B 1 31 ? 25.996 -39.436 24.455 1.00 22.89 11 GLY B C 1
ATOM 2640 O O . GLY B 1 31 ? 27.196 -39.688 24.573 1.00 17.43 11 GLY B O 1
ATOM 2641 N N . THR B 1 32 ? 25.223 -39.194 25.505 1.00 23.48 12 THR B N 1
ATOM 2642 C CA . THR B 1 32 ? 25.789 -39.154 26.848 1.00 22.33 12 THR B CA 1
ATOM 2643 C C . THR B 1 32 ? 25.663 -40.481 27.582 1.00 23.05 12 THR B C 1
ATOM 2644 O O . THR B 1 32 ? 26.069 -40.571 28.747 1.00 21.49 12 THR B O 1
ATOM 2648 N N . TRP B 1 33 ? 25.095 -41.491 26.928 1.00 17.38 13 TRP B N 1
ATOM 2649 C CA . TRP B 1 33 ? 24.991 -42.847 27.444 1.00 19.53 13 TRP B CA 1
ATOM 2650 C C . TRP B 1 33 ? 25.117 -43.768 26.235 1.00 18.03 13 TRP B C 1
ATOM 2651 O O . TRP B 1 33 ? 25.125 -43.307 25.093 1.00 23.14 13 TRP B O 1
ATOM 2662 N N . LEU B 1 34 ? 25.216 -45.072 26.489 1.00 19.68 14 LEU B N 1
ATOM 2663 C CA . LEU B 1 34 ? 25.396 -46.065 25.428 1.00 16.70 14 LEU B CA 1
ATOM 2664 C C . LEU B 1 34 ? 24.071 -46.520 24.822 1.00 18.16 14 LEU B C 1
ATOM 2665 O O . LEU B 1 34 ? 23.097 -46.783 25.534 1.00 20.32 14 LEU B O 1
ATOM 2670 N N . THR B 1 35 ? 24.046 -46.631 23.498 1.00 13.98 15 THR B N 1
ATOM 2671 C CA . THR B 1 35 ? 22.951 -47.287 22.803 1.00 18.99 15 THR B CA 1
ATOM 2672 C C . THR B 1 35 ? 23.260 -48.772 22.671 1.00 16.48 15 THR B C 1
ATOM 2673 O O . THR B 1 35 ? 24.380 -49.218 22.919 1.00 16.32 15 THR B O 1
ATOM 2677 N N . ALA B 1 36 ? 22.256 -49.554 22.261 1.00 18.40 16 ALA B N 1
ATOM 2678 C CA . ALA B 1 36 ? 22.512 -50.971 22.024 1.00 18.79 16 ALA B CA 1
ATOM 2679 C C . ALA B 1 36 ? 23.580 -51.169 20.946 1.00 19.50 16 ALA B C 1
ATOM 2680 O O . ALA B 1 36 ? 24.429 -52.062 21.056 1.00 16.99 16 ALA B O 1
ATOM 2682 N N . GLU B 1 37 ? 23.565 -50.340 19.900 1.00 21.37 17 GLU B N 1
ATOM 2683 C CA . GLU B 1 37 ? 24.577 -50.476 18.854 1.00 23.71 17 GLU B CA 1
ATOM 2684 C C . GLU B 1 37 ? 25.975 -50.182 19.392 1.00 13.36 17 GLU B C 1
ATOM 2685 O O . GLU B 1 37 ? 26.951 -50.833 18.980 1.00 14.05 17 GLU B O 1
ATOM 2691 N N . ASP B 1 38 ? 26.090 -49.187 20.286 1.00 13.01 18 ASP B N 1
ATOM 2692 C CA . ASP B 1 38 ? 27.365 -48.881 20.948 1.00 14.70 18 ASP B CA 1
ATOM 2693 C C . ASP B 1 38 ? 27.862 -50.093 21.712 1.00 17.33 18 ASP B C 1
ATOM 2694 O O . ASP B 1 38 ? 29.031 -50.482 21.609 1.00 13.61 18 ASP B O 1
ATOM 2699 N N . ARG B 1 39 ? 26.982 -50.666 22.535 1.00 12.81 19 ARG B N 1
ATOM 2700 C CA . ARG B 1 39 ? 27.348 -51.818 23.344 1.00 10.80 19 ARG B CA 1
ATOM 2701 C C . ARG B 1 39 ? 27.854 -52.955 22.469 1.00 15.46 19 ARG B C 1
ATOM 2702 O O . ARG B 1 39 ? 28.829 -53.637 22.816 1.00 22.55 19 ARG B O 1
ATOM 2710 N N . GLN B 1 40 ? 27.232 -53.142 21.313 1.00 10.22 20 GLN B N 1
ATOM 2711 C CA . GLN B 1 40 ? 27.612 -54.272 20.477 1.00 15.09 20 GLN B CA 1
ATOM 2712 C C . GLN B 1 40 ? 28.959 -54.021 19.812 1.00 18.73 20 GLN B C 1
ATOM 2713 O O . GLN B 1 40 ? 29.824 -54.903 19.814 1.00 20.21 20 GLN B O 1
ATOM 2719 N N . ILE B 1 41 ? 29.171 -52.817 19.267 1.00 14.38 21 ILE B N 1
ATOM 272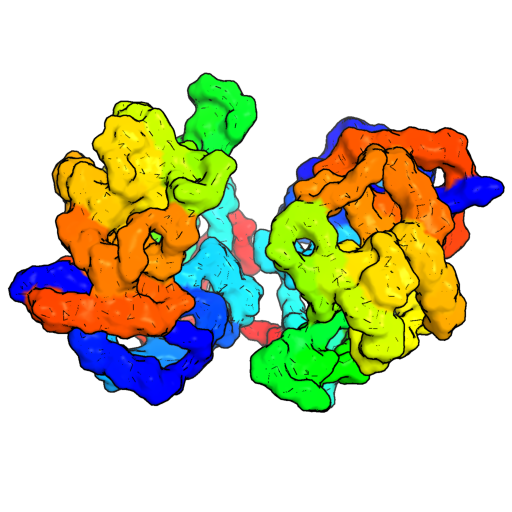0 C CA . ILE B 1 41 ? 30.433 -52.572 18.555 1.00 15.45 21 ILE B CA 1
ATOM 2721 C C . ILE B 1 41 ? 31.616 -52.646 19.518 1.00 14.57 21 ILE B C 1
ATOM 2722 O O . ILE B 1 41 ? 32.699 -53.118 19.141 1.00 12.78 21 ILE B O 1
ATOM 2727 N N . LEU B 1 42 ? 31.426 -52.221 20.772 1.00 12.51 22 LEU B N 1
ATOM 2728 C CA . LEU B 1 42 ? 32.497 -52.231 21.763 1.00 10.74 22 LEU B CA 1
ATOM 2729 C C . LEU B 1 42 ? 32.954 -53.639 22.132 1.00 11.23 22 LEU B C 1
ATOM 2730 O O . LEU B 1 42 ? 34.057 -53.798 22.661 1.00 11.31 22 LEU B O 1
ATOM 2735 N N . ARG B 1 43 ? 32.141 -54.655 21.860 1.00 11.47 23 ARG B N 1
ATOM 2736 C CA . ARG B 1 43 ? 32.544 -56.024 22.159 1.00 11.63 23 ARG B CA 1
ATOM 2737 C C . ARG B 1 43 ? 33.627 -56.558 21.224 1.00 14.55 23 ARG B C 1
ATOM 2738 O O . ARG B 1 43 ? 34.221 -57.594 21.535 1.00 11.63 23 ARG B O 1
ATOM 2746 N N . HIS B 1 44 ? 33.917 -55.900 20.105 1.00 10.62 24 HIS B N 1
ATOM 2747 C CA . HIS B 1 44 ? 34.857 -56.512 19.175 1.00 9.58 24 HIS B CA 1
ATOM 2748 C C . HIS B 1 44 ? 36.286 -56.237 19.626 1.00 9.37 24 HIS B C 1
ATOM 2749 O O . HIS B 1 44 ? 36.617 -55.097 19.940 1.00 13.85 24 HIS B O 1
ATOM 2756 N N . PRO B 1 45 ? 37.140 -57.258 19.698 1.00 10.89 25 PRO B N 1
ATOM 2757 C CA . PRO B 1 45 ? 38.479 -57.053 20.260 1.00 15.21 25 PRO B CA 1
ATOM 2758 C C . PRO B 1 45 ? 39.348 -56.124 19.430 1.00 14.53 25 PRO B C 1
ATOM 2759 O O . PRO B 1 45 ? 40.299 -55.542 19.972 1.00 13.74 25 PRO B O 1
ATOM 2763 N N . GLU B 1 46 ? 39.033 -55.943 18.147 1.00 11.74 26 GLU B N 1
ATOM 2764 C CA . GLU B 1 46 ? 39.788 -54.999 17.335 1.00 14.00 26 GLU B CA 1
ATOM 2765 C C . GLU B 1 46 ? 39.517 -53.555 17.735 1.00 14.05 26 GLU B C 1
ATOM 2766 O O . GLU B 1 46 ? 40.303 -52.672 17.369 1.00 14.67 26 GLU B O 1
ATOM 2772 N N . VAL B 1 47 ? 38.422 -53.300 18.456 1.00 10.67 27 VAL B N 1
ATOM 2773 C CA . VAL B 1 47 ? 38.187 -51.987 19.057 1.00 9.15 27 VAL B CA 1
ATOM 2774 C C . VAL B 1 47 ? 38.973 -51.941 20.358 1.00 13.99 27 VAL B C 1
ATOM 2775 O O . VAL B 1 47 ? 38.776 -52.787 21.245 1.00 10.51 27 VAL B O 1
ATOM 2779 N N . GLY B 1 48 ? 39.894 -50.980 20.449 1.00 8.57 28 GLY B N 1
ATOM 2780 C CA . GLY B 1 48 ? 40.796 -50.869 21.566 1.00 8.80 28 GLY B CA 1
ATOM 2781 C C . GLY B 1 48 ? 40.569 -49.601 22.344 1.00 12.21 28 GLY B C 1
ATOM 2782 O O . GLY B 1 48 ? 41.112 -49.441 23.446 1.00 12.20 28 GLY B O 1
ATOM 2783 N N . GLY B 1 49 ? 39.745 -48.707 21.811 1.00 15.44 29 GLY B N 1
ATOM 2784 C CA . GLY B 1 49 ? 39.633 -47.401 22.422 1.00 14.51 29 GLY B CA 1
ATOM 2785 C C . GLY B 1 49 ? 38.340 -46.694 22.100 1.00 17.69 29 GLY B C 1
ATOM 2786 O O . GLY B 1 49 ? 37.674 -46.962 21.095 1.00 14.49 29 GLY B O 1
ATOM 2787 N N . LEU B 1 50 ? 37.996 -45.772 22.980 1.00 11.05 30 LEU B N 1
ATOM 2788 C CA . LEU B 1 50 ? 36.851 -44.914 22.778 1.00 12.12 30 LEU B CA 1
ATOM 2789 C C . LEU B 1 50 ? 37.263 -43.519 23.207 1.00 14.23 30 LEU B C 1
ATOM 2790 O O . LEU B 1 50 ? 37.894 -43.349 24.253 1.00 18.35 30 LEU B O 1
ATOM 2795 N N . ILE B 1 51 ? 36.916 -42.520 22.406 1.00 12.17 31 ILE B N 1
ATOM 2796 C CA . ILE B 1 51 ? 37.243 -41.134 22.727 1.00 13.14 31 ILE B CA 1
ATOM 2797 C C . ILE B 1 51 ? 35.937 -40.404 22.963 1.00 17.65 31 ILE B C 1
ATOM 2798 O O . ILE B 1 51 ? 34.981 -40.590 22.204 1.00 13.38 31 ILE B O 1
ATOM 2803 N N . ILE B 1 52 ? 35.867 -39.617 24.039 1.00 13.99 32 ILE B N 1
ATOM 2804 C CA . ILE B 1 52 ? 34.665 -38.822 24.291 1.00 14.73 32 ILE B CA 1
ATOM 2805 C C . ILE B 1 52 ? 34.965 -37.354 24.026 1.00 20.44 32 ILE B C 1
ATOM 2806 O O . ILE B 1 52 ? 36.083 -36.874 24.238 1.00 17.10 32 ILE B O 1
ATOM 2811 N N . PHE B 1 53 ? 33.943 -36.639 23.568 1.00 22.31 33 PHE B N 1
ATOM 2812 C CA . PHE B 1 53 ? 34.021 -35.216 23.272 1.00 26.96 33 PHE B CA 1
ATOM 2813 C C . PHE B 1 53 ? 32.979 -34.479 24.099 1.00 23.05 33 PHE B C 1
ATOM 2814 O O . PHE B 1 53 ? 32.139 -35.092 24.760 1.00 19.79 33 PHE B O 1
ATOM 2822 N N . ALA B 1 54 ? 33.018 -33.144 24.027 1.00 30.35 34 ALA B N 1
ATOM 2823 C CA . ALA B 1 54 ? 32.057 -32.331 24.771 1.00 29.01 34 ALA B CA 1
ATOM 2824 C C . ALA B 1 54 ? 30.618 -32.810 24.595 1.00 24.15 34 ALA B C 1
ATOM 2825 O O . ALA B 1 54 ? 29.824 -32.731 25.537 1.00 29.09 34 ALA B O 1
ATOM 2827 N N . ARG B 1 55 ? 30.263 -33.336 23.417 1.00 28.88 35 ARG B N 1
ATOM 2828 C CA . ARG B 1 55 ? 28.890 -33.788 23.202 1.00 23.62 35 ARG B CA 1
ATOM 2829 C C . ARG B 1 55 ? 28.523 -35.023 24.025 1.00 29.66 35 ARG B C 1
ATOM 2830 O O . ARG B 1 55 ? 27.332 -35.316 24.171 1.00 22.51 35 ARG B O 1
ATOM 2838 N N . ASN B 1 56 ? 29.502 -35.753 24.562 1.00 23.11 36 ASN B N 1
ATOM 2839 C CA . ASN B 1 56 ? 29.232 -36.918 25.398 1.00 15.73 36 ASN B CA 1
ATOM 2840 C C . ASN B 1 56 ? 29.286 -36.606 26.887 1.00 16.86 36 ASN B C 1
ATOM 2841 O O . ASN B 1 56 ? 29.096 -37.516 27.705 1.00 19.77 36 ASN B O 1
ATOM 2846 N N . ILE B 1 57 ? 29.564 -35.358 27.252 1.00 18.91 37 ILE B N 1
ATOM 2847 C CA . ILE B 1 57 ? 29.884 -34.967 28.622 1.00 19.00 37 ILE B CA 1
ATOM 2848 C C . ILE B 1 57 ? 28.768 -34.077 29.146 1.00 27.35 37 ILE B C 1
ATOM 2849 O O . ILE B 1 57 ? 28.478 -33.021 28.566 1.00 27.26 37 ILE B O 1
ATOM 2854 N N . GLU B 1 58 ? 28.141 -34.505 30.240 1.00 21.58 38 GLU B N 1
ATOM 2855 C CA . GLU B 1 58 ? 27.247 -33.646 31.002 1.00 28.14 38 GLU B CA 1
ATOM 2856 C C . GLU B 1 58 ? 27.972 -33.047 32.204 1.00 20.28 38 GLU B C 1
ATOM 2857 O O . GLU B 1 58 ? 28.067 -31.820 32.327 1.00 26.69 38 GLU B O 1
ATOM 2863 N N . HIS B 1 59 ? 28.531 -33.890 33.067 1.00 23.03 39 HIS B N 1
ATOM 2864 C CA . HIS B 1 59 ? 29.220 -33.437 34.265 1.00 21.94 39 HIS B CA 1
ATOM 2865 C C . HIS B 1 59 ? 30.099 -34.589 34.752 1.00 18.77 39 HIS B C 1
ATOM 2866 O O . HIS B 1 59 ? 30.028 -35.700 34.204 1.00 21.90 39 HIS B O 1
ATOM 2873 N N . PRO B 1 60 ? 30.984 -34.346 35.744 1.00 16.76 40 PRO B N 1
ATOM 2874 C CA . PRO B 1 60 ? 31.947 -35.388 36.137 1.00 18.95 40 PRO B CA 1
ATOM 2875 C C . PRO B 1 60 ? 31.311 -36.724 36.483 1.00 15.26 40 PRO B C 1
ATOM 2876 O O . PRO B 1 60 ? 31.845 -37.787 36.112 1.00 13.94 40 PRO B O 1
ATOM 2880 N N . ALA B 1 61 ? 30.221 -36.694 37.252 1.00 24.82 41 ALA B N 1
ATOM 2881 C CA . ALA B 1 61 ? 29.612 -37.921 37.749 1.00 23.74 41 ALA B CA 1
ATOM 2882 C C . ALA B 1 61 ? 29.005 -38.743 36.614 1.00 19.64 41 ALA B C 1
ATOM 2883 O O . ALA B 1 61 ? 29.096 -39.977 36.619 1.00 13.36 41 ALA B O 1
ATOM 2885 N N . GLN B 1 62 ? 28.412 -38.077 35.622 1.00 16.97 42 GLN B N 1
ATOM 2886 C CA . GLN B 1 62 ? 27.902 -38.771 34.449 1.00 19.93 42 GLN B CA 1
ATOM 2887 C C . GLN B 1 62 ? 29.040 -39.381 33.644 1.00 19.74 42 GLN B C 1
ATOM 2888 O O . GLN B 1 62 ? 28.917 -40.512 33.159 1.00 14.39 42 GLN B O 1
ATOM 2894 N N . VAL B 1 63 ? 30.164 -38.660 33.502 1.00 18.13 43 VAL B N 1
ATOM 2895 C CA . VAL B 1 63 ? 31.314 -39.225 32.790 1.00 15.27 43 VAL B CA 1
ATOM 2896 C C . VAL B 1 63 ? 31.836 -40.462 33.512 1.00 10.98 43 VAL B C 1
ATOM 2897 O O . VAL B 1 63 ? 32.136 -41.491 32.888 1.00 13.37 43 VAL B O 1
ATOM 2901 N N . ARG B 1 64 ? 31.924 -40.399 34.834 1.00 11.60 44 ARG B N 1
ATOM 2902 C CA . ARG B 1 64 ? 32.395 -41.555 35.586 1.00 11.35 44 ARG B CA 1
ATOM 2903 C C . ARG B 1 64 ? 31.494 -42.766 35.357 1.00 13.67 44 ARG B C 1
ATOM 2904 O O . ARG B 1 64 ? 31.967 -43.894 35.163 1.00 16.31 44 ARG B O 1
ATOM 2912 N N . GLU B 1 65 ? 30.178 -42.560 35.418 1.00 14.81 45 GLU B N 1
ATOM 2913 C CA . GLU B 1 65 ? 29.280 -43.689 35.216 1.00 10.87 45 GLU B CA 1
ATOM 2914 C C . GLU B 1 65 ? 29.299 -44.152 33.768 1.00 10.03 45 GLU B C 1
ATOM 2915 O O . GLU B 1 65 ? 29.137 -45.351 33.499 1.00 13.41 45 GLU B O 1
ATOM 2921 N N . LEU B 1 66 ? 29.486 -43.231 32.815 1.00 9.90 46 LEU B N 1
ATOM 2922 C CA . LEU B 1 66 ? 29.569 -43.691 31.430 1.00 12.72 46 LEU B CA 1
ATOM 2923 C C . LEU B 1 66 ? 30.812 -44.564 31.237 1.00 19.13 46 LEU B C 1
ATOM 2924 O O . LEU B 1 66 ? 30.742 -45.658 30.635 1.00 10.20 46 LEU B O 1
ATOM 2929 N N . CYS B 1 67 ? 31.939 -44.123 31.804 1.00 11.18 47 CYS B N 1
ATOM 2930 C CA . CYS B 1 67 ? 33.166 -44.919 31.775 1.00 13.99 47 CYS B CA 1
ATOM 2931 C C . CYS B 1 67 ? 32.988 -46.254 32.497 1.00 14.52 47 CYS B C 1
ATOM 2932 O O . CYS B 1 67 ? 33.436 -47.294 32.009 1.00 16.05 47 CYS B O 1
ATOM 2935 N N . ALA B 1 68 ? 32.325 -46.249 33.654 1.00 11.59 48 ALA B N 1
ATOM 2936 C CA . ALA B 1 68 ? 32.106 -47.507 34.364 1.00 14.29 48 ALA B CA 1
ATOM 2937 C C . ALA B 1 68 ? 31.252 -48.481 33.545 1.00 14.33 48 ALA B C 1
ATOM 2938 O O . ALA B 1 68 ? 31.508 -49.696 33.542 1.00 12.99 48 ALA B O 1
ATOM 2940 N N . ALA B 1 69 ? 30.236 -47.974 32.846 1.00 14.17 49 ALA B N 1
ATOM 2941 C CA . ALA B 1 69 ? 29.402 -48.847 32.029 1.00 17.61 49 ALA B CA 1
ATOM 2942 C C . ALA B 1 69 ? 30.206 -49.440 30.878 1.00 14.94 49 ALA B C 1
ATOM 2943 O O . ALA B 1 69 ? 30.042 -50.620 30.544 1.00 14.56 49 ALA B O 1
ATOM 2945 N N . ILE B 1 70 ? 31.061 -48.626 30.253 1.00 9.51 50 ILE B N 1
ATOM 2946 C CA . ILE B 1 70 ? 31.939 -49.121 29.186 1.00 8.79 50 ILE B CA 1
ATOM 2947 C C . ILE B 1 70 ? 32.896 -50.176 29.723 1.00 12.57 50 ILE B C 1
ATOM 2948 O O . ILE B 1 70 ? 33.112 -51.223 29.089 1.00 16.65 50 ILE B O 1
ATOM 2953 N N . ARG B 1 71 ? 33.488 -49.934 30.901 1.00 9.56 51 ARG B N 1
ATOM 2954 C CA . ARG B 1 71 ? 34.410 -50.940 31.437 1.00 14.12 51 ARG B CA 1
ATOM 2955 C C . ARG B 1 71 ? 33.695 -52.213 31.850 1.00 19.86 51 ARG B C 1
ATOM 2956 O O . ARG B 1 71 ? 34.329 -53.274 31.885 1.00 13.86 51 ARG B O 1
ATOM 2964 N N . ALA B 1 72 ? 32.395 -52.146 32.153 1.00 12.47 52 ALA B N 1
ATOM 2965 C CA . ALA B 1 72 ? 31.684 -53.388 32.434 1.00 16.65 52 ALA B CA 1
ATOM 2966 C C . ALA B 1 72 ? 31.602 -54.268 31.192 1.00 19.04 52 ALA B C 1
ATOM 2967 O O . ALA B 1 72 ? 31.513 -55.492 31.311 1.00 22.41 52 ALA B O 1
ATOM 2969 N N . ILE B 1 73 ? 31.641 -53.661 30.005 1.00 13.56 53 ILE B N 1
ATOM 2970 C CA . ILE B 1 73 ? 31.673 -54.401 28.741 1.00 14.67 53 ILE B CA 1
ATOM 2971 C C . ILE B 1 73 ? 33.086 -54.837 28.409 1.00 17.06 53 ILE B C 1
ATOM 2972 O O . ILE B 1 73 ? 33.328 -55.982 28.008 1.00 17.32 53 ILE B O 1
ATOM 2977 N N . ARG B 1 74 ? 34.023 -53.905 28.523 1.00 10.87 54 ARG B N 1
ATOM 2978 C CA . ARG B 1 74 ? 35.405 -54.090 28.096 1.00 17.74 54 ARG B CA 1
ATOM 2979 C C . ARG B 1 74 ? 36.307 -53.444 29.133 1.00 14.92 54 ARG B C 1
ATOM 2980 O O . ARG B 1 74 ? 36.663 -52.259 29.021 1.00 15.27 54 ARG B O 1
ATOM 2988 N N . PRO B 1 75 ? 36.740 -54.202 30.142 1.00 16.49 55 PRO B N 1
ATOM 2989 C CA . PRO B 1 75 ? 37.633 -53.615 31.154 1.00 19.02 55 PRO B CA 1
ATOM 2990 C C . PRO B 1 75 ? 38.959 -53.156 30.581 1.00 19.88 55 PRO B C 1
ATOM 2991 O O . PRO B 1 75 ? 39.597 -52.289 31.179 1.00 15.66 55 PRO B O 1
ATOM 2995 N N . ASP B 1 76 ? 39.361 -53.672 29.419 1.00 16.70 56 ASP B N 1
ATOM 2996 C CA . ASP B 1 76 ? 40.642 -53.372 28.791 1.00 19.63 56 ASP B CA 1
ATOM 2997 C C . ASP B 1 76 ? 40.593 -52.209 27.808 1.00 13.80 56 ASP B C 1
ATOM 2998 O O . ASP B 1 76 ? 41.605 -51.942 27.159 1.00 14.74 56 ASP B O 1
ATOM 3003 N N . LEU B 1 77 ? 39.452 -51.541 27.649 0.92 10.71 57 LEU B N 1
ATOM 3004 C CA A LEU B 1 77 ? 39.356 -50.447 26.688 0.35 15.59 57 LEU B CA 1
ATOM 3005 C CA B LEU B 1 77 ? 39.359 -50.449 26.684 0.65 16.39 57 LEU B CA 1
ATOM 3006 C C . LEU B 1 77 ? 40.114 -49.218 27.175 1.00 16.69 57 LEU B C 1
ATOM 3007 O O . LEU B 1 77 ? 40.096 -48.886 28.364 1.00 17.15 57 LEU B O 1
ATOM 3016 N N . LEU B 1 78 ? 40.799 -48.550 26.252 1.00 10.47 58 LEU B N 1
ATOM 3017 C CA . LEU B 1 78 ? 41.436 -47.276 26.556 1.00 9.88 58 LEU B CA 1
ATOM 3018 C C . LEU B 1 78 ? 40.397 -46.184 26.355 1.00 14.76 58 LEU B C 1
ATOM 3019 O O . LEU B 1 78 ? 39.874 -46.021 25.253 1.00 13.17 58 LEU B O 1
ATOM 3024 N N . LEU B 1 79 ? 40.115 -45.421 27.404 1.00 11.34 59 LEU B N 1
ATOM 3025 C CA . LEU B 1 79 ? 39.141 -44.345 27.326 1.00 16.28 59 LEU B CA 1
ATOM 3026 C C . LEU B 1 79 ? 39.860 -43.003 27.363 1.00 16.09 59 LEU B C 1
ATOM 3027 O O . LEU B 1 79 ? 40.654 -42.734 28.273 1.00 19.58 59 LEU B O 1
ATOM 3032 N N . ALA B 1 80 ? 39.574 -42.169 26.368 1.00 10.02 60 ALA B N 1
ATOM 3033 C CA . ALA B 1 80 ? 40.294 -40.931 26.135 1.00 11.69 60 ALA B CA 1
ATOM 3034 C C . ALA B 1 80 ? 39.302 -39.796 26.041 1.00 19.28 60 ALA B C 1
ATOM 3035 O O . ALA B 1 80 ? 38.178 -39.972 25.564 1.00 15.13 60 ALA B O 1
ATOM 3037 N N . VAL B 1 81 ? 39.724 -38.620 26.471 1.00 13.20 61 VAL B N 1
ATOM 3038 C CA . VAL B 1 81 ? 38.939 -37.422 26.242 1.00 12.30 61 VAL B CA 1
ATOM 3039 C C . VAL B 1 81 ? 39.800 -36.479 25.432 1.00 22.55 61 VAL B C 1
ATOM 3040 O O . VAL B 1 81 ? 40.997 -36.324 25.706 1.00 20.70 61 VAL B O 1
ATOM 3044 N N . ASP B 1 82 ? 39.209 -35.910 24.398 1.00 25.12 62 ASP B N 1
ATOM 3045 C CA . ASP B 1 82 ? 39.843 -34.846 23.644 1.00 29.67 62 ASP B CA 1
ATOM 3046 C C . ASP B 1 82 ? 39.292 -33.550 24.218 1.00 38.58 62 ASP B C 1
ATOM 3047 O O . ASP B 1 82 ? 38.127 -33.212 23.992 1.00 35.27 62 ASP B O 1
ATOM 3052 N N . GLN B 1 83 ? 40.114 -32.856 25.010 1.00 47.66 63 GLN B N 1
ATOM 3053 C CA . GLN B 1 83 ? 39.622 -31.707 25.756 1.00 51.35 63 GLN B CA 1
ATOM 3054 C C . GLN B 1 83 ? 39.479 -30.462 24.894 1.00 60.41 63 GLN B C 1
ATOM 3055 O O . GLN B 1 83 ? 38.808 -29.513 25.318 1.00 60.45 63 GLN B O 1
ATOM 3061 N N . GLU B 1 84 ? 40.077 -30.451 23.702 1.00 67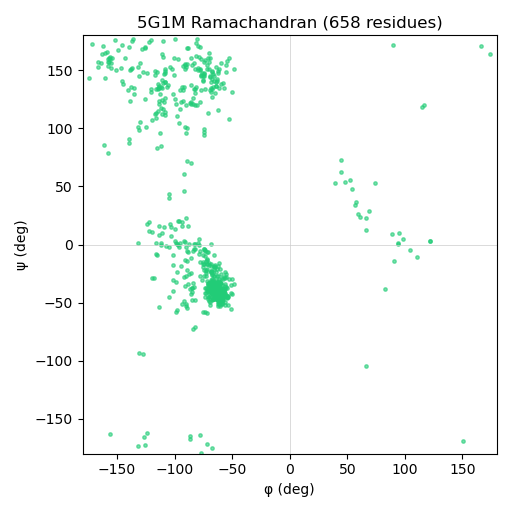.31 64 GLU B N 1
ATOM 3062 C CA . GLU B 1 84 ? 40.014 -29.314 22.787 1.00 68.00 64 GLU B CA 1
ATOM 3063 C C . GLU B 1 84 ? 40.427 -28.033 23.509 1.00 69.22 64 GLU B C 1
ATOM 3064 O O . GLU B 1 84 ? 39.692 -27.046 23.566 1.00 67.17 64 GLU B O 1
ATOM 3070 N N . GLY B 1 85 ? 41.625 -28.076 24.084 1.00 72.64 65 GLY B N 1
ATOM 3071 C CA . GLY B 1 85 ? 42.078 -27.010 24.952 1.00 79.53 65 GLY B CA 1
ATOM 3072 C C . GLY B 1 85 ? 41.251 -26.955 26.218 1.00 87.67 65 GLY B C 1
ATOM 3073 O O . GLY B 1 85 ? 41.399 -27.799 27.107 1.00 85.08 65 GLY B O 1
ATOM 3074 N N . GLY B 1 86 ? 40.362 -25.971 26.304 1.00 96.34 66 GLY B N 1
ATOM 3075 C CA . GLY B 1 86 ? 39.482 -25.859 27.450 1.00 102.13 66 GLY B CA 1
ATOM 3076 C C . GLY B 1 86 ? 38.016 -25.872 27.070 1.00 105.15 66 GLY B C 1
ATOM 3077 O O . GLY B 1 86 ? 37.165 -25.439 27.852 1.00 106.93 66 GLY B O 1
ATOM 3078 N N . ARG B 1 87 ? 37.711 -26.369 25.868 1.00 104.37 67 ARG B N 1
ATOM 3079 C CA . ARG B 1 87 ? 36.324 -26.407 25.413 1.00 101.50 67 ARG B CA 1
ATOM 3080 C C . ARG B 1 87 ? 35.468 -27.284 26.319 1.00 95.16 67 ARG B C 1
ATOM 3081 O O . ARG B 1 87 ? 34.330 -26.928 26.642 1.00 91.71 67 ARG B O 1
ATOM 3089 N N . VAL B 1 88 ? 36.000 -28.432 26.744 1.00 92.42 68 VAL B N 1
ATOM 3090 C CA . VAL B 1 88 ? 35.249 -29.309 27.639 1.00 87.23 68 VAL B CA 1
ATOM 3091 C C . VAL B 1 88 ? 35.104 -28.672 29.014 1.00 93.40 68 VAL B C 1
ATOM 3092 O O . VAL B 1 88 ? 33.995 -28.553 29.547 1.00 89.63 68 VAL B O 1
ATOM 3096 N N . GLN B 1 89 ? 36.222 -28.243 29.601 1.00 105.15 69 GLN B N 1
ATOM 3097 C CA . GLN B 1 89 ? 36.242 -27.879 31.013 1.00 119.17 69 GLN B CA 1
ATOM 3098 C C . GLN B 1 89 ? 35.322 -26.713 31.343 1.00 131.19 69 GLN B C 1
ATOM 3099 O O . GLN B 1 89 ? 34.972 -26.530 32.513 1.00 133.70 69 GLN B O 1
ATOM 3105 N N . ARG B 1 90 ? 34.912 -25.931 30.352 1.00 139.11 70 ARG B N 1
ATOM 3106 C CA . ARG B 1 90 ? 34.178 -24.706 30.625 1.00 146.09 70 ARG B CA 1
ATOM 3107 C C . ARG B 1 90 ? 32.776 -24.675 30.051 1.00 138.83 70 ARG B C 1
ATOM 3108 O O . ARG B 1 90 ? 31.914 -23.998 30.615 1.00 145.34 70 ARG B O 1
ATOM 3116 N N . LEU B 1 91 ? 32.521 -25.369 28.945 1.00 120.41 71 LEU B N 1
ATOM 3117 C CA . LEU B 1 91 ? 31.138 -25.620 28.576 1.00 100.99 71 LEU B CA 1
ATOM 3118 C C . LEU B 1 91 ? 30.484 -26.602 29.536 1.00 88.66 71 LEU B C 1
ATOM 3119 O O . LEU B 1 91 ? 29.251 -26.685 29.575 1.00 88.17 71 LEU B O 1
ATOM 3124 N N . ARG B 1 92 ? 31.284 -27.323 30.328 1.00 84.15 72 ARG B N 1
ATOM 3125 C CA . ARG B 1 92 ? 30.802 -28.392 31.199 1.00 67.09 72 ARG B CA 1
ATOM 3126 C C . ARG B 1 92 ? 31.063 -28.035 32.658 1.00 65.02 72 ARG B C 1
ATOM 3127 O O . ARG B 1 92 ? 32.215 -27.976 33.103 1.00 61.80 72 ARG B O 1
ATOM 3135 N N . GLN B 1 93 ? 29.974 -27.800 33.382 1.00 64.91 73 GLN B N 1
ATOM 3136 C CA . GLN B 1 93 ? 29.997 -27.597 34.821 1.00 62.33 73 GLN B CA 1
ATOM 3137 C C . GLN B 1 93 ? 30.774 -28.708 35.524 1.00 54.90 73 GLN B C 1
ATOM 3138 O O . GLN B 1 93 ? 30.577 -29.892 35.243 1.00 52.13 73 GLN B O 1
ATOM 3144 N N . GLY B 1 94 ? 31.690 -28.321 36.413 1.00 44.92 74 GLY B N 1
ATOM 3145 C CA . GLY B 1 94 ? 32.188 -29.215 37.443 1.00 32.87 74 GLY B CA 1
ATOM 3146 C C . GLY B 1 94 ? 33.622 -29.679 37.311 1.00 28.87 74 GLY B C 1
ATOM 3147 O O . GLY B 1 94 ? 34.140 -30.282 38.263 1.00 30.67 74 GLY B O 1
ATOM 3148 N N . PHE B 1 95 ? 34.284 -29.449 36.181 1.00 26.06 75 PHE B N 1
ATOM 3149 C CA . PHE B 1 95 ? 35.665 -29.881 36.026 1.00 30.14 75 PHE B CA 1
ATOM 3150 C C . PHE B 1 95 ? 36.615 -28.776 36.467 1.00 33.90 75 PHE B C 1
ATOM 3151 O O . PHE B 1 95 ? 36.269 -27.593 36.457 1.00 31.19 75 PHE B O 1
ATOM 3159 N N . VAL B 1 96 ? 37.815 -29.178 36.874 1.00 31.37 76 VAL B N 1
ATOM 3160 C CA . VAL B 1 96 ? 38.745 -28.229 37.466 1.00 32.93 76 VAL B CA 1
ATOM 3161 C C . VAL B 1 96 ? 39.236 -27.263 36.392 1.00 35.71 76 VAL B C 1
ATOM 3162 O O . VAL B 1 96 ? 39.588 -27.663 35.272 1.00 28.07 76 VAL B O 1
ATOM 3166 N N . ARG B 1 97 ? 39.217 -25.975 36.710 1.00 35.16 77 ARG B N 1
ATOM 3167 C CA . ARG B 1 97 ? 39.673 -24.955 35.775 1.00 37.34 77 ARG B CA 1
ATOM 3168 C C . ARG B 1 97 ? 41.164 -24.717 35.991 1.00 32.59 77 ARG B C 1
ATOM 3169 O O . ARG B 1 97 ? 41.582 -24.328 37.086 1.00 32.09 77 ARG B O 1
ATOM 3177 N N . LEU B 1 98 ? 41.956 -24.956 34.950 1.00 32.63 78 LEU B N 1
ATOM 3178 C CA . LEU B 1 98 ? 43.408 -24.900 35.029 1.00 31.82 78 LEU B CA 1
ATOM 3179 C C . LEU B 1 98 ? 43.949 -23.806 34.115 1.00 34.94 78 LEU B C 1
ATOM 3180 O O . LEU B 1 98 ? 43.377 -23.544 33.049 1.00 38.26 78 LEU B O 1
ATOM 3185 N N . PRO B 1 99 ? 45.039 -23.144 34.505 1.00 29.51 79 PRO B N 1
ATOM 3186 C CA . PRO B 1 99 ? 45.563 -22.046 33.685 1.00 25.62 79 PRO B CA 1
ATOM 3187 C C . PRO B 1 99 ? 46.171 -22.543 32.381 1.00 23.04 79 PRO B C 1
ATOM 3188 O O . PRO B 1 99 ? 46.574 -23.703 32.241 1.00 28.68 79 PRO B O 1
ATOM 3192 N N . ALA B 1 100 ? 46.223 -21.637 31.405 1.00 34.93 80 ALA B N 1
ATOM 3193 C CA . ALA B 1 100 ? 46.899 -21.926 30.147 1.00 32.66 80 ALA B CA 1
ATOM 3194 C C . ALA B 1 100 ? 48.416 -21.900 30.334 1.00 31.59 80 ALA B C 1
ATOM 3195 O O . ALA B 1 100 ? 48.946 -21.295 31.274 1.00 28.10 80 ALA B O 1
ATOM 3197 N N . MET B 1 101 ? 49.123 -22.555 29.410 1.00 26.14 81 MET B N 1
ATOM 3198 C CA . MET B 1 101 ? 50.580 -22.600 29.515 1.00 24.08 81 MET B CA 1
ATOM 3199 C C . MET B 1 101 ? 51.189 -21.205 29.453 1.00 24.44 81 MET B C 1
ATOM 3200 O O . MET B 1 101 ? 52.205 -20.929 30.112 1.00 24.51 81 MET B O 1
ATOM 3205 N N . ARG B 1 102 ? 50.587 -20.307 28.675 1.00 28.37 82 ARG B N 1
ATOM 3206 C CA . ARG B 1 102 ? 51.154 -18.971 28.561 1.00 32.53 82 ARG B CA 1
ATOM 3207 C C . ARG B 1 102 ? 51.087 -18.230 29.893 1.00 35.66 82 ARG B C 1
ATOM 3208 O O . ARG B 1 102 ? 52.017 -17.485 30.236 1.00 30.66 82 ARG B O 1
ATOM 3216 N N . ALA B 1 103 ? 50.025 -18.462 30.675 1.00 25.96 83 ALA B N 1
ATOM 3217 C CA . ALA B 1 103 ? 49.975 -17.946 32.040 1.00 29.79 83 ALA B CA 1
ATOM 3218 C C . ALA B 1 103 ? 50.974 -18.669 32.942 1.00 25.75 83 ALA B C 1
ATOM 3219 O O . ALA B 1 103 ? 51.604 -18.044 33.802 1.00 30.47 83 ALA B O 1
ATOM 3221 N N . ILE B 1 104 ? 51.126 -19.986 32.768 1.00 23.51 84 ILE B N 1
ATOM 3222 C CA . ILE B 1 104 ? 52.092 -20.734 33.571 1.00 22.36 84 ILE B CA 1
ATOM 3223 C C . ILE B 1 104 ? 53.508 -20.249 33.292 1.00 24.70 84 ILE B C 1
ATOM 3224 O O . ILE B 1 104 ? 54.310 -20.061 34.215 1.00 28.04 84 ILE B O 1
ATOM 3229 N N . ALA B 1 105 ? 53.827 -20.012 32.016 1.00 26.91 85 ALA B N 1
ATOM 3230 C CA . ALA B 1 105 ? 55.180 -19.620 31.624 1.00 28.93 85 ALA B CA 1
ATOM 3231 C C . ALA B 1 105 ? 55.668 -18.372 32.357 1.00 36.65 85 ALA B C 1
ATOM 3232 O O . ALA B 1 105 ? 56.875 -18.216 32.575 1.00 36.91 85 ALA B O 1
ATOM 3234 N N . ASP B 1 106 ? 54.761 -17.476 32.746 1.00 39.13 86 ASP B N 1
ATOM 3235 C CA . ASP B 1 106 ? 55.140 -16.204 33.365 1.00 36.21 86 ASP B CA 1
ATOM 3236 C C . ASP B 1 106 ? 55.189 -16.338 34.889 1.00 40.88 86 ASP B C 1
ATOM 3237 O O . ASP B 1 106 ? 54.470 -15.680 35.637 1.00 46.43 86 ASP B O 1
ATOM 3242 N N . ASN B 1 107 ? 56.062 -17.222 35.354 1.00 25.55 87 ASN B N 1
ATOM 3243 C CA . ASN B 1 107 ? 56.224 -17.433 36.783 1.00 27.86 87 ASN B CA 1
ATOM 3244 C C . ASN B 1 107 ? 57.646 -17.879 37.050 1.00 26.98 87 ASN B C 1
ATOM 3245 O O . ASN B 1 107 ? 58.243 -18.565 36.212 1.00 25.61 87 ASN B O 1
ATOM 3250 N N . PRO B 1 108 ? 58.192 -17.562 38.229 1.00 32.98 88 PRO B N 1
ATOM 3251 C CA . PRO B 1 108 ? 59.544 -18.025 38.558 1.00 33.62 88 PRO B CA 1
ATOM 3252 C C . PRO B 1 108 ? 59.616 -19.521 38.743 1.00 27.36 88 PRO B C 1
ATOM 3253 O O . PRO B 1 108 ? 60.656 -20.122 38.452 1.00 31.56 88 PRO B O 1
ATOM 3257 N N . ASN B 1 109 ? 58.551 -20.135 39.254 1.00 27.56 89 ASN B N 1
ATOM 3258 C CA . ASN B 1 109 ? 58.488 -21.582 39.419 1.00 27.22 89 ASN B CA 1
ATOM 3259 C C . ASN B 1 109 ? 57.599 -22.210 38.359 1.00 20.83 89 ASN B C 1
ATOM 3260 O O . ASN B 1 109 ? 56.805 -23.096 38.678 1.00 20.12 89 ASN B O 1
ATOM 3265 N N . ALA B 1 110 ? 57.741 -21.767 37.096 1.00 20.95 90 ALA B N 1
ATOM 3266 C CA . ALA B 1 110 ? 56.871 -22.223 36.010 1.00 26.64 90 ALA B CA 1
ATOM 3267 C C . ALA B 1 110 ? 56.899 -23.734 35.844 1.00 20.71 90 ALA B C 1
ATOM 3268 O O . ALA B 1 110 ? 55.866 -24.352 35.547 1.00 18.50 90 ALA B O 1
ATOM 3270 N N . GLU B 1 111 ? 58.079 -24.344 35.964 1.00 18.61 91 GLU B N 1
ATOM 3271 C CA . GLU B 1 111 ? 58.160 -25.798 35.861 1.00 20.85 91 GLU B CA 1
ATOM 3272 C C . GLU B 1 111 ? 57.345 -26.461 36.954 1.00 17.20 91 GLU B C 1
ATOM 3273 O O . GLU B 1 111 ? 56.560 -27.372 36.698 1.00 17.07 91 GLU B O 1
ATOM 3279 N N . GLU B 1 112 ? 57.529 -26.016 38.191 1.00 17.79 92 GLU B N 1
ATOM 3280 C CA . GLU B 1 112 ? 56.743 -26.531 39.302 1.00 17.71 92 GLU B CA 1
ATOM 3281 C C . GLU B 1 112 ? 55.247 -26.409 39.032 1.00 25.23 92 GLU B C 1
ATOM 3282 O O . GLU B 1 112 ? 54.483 -27.352 39.269 1.00 17.14 92 GLU B O 1
ATOM 3288 N N . LEU B 1 113 ? 54.815 -25.250 38.539 1.00 18.40 93 LEU B N 1
ATOM 3289 C CA . LEU B 1 113 ? 53.388 -25.015 38.321 1.00 18.67 93 LEU B CA 1
ATOM 3290 C C . LEU B 1 113 ? 52.847 -25.878 37.187 1.00 17.84 93 LEU B C 1
ATOM 3291 O O . LEU B 1 113 ? 51.718 -26.386 37.269 1.00 17.68 93 LEU B O 1
ATOM 3296 N N . ALA B 1 114 ? 53.625 -26.025 36.107 1.00 17.46 94 ALA B N 1
ATOM 3297 C CA . ALA B 1 114 ? 53.240 -26.925 35.019 1.00 16.75 94 ALA B CA 1
ATOM 3298 C C . ALA B 1 114 ? 53.102 -28.362 35.505 1.00 15.87 94 ALA B C 1
ATOM 3299 O O . ALA B 1 114 ? 52.218 -29.100 35.043 1.00 15.51 94 ALA B O 1
ATOM 3301 N N . GLU B 1 115 ? 53.981 -28.786 36.421 1.00 16.39 95 GLU B N 1
ATOM 3302 C CA . GLU B 1 115 ? 53.826 -30.101 37.050 1.00 15.05 95 GLU B CA 1
ATOM 3303 C C . GLU B 1 115 ? 52.501 -30.207 37.784 1.00 15.25 95 GLU B C 1
ATOM 3304 O O . GLU B 1 115 ? 51.774 -31.203 37.639 1.00 14.81 95 GLU B O 1
ATOM 3310 N N . HIS B 1 116 ? 52.208 -29.220 38.638 1.00 19.76 96 HIS B N 1
ATOM 3311 C CA . HIS B 1 116 ? 50.936 -29.226 39.348 1.00 19.96 96 HIS B CA 1
ATOM 3312 C C . HIS B 1 116 ? 49.767 -29.288 38.370 1.00 21.35 96 HIS B C 1
ATOM 3313 O O . HIS B 1 116 ? 48.793 -30.006 38.603 1.00 16.30 96 HIS B O 1
ATOM 3320 N N . CYS B 1 117 ? 49.835 -28.537 37.269 1.00 16.64 97 CYS B N 1
ATOM 3321 C CA . CYS B 1 117 ? 48.709 -28.534 36.338 1.00 16.84 97 CYS B CA 1
ATOM 3322 C C . CYS B 1 117 ? 48.531 -29.892 35.692 1.00 15.97 97 CYS B C 1
ATOM 3323 O O . CYS B 1 117 ? 47.40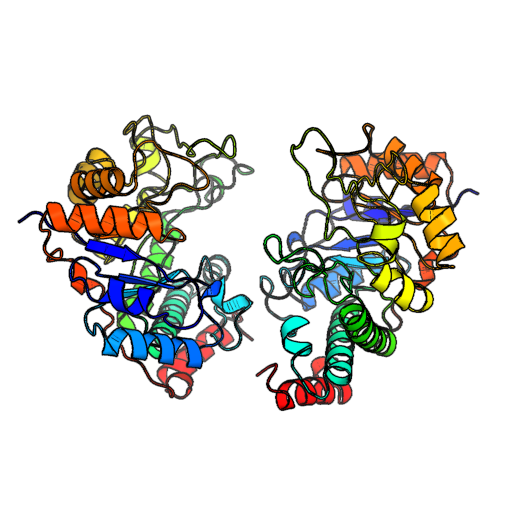5 -30.379 35.564 1.00 16.07 97 CYS B O 1
ATOM 3326 N N . GLY B 1 118 ? 49.629 -30.492 35.230 1.00 15.27 98 GLY B N 1
ATOM 3327 C CA . GLY B 1 118 ? 49.531 -31.818 34.651 1.00 16.07 98 GLY B CA 1
ATOM 3328 C C . GLY B 1 118 ? 49.043 -32.834 35.662 1.00 18.86 98 GLY B C 1
ATOM 3329 O O . GLY B 1 118 ? 48.265 -33.731 35.330 1.00 14.14 98 GLY B O 1
ATOM 3330 N N . TRP B 1 119 ? 49.452 -32.674 36.926 1.00 14.45 99 TRP B N 1
ATOM 3331 C CA . TRP B 1 119 ? 49.016 -33.610 37.955 1.00 14.37 99 TRP B CA 1
ATOM 3332 C C . TRP B 1 119 ? 47.524 -33.437 38.245 1.00 14.91 99 TRP B C 1
ATOM 3333 O O . TRP B 1 119 ? 46.777 -34.421 38.352 1.00 14.79 99 TRP B O 1
ATOM 3344 N N . LEU B 1 120 ? 47.072 -32.189 38.372 1.00 15.65 100 LEU B N 1
ATOM 3345 C CA . LEU B 1 120 ? 45.656 -31.950 38.619 1.00 18.47 100 LEU B CA 1
ATOM 3346 C C . LEU B 1 120 ? 44.807 -32.459 37.468 1.00 20.18 100 LEU B C 1
ATOM 3347 O O . LEU B 1 120 ? 43.799 -33.145 37.678 1.00 16.46 100 LEU B O 1
ATOM 3352 N N . MET B 1 121 ? 45.192 -32.122 36.241 1.00 16.09 101 MET B N 1
ATOM 3353 C CA . MET B 1 121 ? 44.409 -32.538 35.085 1.00 16.17 101 MET B CA 1
ATOM 3354 C C . MET B 1 121 ? 44.313 -34.054 35.039 1.00 15.51 101 MET B C 1
ATOM 3355 O O . MET B 1 121 ? 43.222 -34.615 34.888 1.00 16.26 101 MET B O 1
ATOM 3360 N N . ALA B 1 122 ? 45.440 -34.730 35.223 1.00 14.74 102 ALA B N 1
ATOM 3361 C CA . ALA B 1 122 ? 45.451 -36.180 35.082 1.00 14.25 102 ALA B CA 1
ATOM 3362 C C . ALA B 1 122 ? 44.698 -36.853 36.226 1.00 14.46 102 ALA B C 1
ATOM 3363 O O . ALA B 1 122 ? 44.023 -37.869 36.015 1.00 14.48 102 ALA B O 1
ATOM 3365 N N . THR B 1 123 ? 44.797 -36.293 37.437 1.00 14.74 103 THR B N 1
ATOM 3366 C CA . THR B 1 123 ? 44.111 -36.871 38.593 1.00 15.10 103 THR B CA 1
ATOM 3367 C C . THR B 1 123 ? 42.600 -36.785 38.425 1.00 15.81 103 THR B C 1
ATOM 3368 O O . THR B 1 123 ? 41.878 -37.762 38.674 1.00 15.98 103 THR B O 1
ATOM 3372 N N . GLU B 1 124 ? 42.104 -35.641 37.957 1.00 16.44 104 GLU B N 1
ATOM 3373 C CA . GLU B 1 124 ? 40.661 -35.519 37.755 1.00 19.20 104 GLU B CA 1
ATOM 3374 C C . GLU B 1 124 ? 40.176 -36.397 36.609 1.00 17.06 104 GLU B C 1
ATOM 3375 O O . GLU B 1 124 ? 39.158 -37.092 36.737 1.00 17.52 104 GLU B O 1
ATOM 3381 N N . VAL B 1 125 ? 40.892 -36.396 35.478 1.00 16.52 105 VAL B N 1
ATOM 3382 C CA . VAL B 1 125 ? 40.462 -37.207 34.341 1.00 21.75 105 VAL B CA 1
ATOM 3383 C C . VAL B 1 125 ? 40.367 -38.671 34.740 1.00 16.17 105 VAL B C 1
ATOM 3384 O O . VAL B 1 125 ? 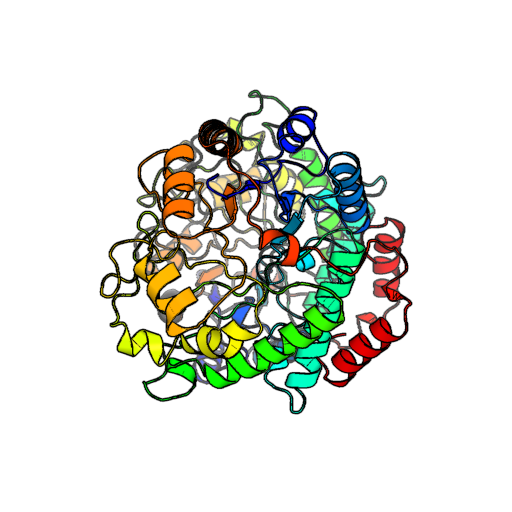39.393 -39.355 34.409 1.00 17.25 105 VAL B O 1
ATOM 3388 N N . GLN B 1 126 ? 41.333 -39.161 35.513 1.00 15.53 106 GLN B N 1
ATOM 3389 C CA .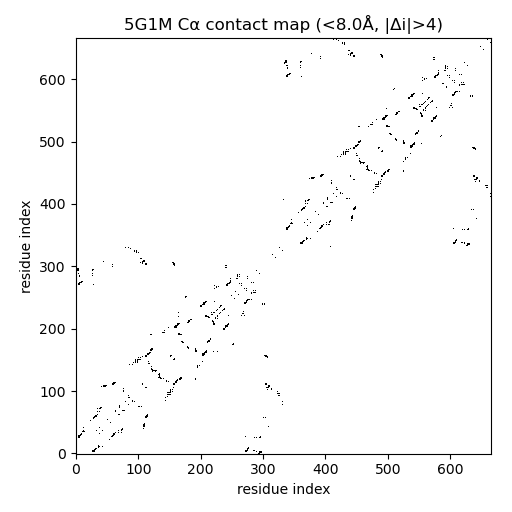 GLN B 1 126 ? 41.271 -40.555 35.937 1.00 15.39 106 GLN B CA 1
ATOM 3390 C C . GLN B 1 126 ? 40.235 -40.809 37.015 1.00 16.06 106 GLN B C 1
ATOM 3391 O O . GLN B 1 126 ? 39.684 -41.916 37.095 1.00 18.48 106 GLN B O 1
ATOM 3397 N N . ALA B 1 127 ? 39.925 -39.805 37.818 1.00 16.50 107 ALA B N 1
ATOM 3398 C CA . ALA B 1 127 ? 38.905 -39.983 38.837 1.00 18.63 107 ALA B CA 1
ATOM 3399 C C . ALA B 1 127 ? 37.528 -40.215 38.218 1.00 18.10 107 ALA B C 1
ATOM 3400 O O . ALA B 1 127 ? 36.679 -40.883 38.822 1.00 18.94 107 ALA B O 1
ATOM 3402 N N . VAL B 1 128 ? 37.290 -39.709 37.015 1.00 18.19 108 VAL B N 1
ATOM 3403 C CA . VAL B 1 128 ? 36.017 -39.952 36.341 1.00 19.07 108 VAL B CA 1
ATOM 3404 C C . VAL B 1 128 ? 36.120 -41.127 35.372 1.00 18.90 108 VAL B C 1
ATOM 3405 O O . VAL B 1 128 ? 35.287 -41.266 34.466 1.00 19.38 108 VAL B O 1
ATOM 3409 N N . GLY B 1 129 ? 37.125 -41.993 35.556 1.00 17.91 109 GLY B N 1
ATOM 3410 C CA . GLY B 1 129 ? 37.112 -43.277 34.882 1.00 17.78 109 GLY B CA 1
ATOM 3411 C C . GLY B 1 129 ? 37.853 -43.325 33.567 1.00 17.29 109 GLY B C 1
ATOM 3412 O O . GLY B 1 129 ? 37.859 -44.382 32.911 1.00 17.35 109 GLY B O 1
ATOM 3413 N N . LEU B 1 130 ? 38.470 -42.224 33.151 1.00 18.90 110 LEU B N 1
ATOM 3414 C CA . LEU B 1 130 ? 39.139 -42.177 31.861 1.00 20.55 110 LEU B CA 1
ATOM 3415 C C . LEU B 1 130 ? 40.603 -42.585 32.017 1.00 19.44 110 LEU B C 1
ATOM 3416 O O . LEU B 1 130 ? 41.189 -42.471 33.085 1.00 15.29 110 LEU B O 1
ATOM 3421 N N . ASP B 1 131 ? 41.188 -43.072 30.935 1.00 15.55 111 ASP B N 1
ATOM 3422 C CA . ASP B 1 131 ? 42.607 -43.408 31.006 1.00 14.85 111 ASP B CA 1
ATOM 3423 C C . ASP B 1 131 ? 43.489 -42.211 30.714 1.00 14.47 111 ASP B C 1
ATOM 3424 O O . ASP B 1 131 ? 44.566 -42.064 31.314 1.00 16.17 111 ASP B O 1
ATOM 3429 N N . LEU B 1 132 ? 43.082 -41.375 29.766 1.00 18.20 112 LEU B N 1
ATOM 3430 C CA . LEU B 1 132 ? 43.994 -40.339 29.322 1.00 24.97 112 LEU B CA 1
ATOM 3431 C C . LEU B 1 132 ? 43.229 -39.166 28.733 1.00 15.29 112 LEU B C 1
ATOM 3432 O O . LEU B 1 132 ? 42.078 -39.281 28.288 1.00 16.01 112 LEU B O 1
ATOM 3437 N N . SER B 1 133 ? 43.894 -38.025 28.777 1.00 17.87 113 SER B N 1
ATOM 3438 C CA . SER B 1 133 ? 43.527 -36.848 28.014 1.00 21.68 113 SER B CA 1
ATOM 3439 C C . SER B 1 133 ? 44.603 -36.669 26.960 1.00 16.95 113 SER B C 1
ATOM 3440 O O . SER B 1 133 ? 45.785 -36.880 27.250 1.00 25.11 113 SER B O 1
ATOM 3443 N N . PHE B 1 134 ? 44.208 -36.314 25.742 1.00 16.58 114 PHE B N 1
ATOM 3444 C CA . PHE B 1 134 ? 45.224 -36.120 24.716 1.00 19.08 114 PHE B CA 1
ATOM 3445 C C . PHE B 1 134 ? 45.975 -34.807 24.941 1.00 27.04 114 PHE B C 1
ATOM 3446 O O . PHE B 1 134 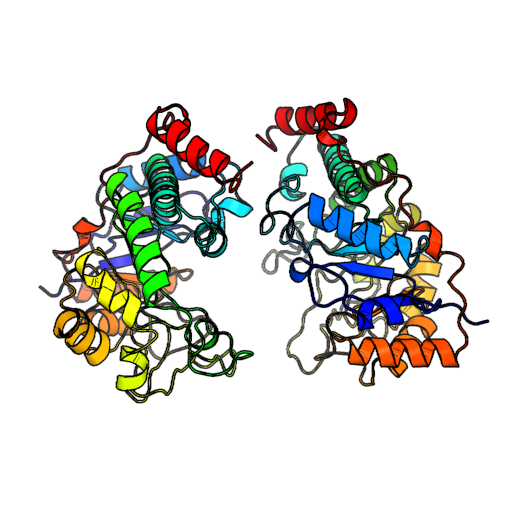? 45.534 -33.744 24.482 1.00 26.11 114 PHE B O 1
ATOM 3454 N N . ALA B 1 135 ? 47.116 -34.889 25.639 1.00 21.82 115 ALA B N 1
ATOM 3455 C CA . ALA B 1 135 ? 47.923 -33.726 26.015 1.00 25.18 115 ALA B CA 1
ATOM 3456 C C . ALA B 1 135 ? 49.349 -34.207 26.289 1.00 21.41 115 ALA B C 1
ATOM 3457 O O . ALA B 1 135 ? 49.554 -35.392 26.570 1.00 21.96 115 ALA B O 1
ATOM 3459 N N . PRO B 1 136 ? 50.352 -33.313 26.186 1.00 17.58 116 PRO B N 1
ATOM 3460 C CA . PRO B 1 136 ? 50.325 -31.882 25.876 1.00 22.59 116 PRO B CA 1
ATOM 3461 C C . PRO B 1 136 ? 50.442 -31.532 24.396 1.00 26.45 116 PRO B C 1
ATOM 3462 O O . PRO B 1 136 ? 51.033 -32.272 23.597 1.00 23.73 116 PRO B O 1
ATOM 3466 N N . VAL B 1 137 ? 49.871 -30.380 24.042 1.00 24.32 117 VAL B N 1
ATOM 3467 C CA . VAL B 1 137 ? 50.153 -29.764 22.754 1.00 21.61 117 VAL B CA 1
ATOM 3468 C C . VAL B 1 137 ? 51.622 -29.355 22.705 1.00 21.22 117 VAL B C 1
ATOM 3469 O O . VAL B 1 137 ? 52.138 -28.711 23.634 1.00 24.80 117 VAL B O 1
ATOM 3473 N N . LEU B 1 138 ? 52.312 -29.742 21.628 1.00 26.78 118 LEU B N 1
ATOM 3474 C CA . LEU B 1 138 ? 53.697 -29.334 21.407 1.00 27.16 118 LEU B CA 1
ATOM 3475 C C . LEU B 1 138 ? 53.870 -28.477 20.166 1.00 28.30 118 LEU B C 1
ATOM 3476 O O . LEU B 1 138 ? 55.003 -28.083 19.857 1.00 28.72 118 LEU B O 1
ATOM 3481 N N . ASP B 1 139 ? 52.781 -28.177 19.455 1.00 28.91 119 ASP B N 1
ATOM 3482 C CA . ASP B 1 139 ? 52.835 -27.284 18.309 1.00 30.25 119 ASP B CA 1
ATOM 3483 C C . ASP B 1 139 ? 53.279 -25.900 18.758 1.00 36.23 119 ASP B C 1
ATOM 3484 O O . ASP B 1 139 ? 53.009 -25.477 19.887 1.00 36.17 119 ASP B O 1
ATOM 3489 N N . LEU B 1 140 ? 53.967 -25.188 17.864 1.00 36.10 120 LEU B N 1
ATOM 3490 C CA . LEU B 1 140 ? 54.551 -23.894 18.198 1.00 34.69 120 LEU B CA 1
ATOM 3491 C C . LEU B 1 140 ? 53.708 -22.749 17.647 1.00 35.53 120 LEU B C 1
ATOM 3492 O O . LEU B 1 140 ? 53.030 -22.881 16.625 1.00 35.96 120 LEU B O 1
ATOM 3497 N N . ASP B 1 141 ? 53.758 -21.619 18.348 1.00 37.45 121 ASP B N 1
ATOM 3498 C CA . ASP B 1 141 ? 53.115 -20.382 17.922 1.00 42.38 121 ASP B CA 1
ATOM 3499 C C . ASP B 1 141 ? 54.138 -19.515 17.197 1.00 45.98 121 ASP B C 1
ATOM 3500 O O . ASP B 1 141 ? 55.130 -19.093 17.799 1.00 46.73 121 ASP B O 1
ATOM 3505 N N . HIS B 1 142 ? 53.897 -19.250 15.915 1.00 45.43 122 HIS B N 1
ATOM 3506 C CA . HIS B 1 142 ? 54.747 -18.373 15.119 1.00 43.82 122 HIS B CA 1
ATOM 3507 C C . HIS B 1 142 ? 53.992 -17.095 14.794 1.00 52.93 122 HIS B C 1
ATOM 3508 O O . HIS B 1 142 ? 52.824 -17.142 14.392 1.00 60.49 122 HIS B O 1
ATOM 3515 N N . GLN B 1 143 ? 54.660 -15.958 14.953 1.00 47.15 123 GLN B N 1
ATOM 3516 C CA . GLN B 1 143 ? 54.065 -14.675 14.610 1.00 51.88 123 GLN B CA 1
ATOM 3517 C C . GLN B 1 143 ? 54.258 -14.418 13.122 1.00 58.81 123 GLN B C 1
ATOM 3518 O O . GLN B 1 143 ? 55.390 -14.372 12.627 1.00 56.45 123 GLN B O 1
ATOM 3524 N N . ARG B 1 144 ? 53.135 -14.254 12.423 1.00 69.97 124 ARG B N 1
ATOM 3525 C CA . ARG B 1 144 ? 53.122 -14.139 10.968 1.00 81.77 124 ARG B CA 1
ATOM 3526 C C . ARG B 1 144 ? 54.035 -13.025 10.469 1.00 87.03 124 ARG B C 1
ATOM 3527 O O . ARG B 1 144 ? 54.789 -13.212 9.506 1.00 83.06 124 ARG B O 1
ATOM 3535 N N . SER B 1 145 ? 53.983 -11.863 11.122 1.00 94.58 125 SER B N 1
ATOM 3536 C CA . SER B 1 145 ? 54.464 -10.608 10.575 1.00 97.62 125 SER B CA 1
ATOM 3537 C C . SER B 1 145 ? 55.825 -10.207 11.108 1.00 94.33 125 SER B C 1
ATOM 3538 O O . SER B 1 145 ? 56.481 -9.351 10.504 1.00 99.01 125 SER B O 1
ATOM 3541 N N . ALA B 1 146 ? 56.251 -10.801 12.221 1.00 83.06 126 ALA B N 1
ATOM 3542 C CA . ALA B 1 146 ? 57.545 -10.512 12.816 1.00 74.39 126 ALA B CA 1
ATOM 3543 C C . ALA B 1 146 ? 58.656 -10.714 11.793 1.00 67.63 126 ALA B C 1
ATOM 3544 O O . ALA B 1 146 ? 58.472 -11.420 10.795 1.00 65.70 126 ALA B O 1
ATOM 3546 N N . VAL B 1 147 ? 59.805 -10.081 12.019 1.00 62.28 127 VAL B N 1
ATOM 3547 C CA . VAL B 1 147 ? 60.920 -10.213 11.094 1.00 59.02 127 VAL B CA 1
ATOM 3548 C C . VAL B 1 147 ? 61.367 -11.669 11.065 1.00 57.23 127 VAL B C 1
ATOM 3549 O O . VAL B 1 147 ? 61.322 -12.372 12.084 1.00 56.80 127 VAL B O 1
ATOM 3553 N N . VAL B 1 148 ? 61.741 -12.155 9.879 1.00 52.97 128 VAL B N 1
ATOM 3554 C CA . VAL B 1 148 ? 62.112 -13.560 9.743 1.00 50.65 128 VAL B CA 1
ATOM 3555 C C . VAL B 1 148 ? 63.413 -13.806 10.494 1.00 49.88 128 VAL B C 1
ATOM 3556 O O . VAL B 1 148 ? 64.372 -13.026 10.392 1.00 50.65 128 VAL B O 1
ATOM 3560 N N . GLY B 1 149 ? 63.446 -14.895 11.261 1.00 47.48 129 GLY B N 1
ATOM 3561 C CA . GLY B 1 149 ? 64.555 -15.177 12.136 1.00 54.04 129 GLY B CA 1
ATOM 3562 C C . GLY B 1 149 ? 64.416 -14.619 13.537 1.00 46.77 129 GLY B C 1
ATOM 3563 O O . GLY B 1 149 ? 65.175 -15.029 14.426 1.00 45.79 129 GLY B O 1
ATOM 3564 N N . SER B 1 150 ? 63.479 -13.699 13.763 1.00 48.23 130 SER B N 1
ATOM 3565 C CA . SER B 1 150 ? 63.267 -13.169 15.099 1.00 51.53 130 SER B CA 1
ATOM 3566 C C . SER B 1 150 ? 62.656 -14.229 16.001 1.00 52.83 130 SER B C 1
ATOM 3567 O O . SER B 1 150 ? 62.122 -15.246 15.547 1.00 45.39 130 SER B O 1
ATOM 3570 N N . ARG B 1 151 ? 62.721 -13.959 17.303 1.00 52.08 131 ARG B N 1
ATOM 3571 C CA . ARG B 1 151 ? 62.188 -14.903 18.275 1.00 45.26 131 ARG B CA 1
ATOM 3572 C C . ARG B 1 151 ? 60.669 -15.016 18.181 1.00 49.66 131 ARG B C 1
ATOM 3573 O O . ARG B 1 151 ? 60.113 -16.111 18.339 1.00 43.58 131 ARG B O 1
ATOM 3581 N N . ALA B 1 152 ? 59.977 -13.895 17.953 1.00 47.24 132 ALA B N 1
ATOM 3582 C CA . ALA B 1 152 ? 58.534 -13.962 17.740 1.00 48.78 132 ALA B CA 1
ATOM 3583 C C . ALA B 1 152 ? 58.205 -14.813 16.518 1.00 49.82 132 ALA B C 1
ATOM 3584 O O . ALA B 1 152 ? 57.247 -15.596 16.531 1.00 45.42 132 ALA B O 1
ATOM 3586 N N . PHE B 1 153 ? 59.003 -14.674 15.456 1.00 46.87 133 PHE B N 1
ATOM 3587 C CA . PHE B 1 153 ? 58.812 -15.464 14.244 1.00 46.14 133 PHE B CA 1
ATOM 3588 C C . PHE B 1 153 ? 59.087 -16.942 14.505 1.00 46.98 133 PHE B C 1
ATOM 3589 O O . PHE B 1 153 ? 58.304 -17.813 14.106 1.00 42.78 133 PHE B O 1
ATOM 3597 N N . GLU B 1 154 ? 60.200 -17.247 15.168 1.00 48.14 134 GLU B N 1
ATOM 3598 C CA . GLU B 1 154 ? 60.400 -18.579 15.714 1.00 51.96 134 GLU B CA 1
ATOM 3599 C C . GLU B 1 154 ? 59.387 -18.802 16.843 1.00 58.04 134 GLU B C 1
ATOM 3600 O O . GLU B 1 154 ? 58.515 -17.968 17.106 1.00 64.70 134 GLU B O 1
ATOM 3606 N N . GLY B 1 155 ? 59.479 -19.935 17.529 1.00 53.55 135 GLY B N 1
ATOM 3607 C CA . GLY B 1 155 ? 58.453 -20.208 18.524 1.00 52.32 135 GLY B CA 1
ATOM 3608 C C . GLY B 1 155 ? 58.925 -20.431 19.943 1.00 46.92 135 GLY B C 1
ATOM 3609 O O . GLY B 1 155 ? 58.136 -20.846 20.799 1.00 47.07 135 GLY B O 1
ATOM 3610 N N . ASP B 1 156 ? 60.189 -20.120 20.212 1.00 42.48 136 ASP B N 1
ATOM 3611 C CA . ASP B 1 156 ? 60.894 -20.582 21.402 1.00 36.78 136 ASP B CA 1
ATOM 3612 C C . ASP B 1 156 ? 60.644 -22.076 21.679 1.00 39.96 136 ASP B C 1
ATOM 3613 O O . ASP B 1 156 ? 60.099 -22.428 22.722 1.00 34.37 136 ASP B O 1
ATOM 3618 N N . PRO B 1 157 ? 61.049 -22.951 20.760 1.00 27.95 137 PRO B N 1
ATOM 3619 C CA . PRO B 1 157 ? 60.785 -24.384 20.978 1.00 27.13 137 PRO B CA 1
ATOM 3620 C C . PRO B 1 157 ? 61.463 -24.943 22.217 1.00 25.33 137 PRO B C 1
ATOM 3621 O O . PRO B 1 157 ? 60.960 -25.918 22.788 1.00 29.44 137 PRO B O 1
ATOM 3625 N N . GLU B 1 158 ? 62.590 -24.365 22.657 1.00 26.41 138 GLU B N 1
ATOM 3626 C CA . GLU B 1 158 ? 63.262 -24.919 23.831 1.00 30.38 138 GLU B CA 1
ATOM 3627 C C . GLU B 1 158 ? 62.449 -24.671 25.094 1.00 27.60 138 GLU B C 1
ATOM 3628 O O . GLU B 1 158 ? 62.324 -25.557 25.945 1.00 22.37 138 GLU B O 1
ATOM 3634 N N . ARG B 1 159 ? 61.880 -23.474 25.223 1.00 28.04 139 ARG B N 1
ATOM 3635 C CA . ARG B 1 159 ? 61.008 -23.179 26.354 1.00 29.11 139 ARG B CA 1
ATOM 3636 C C . ARG B 1 159 ? 59.731 -24.011 26.298 1.00 26.32 139 ARG B C 1
ATOM 3637 O O . ARG B 1 159 ? 59.242 -24.482 27.333 1.00 29.25 139 ARG B O 1
ATOM 3645 N N . ALA B 1 160 ? 59.189 -24.216 25.093 1.00 24.21 140 ALA B N 1
ATOM 3646 C CA . ALA B 1 160 ? 58.001 -25.046 24.938 1.00 24.15 140 ALA B CA 1
ATOM 3647 C C . ALA B 1 160 ? 58.266 -26.469 25.411 1.00 23.96 140 ALA B C 1
ATOM 3648 O O . ALA B 1 160 ? 57.439 -27.059 26.117 1.00 21.61 140 ALA B O 1
ATOM 3650 N N . ALA B 1 161 ? 59.432 -27.021 25.066 1.00 23.10 141 ALA B N 1
ATOM 3651 C CA . ALA B 1 161 ? 59.751 -28.389 25.470 1.00 26.75 141 ALA B CA 1
ATOM 3652 C C . ALA B 1 161 ? 59.961 -28.480 26.978 1.00 22.14 141 ALA B C 1
ATOM 3653 O O . ALA B 1 161 ? 59.583 -29.475 27.611 1.00 24.96 141 ALA B O 1
ATOM 3655 N N . LEU B 1 162 ? 60.574 -27.449 27.555 1.00 19.85 142 LEU B N 1
ATOM 3656 C CA . LEU B 1 162 ? 60.851 -27.434 28.986 1.00 20.14 142 LEU B CA 1
ATOM 3657 C C . LEU B 1 162 ? 59.558 -27.472 29.791 1.00 24.55 142 LEU B C 1
ATOM 3658 O O . LEU B 1 162 ? 59.407 -28.283 30.715 1.00 21.79 142 LEU B O 1
ATOM 3663 N N . LEU B 1 163 ? 58.611 -26.596 29.457 1.00 20.63 143 LEU B N 1
ATOM 3664 C CA . LEU B 1 163 ? 57.377 -26.535 30.232 1.00 19.57 143 LEU B CA 1
ATOM 3665 C C . LEU B 1 163 ? 56.472 -27.721 29.940 1.00 17.10 143 LEU B C 1
ATOM 3666 O O . LEU B 1 163 ? 55.810 -28.232 30.851 1.00 16.96 143 LEU B O 1
ATOM 3671 N N . ALA B 1 164 ? 56.415 -28.170 28.678 1.00 17.10 144 ALA B N 1
ATOM 3672 C CA . ALA B 1 164 ? 55.620 -29.352 28.370 1.00 18.43 144 ALA B CA 1
ATOM 3673 C C . ALA B 1 164 ? 56.197 -30.579 29.061 1.00 15.58 144 ALA B C 1
ATOM 3674 O O . ALA B 1 164 ? 55.453 -31.443 29.528 1.00 16.46 144 ALA B O 1
ATOM 3676 N N . GLY B 1 165 ? 57.526 -30.657 29.153 1.00 17.65 145 GLY B N 1
ATOM 3677 C CA . GLY B 1 165 ? 58.139 -31.763 29.867 1.00 17.29 145 GLY B CA 1
ATOM 3678 C C . GLY B 1 165 ? 57.773 -31.767 31.338 1.00 15.42 145 GLY B C 1
ATOM 3679 O O . GLY B 1 165 ? 57.538 -32.829 31.926 1.00 16.91 145 GLY B O 1
ATOM 3680 N N . ALA B 1 166 ? 57.696 -30.577 31.942 1.00 15.68 146 ALA B N 1
ATOM 3681 C CA . ALA B 1 166 ? 57.249 -30.479 33.328 1.00 17.13 146 ALA B CA 1
ATOM 3682 C C . ALA B 1 166 ? 55.796 -30.912 33.454 1.00 21.21 146 ALA B C 1
ATOM 3683 O O . ALA B 1 166 ? 55.435 -31.627 34.397 1.00 13.64 146 ALA B O 1
ATOM 3685 N N . PHE B 1 167 ? 54.953 -30.486 32.507 1.00 14.52 147 PHE B N 1
ATOM 3686 C CA . PHE B 1 167 ? 53.544 -30.891 32.498 1.00 13.51 147 PHE B CA 1
ATOM 3687 C C . PHE B 1 167 ? 53.419 -32.407 32.435 1.00 16.43 147 PHE B C 1
ATOM 3688 O O . PHE B 1 167 ? 52.616 -33.016 33.158 1.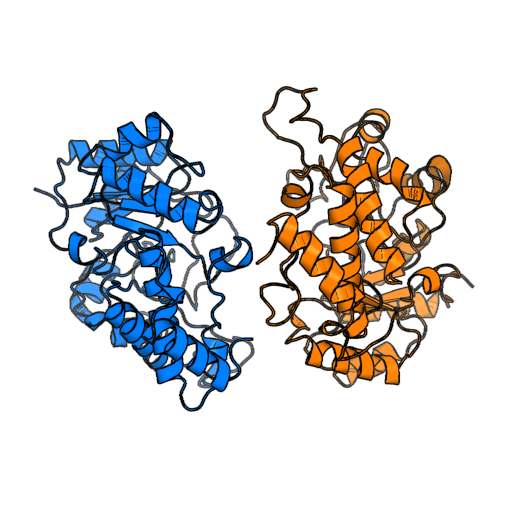00 15.87 147 PHE B O 1
ATOM 3696 N N . ILE B 1 168 ? 54.188 -33.022 31.537 1.00 12.91 148 ILE B N 1
ATOM 3697 C CA . ILE B 1 168 ? 54.204 -34.478 31.408 1.00 15.72 148 ILE B CA 1
ATOM 3698 C C . ILE B 1 168 ? 54.628 -35.144 32.715 1.00 13.36 148 ILE B C 1
ATOM 3699 O O . ILE B 1 168 ? 54.085 -36.189 33.099 1.00 13.60 148 ILE B O 1
ATOM 3704 N N . ARG B 1 169 ? 55.622 -34.580 33.406 1.00 14.54 149 ARG B N 1
ATOM 3705 C CA . ARG B 1 169 ? 55.995 -35.149 34.706 1.00 15.60 149 ARG B CA 1
ATOM 3706 C C . ARG B 1 169 ? 54.808 -35.187 35.660 1.00 11.47 149 ARG B C 1
ATOM 3707 O O . ARG B 1 169 ? 54.595 -36.188 36.364 1.00 13.88 149 ARG B O 1
ATOM 3715 N N . GLY B 1 170 ? 54.047 -34.099 35.705 1.00 13.13 150 GLY B N 1
ATOM 3716 C CA . GLY B 1 170 ? 52.834 -34.069 36.510 1.00 14.63 150 GLY B CA 1
ATOM 3717 C C . GLY B 1 170 ? 51.849 -35.150 36.107 1.00 21.38 150 GLY B C 1
ATOM 3718 O O . GLY B 1 170 ? 51.310 -35.861 36.965 1.00 12.40 150 GLY B O 1
ATOM 3719 N N . MET B 1 171 ? 51.611 -35.302 34.792 1.00 15.09 151 MET B N 1
ATOM 3720 C CA . MET B 1 171 ? 50.699 -36.357 34.331 1.00 12.77 151 MET B CA 1
ATOM 3721 C C . MET B 1 171 ? 51.214 -37.743 34.728 1.00 10.46 151 MET B C 1
ATOM 3722 O O . MET B 1 171 ? 50.459 -38.583 35.251 1.00 14.12 151 MET B O 1
ATOM 3727 N N . HIS B 1 172 ? 52.502 -38.005 34.508 1.00 9.52 152 HIS B N 1
ATOM 3728 C CA . HIS B 1 172 ? 53.031 -39.319 34.862 1.00 15.09 152 HIS B CA 1
ATOM 3729 C C . HIS B 1 172 ? 52.921 -39.559 36.354 1.00 13.74 152 HIS B C 1
ATOM 3730 O O . HIS B 1 172 ? 52.607 -40.673 36.794 1.00 10.30 152 HIS B O 1
ATOM 3737 N N . ALA B 1 173 ? 53.192 -38.521 37.160 1.00 17.45 153 ALA B N 1
ATOM 3738 C CA . ALA B 1 173 ? 53.097 -38.672 38.608 1.00 15.86 153 ALA B CA 1
ATOM 3739 C C . ALA B 1 173 ? 51.682 -39.037 39.037 1.00 18.95 153 ALA B C 1
ATOM 3740 O O . ALA B 1 173 ? 51.498 -39.720 40.052 1.00 21.60 153 ALA B O 1
ATOM 3742 N N . ALA B 1 174 ? 50.674 -38.564 38.306 1.00 14.41 154 ALA B N 1
ATOM 3743 C CA . ALA B 1 174 ? 49.300 -38.946 38.580 1.00 15.90 154 ALA B CA 1
ATOM 3744 C C . ALA B 1 174 ? 48.920 -40.282 37.955 1.00 12.94 154 ALA B C 1
ATOM 3745 O O . ALA B 1 174 ? 47.774 -40.717 38.120 1.00 21.60 154 ALA B O 1
ATOM 3747 N N . GLY B 1 175 ? 49.823 -40.942 37.258 1.00 16.20 155 GLY B N 1
ATOM 3748 C CA . GLY B 1 175 ? 49.536 -42.243 36.691 1.00 14.71 155 GLY B CA 1
ATOM 3749 C C . GLY B 1 175 ? 49.141 -42.240 35.231 1.00 14.02 155 GLY B C 1
ATOM 3750 O O . GLY B 1 175 ? 48.820 -43.307 34.691 1.00 15.41 155 GLY B O 1
ATOM 3751 N N . MET B 1 176 ? 49.167 -41.094 34.555 1.00 8.83 156 MET B N 1
ATOM 3752 C CA . MET B 1 176 ? 48.566 -40.988 33.229 1.00 13.40 156 MET B CA 1
ATOM 3753 C C . MET B 1 176 ? 49.626 -40.930 32.141 1.00 16.33 156 MET B C 1
ATOM 3754 O O . MET B 1 176 ? 50.613 -40.213 32.269 1.00 13.29 156 MET B O 1
ATOM 3759 N N . ALA B 1 177 ? 49.395 -41.666 31.060 1.00 14.12 157 ALA B N 1
ATOM 3760 C CA . ALA B 1 177 ? 50.271 -41.594 29.901 1.00 14.50 157 ALA B CA 1
ATOM 3761 C C . ALA B 1 177 ? 50.034 -40.299 29.128 1.00 12.45 157 ALA B C 1
ATOM 3762 O O . ALA B 1 177 ? 48.917 -39.783 29.069 1.00 14.97 157 ALA B O 1
ATOM 3764 N N . ALA B 1 178 ? 51.108 -39.771 28.529 1.00 11.59 158 ALA B N 1
ATOM 3765 C CA . ALA B 1 178 ? 51.074 -38.478 27.861 1.00 19.68 158 ALA B CA 1
ATOM 3766 C C . ALA B 1 178 ? 51.142 -38.679 26.357 1.00 22.62 158 ALA B C 1
ATOM 3767 O O . ALA B 1 178 ? 51.886 -39.540 25.883 1.00 17.70 158 ALA B O 1
ATOM 3769 N N . THR B 1 179 ? 50.367 -37.889 25.606 1.00 15.40 159 THR B N 1
ATOM 3770 C CA A THR B 1 179 ? 50.402 -37.967 24.152 0.16 16.53 159 THR B CA 1
ATOM 3771 C CA B THR B 1 179 ? 50.318 -37.959 24.136 0.84 16.31 159 THR B CA 1
ATOM 3772 C C . THR B 1 179 ? 50.691 -36.587 23.588 1.00 22.01 159 THR B C 1
ATOM 3773 O O . THR B 1 179 ? 49.943 -35.623 23.801 1.00 21.41 159 THR B O 1
ATOM 3780 N N . GLY B 1 180 ? 51.819 -36.487 22.892 1.00 15.56 160 GLY B N 1
ATOM 3781 C CA . GLY B 1 180 ? 52.156 -35.251 22.224 1.00 17.92 160 GLY B CA 1
ATOM 3782 C C . GLY B 1 180 ? 51.407 -35.116 20.913 1.00 16.10 160 GLY B C 1
ATOM 3783 O O . GLY B 1 180 ? 51.048 -36.095 20.258 1.00 17.25 160 GLY B O 1
ATOM 3784 N N . LYS B 1 181 ? 51.163 -33.875 20.521 1.00 18.55 161 LYS B N 1
ATOM 3785 C CA . LYS B 1 181 ? 50.550 -33.617 19.217 1.00 20.03 161 LYS B CA 1
ATOM 3786 C C . LYS B 1 181 ? 50.928 -32.216 18.763 1.00 22.04 161 LYS B C 1
ATOM 3787 O O . LYS B 1 181 ? 51.205 -31.364 19.613 1.00 24.76 161 LYS B O 1
ATOM 3793 N N . HIS B 1 182 ? 50.985 -31.954 17.455 1.00 22.14 162 HIS B N 1
ATOM 3794 C CA . HIS B 1 182 ? 50.751 -32.912 16.358 1.00 28.95 162 HIS B CA 1
ATOM 3795 C C . HIS B 1 182 ? 52.017 -33.103 15.534 1.00 23.89 162 HIS B C 1
ATOM 3796 O O . HIS B 1 182 ? 52.423 -32.208 14.801 1.00 26.03 162 HIS B O 1
ATOM 3803 N N . PHE B 1 183 ? 52.624 -34.272 15.655 1.00 19.76 163 PHE B N 1
ATOM 3804 C CA . PHE B 1 183 ? 53.916 -34.555 15.060 1.00 19.93 163 PHE B CA 1
ATOM 3805 C C . PHE B 1 183 ? 53.886 -34.442 13.528 1.00 23.50 163 PHE B C 1
ATOM 3806 O O . PHE B 1 183 ? 53.000 -34.983 12.881 1.00 25.41 163 PHE B O 1
ATOM 3814 N N . PRO B 1 184 ? 54.884 -33.775 12.933 1.00 23.90 164 PRO B N 1
ATOM 3815 C CA . PRO B 1 184 ? 56.088 -33.164 13.503 1.00 24.06 164 PRO B CA 1
ATOM 3816 C C . PRO B 1 184 ? 55.923 -31.691 13.846 1.00 22.92 164 PRO B C 1
ATOM 3817 O O . PRO B 1 184 ? 56.915 -30.983 13.982 1.00 21.83 164 PRO B O 1
ATOM 3821 N N . GLY B 1 185 ? 54.682 -31.235 13.986 1.00 27.69 165 GLY B N 1
ATOM 3822 C CA . GLY B 1 185 ? 54.416 -29.860 14.369 1.00 23.23 165 GLY B CA 1
ATOM 3823 C C . GLY B 1 185 ? 53.712 -29.137 13.243 1.00 29.70 165 GLY B C 1
ATOM 3824 O O . GLY B 1 185 ? 54.269 -29.014 12.146 1.00 29.44 165 GLY B O 1
ATOM 3825 N N . HIS B 1 186 ? 52.492 -28.659 13.464 1.00 30.33 166 HIS B N 1
ATOM 3826 C CA . HIS B 1 186 ? 51.775 -28.016 12.372 1.00 30.99 166 HIS B CA 1
ATOM 3827 C C . HIS B 1 186 ? 51.844 -26.491 12.435 1.00 29.09 166 HIS B C 1
ATOM 3828 O O . HIS B 1 186 ? 51.125 -25.820 11.689 1.00 32.11 166 HIS B O 1
ATOM 3835 N N . GLY B 1 187 ? 52.739 -25.939 13.259 1.00 29.18 167 GLY B N 1
ATOM 3836 C CA . GLY B 1 187 ? 52.776 -24.497 13.474 1.00 29.51 167 GLY B CA 1
ATOM 3837 C C . GLY B 1 187 ? 53.026 -23.649 12.236 1.00 34.77 167 GLY B C 1
ATOM 3838 O O . GLY B 1 187 ? 52.659 -22.471 12.208 1.00 42.15 167 GLY B O 1
ATOM 3839 N N . TRP B 1 188 ? 53.679 -24.206 11.214 1.00 28.19 168 TRP B N 1
ATOM 3840 C CA . TRP B 1 188 ? 53.948 -23.461 9.988 1.00 36.48 168 TRP B CA 1
ATOM 3841 C C . TRP B 1 188 ? 53.150 -23.982 8.805 1.00 39.03 168 TRP B C 1
ATOM 3842 O O . TRP B 1 188 ? 53.407 -23.576 7.668 1.00 41.65 168 TRP B O 1
ATOM 3853 N N . ALA B 1 189 ? 52.196 -24.876 9.039 1.00 35.24 169 ALA B N 1
ATOM 3854 C CA . ALA B 1 189 ? 51.374 -25.379 7.952 1.00 42.31 169 ALA B CA 1
ATOM 3855 C C . ALA B 1 189 ? 50.481 -24.270 7.411 1.00 49.29 169 ALA B C 1
ATOM 3856 O O . ALA B 1 189 ? 49.983 -23.430 8.165 1.00 42.73 169 ALA B O 1
ATOM 3858 N N . GLU B 1 190 ? 50.293 -24.266 6.089 1.00 53.70 170 GLU B N 1
ATOM 3859 C CA . GLU B 1 190 ? 49.381 -23.344 5.423 1.00 59.22 170 GLU B CA 1
ATOM 3860 C C . GLU B 1 190 ? 48.567 -24.108 4.391 1.00 59.82 170 GLU B C 1
ATOM 3861 O O . GLU B 1 190 ? 49.121 -24.898 3.621 1.00 55.02 170 GLU B O 1
ATOM 3867 N N . ALA B 1 191 ? 47.262 -23.867 4.366 1.00 61.58 171 ALA B N 1
ATOM 3868 C CA . ALA B 1 191 ? 46.389 -24.398 3.325 1.00 68.85 171 ALA B CA 1
ATOM 3869 C C . ALA B 1 191 ? 45.845 -23.223 2.524 1.00 73.59 171 ALA B C 1
ATOM 3870 O O . ALA B 1 191 ? 45.102 -22.391 3.058 1.00 71.52 171 ALA B O 1
ATOM 3872 N N . ASP B 1 192 ? 46.225 -23.147 1.248 1.00 81.23 172 ASP B N 1
ATOM 3873 C CA . ASP B 1 192 ? 45.659 -22.123 0.380 1.00 86.90 172 ASP B CA 1
ATOM 3874 C C . ASP B 1 192 ? 44.210 -22.418 0.021 1.00 87.53 172 ASP B C 1
ATOM 3875 O O . ASP B 1 192 ? 43.461 -21.486 -0.292 1.00 85.28 172 ASP B O 1
ATOM 3880 N N . SER B 1 193 ? 43.798 -23.683 0.073 1.00 90.48 173 SER B N 1
ATOM 3881 C CA . SER B 1 193 ? 42.476 -24.084 -0.384 1.00 93.62 173 SER B CA 1
ATOM 3882 C C . SER B 1 193 ? 42.031 -25.315 0.399 1.00 92.90 173 SER B C 1
ATOM 3883 O O . SER B 1 193 ? 42.775 -25.861 1.219 1.00 90.98 173 SER B O 1
ATOM 3886 N N . HIS B 1 194 ? 40.796 -25.742 0.145 1.00 94.67 174 HIS B N 1
ATOM 3887 C CA . HIS B 1 194 ? 40.274 -26.976 0.713 1.00 96.05 174 HIS B CA 1
ATOM 3888 C C . HIS B 1 194 ? 40.526 -28.183 -0.180 1.00 93.25 174 HIS B C 1
ATOM 3889 O O . HIS B 1 194 ? 40.370 -29.318 0.282 1.00 90.96 174 HIS B O 1
ATOM 3896 N N . VAL B 1 195 ? 40.918 -27.959 -1.437 1.00 92.15 175 VAL B N 1
ATOM 3897 C CA . VAL B 1 195 ? 41.188 -29.029 -2.387 1.00 87.88 175 VAL B CA 1
ATOM 3898 C C . VAL B 1 195 ? 42.324 -29.938 -1.942 1.00 82.44 175 VAL B C 1
ATOM 3899 O O . VAL B 1 195 ? 42.482 -31.038 -2.484 1.00 82.39 175 VAL B O 1
ATOM 3903 N N . ALA B 1 196 ? 43.125 -29.508 -0.972 1.00 71.98 176 ALA B N 1
ATOM 3904 C CA . ALA B 1 196 ? 44.304 -30.253 -0.575 1.00 65.40 176 ALA B CA 1
ATOM 3905 C C . ALA B 1 196 ? 44.479 -30.139 0.924 1.00 63.46 176 ALA B C 1
ATOM 3906 O O . ALA B 1 196 ? 43.937 -29.235 1.568 1.00 65.26 176 ALA B O 1
ATOM 3908 N N . ILE B 1 197 ? 45.240 -31.065 1.484 1.00 58.25 177 ILE B N 1
ATOM 3909 C CA . ILE B 1 197 ? 45.473 -30.922 2.922 1.00 47.48 177 ILE B CA 1
ATOM 3910 C C . ILE B 1 197 ? 46.523 -29.840 3.147 1.00 44.20 177 ILE B C 1
ATOM 3911 O O . ILE B 1 197 ? 47.367 -29.601 2.256 1.00 45.77 177 ILE B O 1
ATOM 3916 N N . PRO B 1 198 ? 46.480 -29.140 4.280 1.00 39.60 178 PRO B N 1
ATOM 3917 C CA . PRO B 1 198 ? 47.467 -28.085 4.564 1.00 44.34 178 PRO B CA 1
ATOM 3918 C C . PRO B 1 198 ? 48.899 -28.545 4.315 1.00 40.55 178 PRO B C 1
ATOM 3919 O O . PRO B 1 198 ? 49.222 -29.727 4.448 1.00 36.08 178 PRO B O 1
ATOM 3923 N N . GLU B 1 199 ? 49.760 -27.596 3.954 1.00 40.13 179 GLU B N 1
ATOM 3924 C CA . GLU B 1 199 ? 51.125 -27.914 3.573 1.00 37.62 179 GLU B CA 1
ATOM 3925 C C . GLU B 1 199 ? 52.118 -27.027 4.306 1.00 38.66 179 GLU B C 1
ATOM 3926 O O . GLU B 1 199 ? 51.843 -25.856 4.583 1.00 41.05 179 GLU B O 1
ATOM 3932 N N . ASP B 1 200 ? 53.265 -27.610 4.636 1.00 37.36 180 ASP B N 1
ATOM 3933 C CA . ASP B 1 200 ? 54.422 -26.897 5.166 1.00 38.25 180 ASP B CA 1
ATOM 3934 C C . ASP B 1 200 ? 55.562 -27.255 4.224 1.00 36.95 180 ASP B C 1
ATOM 3935 O O . ASP B 1 200 ? 56.151 -28.338 4.320 1.00 32.20 180 ASP B O 1
ATOM 3940 N N . ALA B 1 201 ? 55.880 -26.339 3.317 1.00 41.13 181 ALA B N 1
ATOM 3941 C CA . ALA B 1 201 ? 56.780 -26.641 2.220 1.00 41.49 181 ALA B CA 1
ATOM 3942 C C . ALA B 1 201 ? 58.247 -26.414 2.565 1.00 41.64 181 ALA B C 1
ATOM 3943 O O . ALA B 1 201 ? 59.072 -26.352 1.651 1.00 36.84 181 ALA B O 1
ATOM 3945 N N . ARG B 1 202 ? 58.599 -26.294 3.846 1.00 36.12 182 ARG B N 1
ATOM 3946 C CA . ARG B 1 202 ? 60.001 -26.080 4.193 1.00 37.50 182 ARG B CA 1
ATOM 3947 C C . ARG B 1 202 ? 60.792 -27.385 4.123 1.00 36.30 182 ARG B C 1
ATOM 3948 O O . ARG B 1 202 ? 60.238 -28.488 4.147 1.00 33.89 182 ARG B O 1
ATOM 3956 N N . SER B 1 203 ? 62.112 -27.240 4.040 1.00 35.46 183 SER B N 1
ATOM 3957 C CA . SER B 1 203 ? 62.987 -28.398 3.993 1.00 41.78 183 SER B CA 1
ATOM 3958 C C . SER B 1 203 ? 62.987 -29.120 5.335 1.00 40.17 183 SER B C 1
ATOM 3959 O O . SER B 1 203 ? 62.628 -28.557 6.374 1.00 33.31 183 SER B O 1
ATOM 3962 N N . LEU B 1 204 ? 63.411 -30.386 5.303 1.00 38.10 184 LEU B N 1
ATOM 3963 C CA . LEU B 1 204 ? 63.489 -31.164 6.536 1.00 41.78 184 LEU B CA 1
ATOM 3964 C C . LEU B 1 204 ? 64.421 -30.507 7.545 1.00 41.03 184 LEU B C 1
ATOM 3965 O O . LEU B 1 204 ? 64.149 -30.510 8.752 1.00 37.18 184 LEU B O 1
ATOM 3970 N N . GLU B 1 205 ? 65.522 -29.925 7.065 1.00 36.97 185 GLU B N 1
ATOM 3971 C CA . GLU B 1 205 ? 66.492 -29.302 7.958 1.00 33.76 185 GLU B CA 1
ATOM 3972 C C . GLU B 1 205 ? 65.893 -28.086 8.660 1.00 35.25 185 GLU B C 1
ATOM 3973 O O . GLU B 1 205 ? 66.141 -27.864 9.852 1.00 33.45 185 GLU B O 1
ATOM 3979 N N . GLU B 1 206 ? 65.111 -27.280 7.933 1.00 32.23 186 GLU B N 1
ATOM 3980 C CA . GLU B 1 206 ? 64.420 -26.155 8.559 1.00 32.94 186 GLU B CA 1
ATOM 3981 C C . GLU B 1 206 ? 63.403 -26.626 9.592 1.00 29.46 186 GLU B C 1
ATOM 3982 O O . GLU B 1 206 ? 63.264 -26.019 10.662 1.00 30.10 186 GLU B O 1
ATOM 3988 N N . ILE B 1 207 ? 62.671 -27.700 9.286 1.00 36.76 187 ILE B N 1
ATOM 3989 C CA . ILE B 1 207 ? 61.692 -28.213 10.240 1.00 32.57 187 ILE B CA 1
ATOM 3990 C C . ILE B 1 207 ? 62.397 -28.737 11.489 1.00 31.64 187 ILE B C 1
ATOM 3991 O O . ILE B 1 207 ? 61.969 -28.472 12.621 1.00 25.78 187 ILE B O 1
ATOM 3996 N N . ARG B 1 208 ? 63.519 -29.444 11.298 1.00 26.76 188 ARG B N 1
ATOM 3997 C CA . ARG B 1 208 ? 64.230 -30.073 12.403 1.00 35.87 188 ARG B CA 1
ATOM 3998 C C . ARG B 1 208 ? 64.697 -29.056 13.434 1.00 29.59 188 ARG B C 1
ATOM 3999 O O . ARG B 1 208 ? 64.756 -29.366 14.628 1.00 32.44 188 ARG B O 1
ATOM 4007 N N . ARG B 1 209 ? 65.033 -27.850 13.003 1.00 28.23 189 ARG B N 1
ATOM 4008 C CA . ARG B 1 209 ? 65.537 -26.836 13.915 1.00 31.64 189 ARG B CA 1
ATOM 4009 C C . ARG B 1 209 ? 64.435 -25.975 14.510 1.00 30.99 189 ARG B C 1
ATOM 4010 O O . ARG B 1 209 ? 64.731 -25.107 15.338 1.00 30.90 189 ARG B O 1
ATOM 4018 N N . SER B 1 210 ? 63.181 -26.196 14.121 1.00 31.29 190 SER B N 1
ATOM 4019 C CA . SER B 1 210 ? 62.076 -25.402 14.641 1.00 27.49 190 SER B CA 1
ATOM 4020 C C . SER B 1 210 ? 60.968 -26.289 15.205 1.00 25.13 190 SER B C 1
ATOM 4021 O O . SER B 1 210 ? 61.020 -26.696 16.373 1.00 26.66 190 SER B O 1
ATOM 4024 N N . ASP B 1 211 ? 59.960 -26.608 14.393 1.00 24.92 191 ASP B N 1
ATOM 4025 C CA . ASP B 1 211 ? 58.784 -27.264 14.954 1.00 23.71 191 ASP B CA 1
ATOM 4026 C C . ASP B 1 211 ? 59.062 -28.683 15.428 1.00 24.98 191 ASP B C 1
ATOM 4027 O O . ASP B 1 211 ? 58.350 -29.171 16.305 1.00 24.15 191 ASP B O 1
ATOM 4032 N N . LEU B 1 212 ? 60.092 -29.340 14.900 1.00 23.16 192 LEU B N 1
ATOM 4033 C CA . LEU B 1 212 ? 60.414 -30.689 15.347 1.00 22.40 192 LEU B CA 1
ATOM 4034 C C . LEU B 1 212 ? 61.040 -30.710 16.738 1.00 24.24 192 LEU B C 1
ATOM 4035 O O . LEU B 1 212 ? 60.955 -31.736 17.421 1.00 25.45 192 LEU B O 1
ATOM 4040 N N . VAL B 1 213 ? 61.642 -29.601 17.174 1.00 29.49 193 VAL B N 1
ATOM 4041 C CA . VAL B 1 213 ? 62.423 -29.530 18.412 1.00 22.61 193 VAL B CA 1
ATOM 4042 C C . VAL B 1 213 ? 61.662 -30.082 19.618 1.00 27.71 193 VAL B C 1
ATOM 4043 O O . VAL B 1 213 ? 62.175 -31.002 20.276 1.00 21.41 193 VAL B O 1
ATOM 4047 N N . PRO B 1 214 ? 60.454 -29.597 19.954 1.00 24.73 194 PRO B N 1
ATOM 4048 C CA . PRO B 1 214 ? 59.757 -30.188 21.125 1.00 19.88 194 PRO B CA 1
ATOM 4049 C C . PRO B 1 214 ? 59.576 -31.692 21.027 1.00 23.77 194 PRO B C 1
ATOM 4050 O O . PRO B 1 214 ? 59.668 -32.383 22.048 1.00 19.68 194 PRO B O 1
ATOM 4054 N N . PHE B 1 215 ? 59.315 -32.225 19.824 1.00 19.17 195 PHE B N 1
ATOM 4055 C CA . PHE B 1 215 ? 59.166 -33.671 19.698 1.00 25.24 195 PHE B CA 1
ATOM 4056 C C . PHE B 1 215 ? 60.500 -34.375 19.907 1.00 18.71 195 PHE B C 1
ATOM 4057 O O . PHE B 1 215 ? 60.558 -35.421 20.566 1.00 24.08 195 PHE B O 1
ATOM 4065 N N . ALA B 1 216 ? 61.578 -33.812 19.356 1.00 19.70 196 ALA B N 1
ATOM 4066 C CA . ALA B 1 216 ? 62.905 -34.382 19.565 1.00 28.07 196 ALA B CA 1
ATOM 4067 C C . ALA B 1 216 ? 63.256 -34.419 21.050 1.00 22.37 196 ALA B C 1
ATOM 4068 O O . ALA B 1 216 ? 63.722 -35.441 21.565 1.00 22.77 196 ALA B O 1
ATOM 4070 N N . ARG B 1 217 ? 62.999 -33.323 21.762 1.00 20.39 197 ARG B N 1
ATOM 4071 C CA . ARG B 1 217 ? 63.365 -33.242 23.177 1.00 21.04 197 ARG B CA 1
ATOM 4072 C C . ARG B 1 217 ? 62.571 -34.200 24.032 1.00 18.36 197 ARG B C 1
ATOM 4073 O O . ARG B 1 217 ? 63.084 -34.703 25.038 1.00 27.55 197 ARG B O 1
ATOM 4081 N N . LEU B 1 218 ? 61.301 -34.403 23.695 1.00 17.71 198 LEU B N 1
ATOM 4082 C CA . LEU B 1 218 ? 60.368 -35.120 24.543 1.00 16.99 198 LEU B CA 1
ATOM 4083 C C . LEU B 1 218 ? 60.066 -36.517 24.040 1.00 18.70 198 LEU B C 1
ATOM 4084 O O . LEU B 1 218 ? 59.314 -37.236 24.697 1.00 18.53 198 LEU B O 1
ATOM 4089 N N . ALA B 1 219 ? 60.633 -36.921 22.897 1.00 20.25 199 ALA B N 1
ATOM 4090 C CA . ALA B 1 219 ? 60.296 -38.225 22.343 1.00 18.68 199 ALA B CA 1
ATOM 4091 C C . ALA B 1 219 ? 60.570 -39.326 23.351 1.00 23.08 199 ALA B C 1
ATOM 4092 O O . ALA B 1 219 ? 59.822 -40.304 23.429 1.00 21.04 199 ALA B O 1
ATOM 4094 N N . GLY B 1 220 ? 61.665 -39.197 24.107 1.00 19.95 200 GLY B N 1
ATOM 4095 C CA . GLY B 1 220 ? 62.004 -40.209 25.092 1.00 21.18 200 GLY B CA 1
ATOM 4096 C C . GLY B 1 220 ? 61.101 -40.230 26.302 1.00 19.93 200 GLY B C 1
ATOM 4097 O O . GLY B 1 220 ? 61.101 -41.226 27.029 1.00 25.76 200 GLY B O 1
ATOM 4098 N N . GLN B 1 221 ? 60.325 -39.162 26.532 1.00 19.30 201 GLN B N 1
ATOM 4099 C CA . GLN B 1 221 ? 59.432 -39.046 27.681 1.00 16.88 201 GLN B CA 1
ATOM 4100 C C . GLN B 1 221 ? 57.975 -39.318 27.348 1.00 18.50 201 GLN B C 1
ATOM 4101 O O . GLN B 1 221 ? 57.223 -39.792 28.212 1.00 18.52 201 GLN B O 1
ATOM 4107 N N . LEU B 1 222 ? 57.558 -39.018 26.125 1.00 17.19 202 LEU B N 1
ATOM 4108 C CA . LEU B 1 222 ? 56.178 -39.239 25.714 1.00 14.97 202 LEU B CA 1
ATOM 4109 C C . LEU B 1 222 ? 55.849 -40.721 25.673 1.00 23.76 202 LEU B C 1
ATOM 4110 O O . LEU B 1 222 ? 56.683 -41.563 25.323 1.00 19.21 202 LEU B O 1
ATOM 4115 N N . ASP B 1 223 ? 54.597 -41.031 26.003 1.00 13.51 203 ASP B N 1
ATOM 4116 C CA . ASP B 1 223 ? 54.075 -42.372 25.777 1.00 13.79 203 ASP B CA 1
ATOM 4117 C C . ASP B 1 223 ? 53.476 -42.563 24.395 1.00 16.68 203 ASP B C 1
ATOM 4118 O O . ASP B 1 223 ? 53.458 -43.693 23.892 1.00 15.46 203 ASP B O 1
ATOM 4123 N N . ALA B 1 224 ? 53.018 -41.490 23.766 1.00 13.53 204 ALA B N 1
ATOM 4124 C CA . ALA B 1 224 ? 52.272 -41.597 22.522 1.00 11.80 204 ALA B CA 1
ATOM 4125 C C . ALA B 1 224 ? 52.432 -40.309 21.734 1.00 13.63 204 ALA B C 1
ATOM 4126 O O . ALA B 1 224 ? 52.832 -39.277 22.277 1.00 16.42 204 ALA B O 1
ATOM 4128 N N . LEU B 1 225 ? 52.154 -40.389 20.430 1.00 13.40 205 LEU B N 1
ATOM 4129 C CA . LEU B 1 225 ? 52.121 -39.202 19.589 1.00 14.59 205 LEU B CA 1
ATOM 4130 C C . LEU B 1 225 ? 50.942 -39.327 18.643 1.00 15.95 205 LEU B C 1
ATOM 4131 O O . LEU B 1 225 ? 50.546 -40.433 18.269 1.00 17.73 205 LEU B O 1
ATOM 4136 N N . MET B 1 226 ? 50.392 -38.182 18.265 1.00 16.80 206 MET B N 1
ATOM 4137 C CA . MET B 1 226 ? 49.395 -38.009 17.222 1.00 18.50 206 MET B CA 1
ATOM 4138 C C . MET B 1 226 ? 49.998 -37.197 16.084 1.00 15.91 206 MET B C 1
ATOM 4139 O O . MET B 1 226 ? 50.675 -36.198 16.342 1.00 21.13 206 MET B O 1
ATOM 4144 N N . PRO B 1 227 ? 49.798 -37.606 14.838 1.00 21.38 207 PRO B N 1
ATOM 4145 C CA . PRO B 1 227 ? 50.436 -36.923 13.713 1.00 17.80 207 PRO B CA 1
ATOM 4146 C C . PRO B 1 227 ? 49.664 -35.686 13.278 1.00 29.18 207 PRO B C 1
ATOM 4147 O O . PRO B 1 227 ? 48.458 -35.553 13.502 1.00 24.54 207 PRO B O 1
ATOM 4151 N N . ALA B 1 228 ? 50.390 -34.770 12.643 1.00 21.98 208 ALA B N 1
ATOM 4152 C CA . ALA B 1 228 ? 49.754 -33.618 12.022 1.00 26.56 208 ALA B CA 1
ATOM 4153 C C . ALA B 1 228 ? 49.057 -34.036 10.731 1.00 30.03 208 ALA B C 1
ATOM 4154 O O . ALA B 1 228 ? 49.561 -34.871 9.978 1.00 24.48 208 ALA B O 1
ATOM 4156 N N . HIS B 1 229 ? 47.883 -33.459 10.476 1.00 31.43 209 HIS B N 1
ATOM 4157 C CA . HIS B 1 229 ? 47.227 -33.644 9.181 1.00 28.80 209 HIS B CA 1
ATOM 4158 C C . HIS B 1 229 ? 47.768 -32.598 8.203 1.00 31.38 209 HIS B C 1
ATOM 4159 O O . HIS B 1 229 ? 47.091 -31.652 7.792 1.00 35.62 209 HIS B O 1
ATOM 4166 N N . VAL B 1 230 ? 49.033 -32.789 7.840 1.00 29.74 210 VAL B N 1
ATOM 4167 C CA . VAL B 1 230 ? 49.792 -31.829 7.049 1.00 29.24 210 VAL B CA 1
ATOM 4168 C C . VAL B 1 230 ? 50.721 -32.607 6.130 1.00 27.82 210 VAL B C 1
ATOM 4169 O O . VAL B 1 230 ? 51.319 -33.602 6.549 1.00 28.40 210 VAL B O 1
ATOM 4173 N N . ILE B 1 231 ? 50.833 -32.166 4.860 1.00 26.56 211 ILE B N 1
ATOM 4174 C CA . ILE B 1 231 ? 51.865 -32.650 3.941 1.00 27.30 211 ILE B CA 1
ATOM 4175 C C . ILE B 1 231 ? 53.072 -31.735 4.035 1.00 27.82 211 ILE B C 1
ATOM 4176 O O . ILE B 1 231 ? 52.934 -30.509 4.091 1.00 31.91 211 ILE B O 1
ATOM 4181 N N . TYR B 1 232 ? 54.254 -32.347 4.088 1.00 28.58 212 TYR B N 1
ATOM 4182 C CA . TYR B 1 232 ? 55.541 -31.661 4.079 1.00 35.97 212 TYR B CA 1
ATOM 4183 C C . TYR B 1 232 ? 56.226 -32.094 2.788 1.00 33.77 212 TYR B C 1
ATOM 4184 O O . TYR B 1 232 ? 57.040 -33.032 2.787 1.00 32.65 212 TYR B O 1
ATOM 4193 N N . PRO B 1 233 ? 55.906 -31.435 1.666 1.00 35.59 213 PRO B N 1
ATOM 4194 C CA . PRO B 1 233 ? 56.282 -31.964 0.338 1.00 39.31 213 PRO B CA 1
ATOM 4195 C C . PRO B 1 233 ? 57.762 -32.226 0.136 1.00 43.65 213 PRO B C 1
ATOM 4196 O O . PRO B 1 233 ? 58.110 -33.160 -0.597 1.00 49.89 213 PRO B O 1
ATOM 4200 N N . GLN B 1 234 ? 58.654 -31.426 0.722 1.00 42.68 214 GLN B N 1
ATOM 4201 C CA . GLN B 1 234 ? 60.073 -31.696 0.522 1.00 37.15 214 GLN B CA 1
ATOM 4202 C C . GLN B 1 234 ? 60.575 -32.879 1.336 1.00 37.89 214 GLN B C 1
ATOM 4203 O O . GLN B 1 234 ? 61.713 -33.318 1.127 1.00 42.29 214 GLN B O 1
ATOM 4209 N N . VAL B 1 235 ? 59.766 -33.406 2.249 1.00 35.38 215 VAL B N 1
ATOM 4210 C CA . VAL B 1 235 ? 60.147 -34.567 3.036 1.00 37.09 215 VAL B CA 1
ATOM 4211 C C . VAL B 1 235 ? 59.498 -35.841 2.507 1.00 34.83 215 VAL B C 1
ATOM 4212 O O . VAL B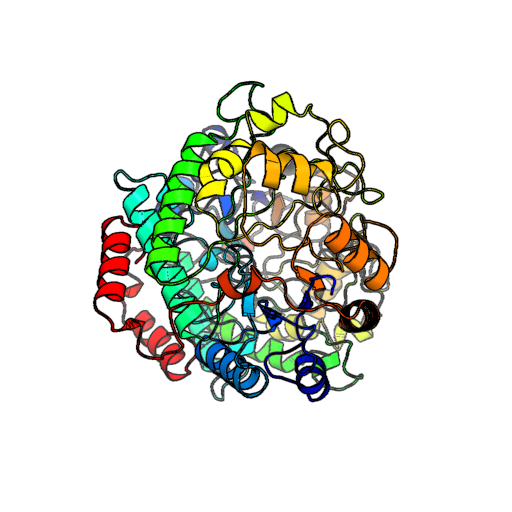 1 235 ? 60.145 -36.886 2.457 1.00 40.39 215 VAL B O 1
ATOM 4216 N N . ASP B 1 236 ? 58.226 -35.763 2.092 1.00 34.30 216 ASP B N 1
ATOM 4217 C CA . ASP B 1 236 ? 57.443 -36.915 1.658 1.00 36.70 216 ASP B CA 1
ATOM 4218 C C . ASP B 1 236 ? 56.093 -36.451 1.114 1.00 37.05 216 ASP B C 1
ATOM 4219 O O . ASP B 1 236 ? 55.509 -35.492 1.638 1.00 34.47 216 ASP B O 1
ATOM 4224 N N . PRO B 1 237 ? 55.565 -37.098 0.069 1.00 40.77 217 PRO B N 1
ATOM 4225 C CA . PRO B 1 237 ? 54.255 -36.687 -0.469 1.00 42.22 217 PRO B CA 1
ATOM 4226 C C . PRO B 1 237 ? 53.078 -36.955 0.463 1.00 42.65 217 PRO B C 1
ATOM 4227 O O . PRO B 1 237 ? 52.035 -36.304 0.311 1.00 39.12 217 PRO B O 1
ATOM 4231 N N . GLN B 1 238 ? 53.195 -37.933 1.439 1.00 40.35 218 GLN B N 1
ATOM 4232 C CA . GLN B 1 238 ? 52.001 -38.265 2.207 1.00 40.23 218 GLN B CA 1
ATOM 4233 C C . GLN B 1 238 ? 51.919 -37.434 3.485 1.00 35.05 218 GLN B C 1
ATOM 4234 O O . GLN B 1 238 ? 52.945 -36.997 4.016 1.00 33.46 218 GLN B O 1
ATOM 4240 N N . PRO B 1 239 ? 50.710 -37.208 3.997 1.00 36.13 219 PRO B N 1
ATOM 4241 C CA . PRO B 1 239 ? 50.586 -36.590 5.318 1.00 33.64 219 PRO B CA 1
ATOM 4242 C C . PRO B 1 239 ? 51.359 -37.406 6.343 1.00 30.46 219 PRO B C 1
ATOM 4243 O O . PRO B 1 239 ? 51.595 -38.606 6.162 1.00 23.34 219 PRO B O 1
ATOM 4247 N N . ALA B 1 240 ? 51.772 -36.727 7.418 1.00 24.59 220 ALA B N 1
ATOM 4248 C CA . ALA B 1 240 ? 52.622 -37.354 8.425 1.00 24.77 220 ALA B CA 1
ATOM 4249 C C . ALA B 1 240 ? 52.059 -38.691 8.890 1.00 21.20 220 ALA B C 1
ATOM 4250 O O . ALA B 1 240 ? 52.798 -39.677 8.997 1.00 26.10 220 ALA B O 1
ATOM 4252 N N . GLY B 1 241 ? 50.742 -38.760 9.113 1.00 23.10 221 GLY B N 1
ATOM 4253 C CA . GLY B 1 241 ? 50.117 -39.959 9.659 1.00 19.95 221 GLY B CA 1
ATOM 4254 C C . GLY B 1 241 ? 50.048 -41.137 8.702 1.00 20.77 221 GLY B C 1
ATOM 4255 O O . GLY B 1 241 ? 49.677 -42.237 9.124 1.00 24.31 221 GLY B O 1
ATOM 4256 N N . PHE B 1 242 ? 50.427 -40.941 7.443 1.00 21.52 222 PHE B N 1
ATOM 4257 C CA . PHE B 1 242 ? 50.448 -42.008 6.447 1.00 22.10 222 PHE B CA 1
ATOM 4258 C C . PHE B 1 242 ? 51.815 -42.153 5.820 1.00 25.02 222 PHE B C 1
ATOM 4259 O O . PHE B 1 242 ? 51.943 -42.758 4.753 1.00 27.74 222 PHE B O 1
ATOM 4267 N N . SER B 1 243 ? 52.837 -41.613 6.467 1.00 26.05 223 SER B N 1
ATOM 4268 C CA . SER B 1 243 ? 54.159 -41.497 5.875 1.00 28.74 223 SER B CA 1
ATOM 4269 C C . SER B 1 243 ? 55.100 -42.439 6.606 1.00 30.96 223 SER B C 1
ATOM 4270 O O . SER B 1 243 ? 55.431 -42.211 7.773 1.00 25.95 223 SER B O 1
ATOM 4273 N N . ARG B 1 244 ? 55.550 -43.480 5.911 1.00 29.02 224 ARG B N 1
ATOM 4274 C CA . ARG B 1 244 ? 56.611 -44.304 6.470 1.00 30.66 224 ARG B CA 1
ATOM 4275 C C . ARG B 1 244 ? 57.878 -43.486 6.723 1.00 30.06 224 ARG B C 1
ATOM 4276 O O . ARG B 1 244 ? 58.603 -43.746 7.690 1.00 31.95 224 ARG B O 1
ATOM 4284 N N . ARG B 1 245 ? 58.149 -42.483 5.883 1.00 27.11 225 ARG B N 1
ATOM 4285 C CA . ARG B 1 245 ? 59.293 -41.608 6.117 1.00 27.25 225 ARG B CA 1
ATOM 4286 C C . ARG B 1 245 ? 59.186 -40.925 7.478 1.00 32.57 225 ARG B C 1
ATOM 4287 O O . ARG B 1 245 ? 60.122 -40.968 8.288 1.00 30.68 225 ARG B O 1
ATOM 4295 N N . TRP B 1 246 ? 58.039 -40.302 7.754 1.00 29.31 226 TRP B N 1
ATOM 4296 C CA . TRP B 1 246 ? 57.890 -39.555 8.997 1.00 22.71 226 TRP B CA 1
ATOM 4297 C C . TRP B 1 246 ? 57.835 -40.474 10.209 1.00 22.09 226 TRP B C 1
ATOM 4298 O O . TRP B 1 246 ? 58.469 -40.201 11.235 1.00 24.85 226 TRP B O 1
ATOM 4309 N N . LEU B 1 247 ? 57.056 -41.551 10.124 1.00 23.26 227 LEU B N 1
ATOM 4310 C CA . LEU B 1 247 ? 56.792 -42.356 11.312 1.00 25.60 227 LEU B CA 1
ATOM 4311 C C . LEU B 1 247 ? 57.891 -43.380 11.561 1.00 23.99 227 LEU B C 1
ATOM 4312 O O . LEU B 1 247 ? 58.276 -43.606 12.712 1.00 22.65 227 LEU B O 1
ATOM 4317 N N . GLN B 1 248 ? 58.401 -44.022 10.506 1.00 26.31 228 GLN B N 1
ATOM 4318 C CA . GLN B 1 248 ? 59.422 -45.043 10.701 1.00 29.21 228 GLN B CA 1
ATOM 4319 C C . GLN B 1 248 ? 60.830 -44.459 10.687 1.00 30.94 228 GLN B C 1
ATOM 4320 O O . GLN B 1 248 ? 61.583 -44.648 11.646 1.00 31.94 228 GLN B O 1
ATOM 4326 N N . GLU B 1 249 ? 61.196 -43.735 9.625 1.00 28.08 229 GLU B N 1
ATOM 4327 C CA . GLU B 1 249 ? 62.571 -43.259 9.500 1.00 30.52 229 GLU B CA 1
ATOM 4328 C C . GLU B 1 249 ? 62.878 -42.173 10.527 1.00 32.62 229 GLU B C 1
ATOM 4329 O O . GLU B 1 249 ? 63.911 -42.219 11.208 1.00 34.86 229 GLU B O 1
ATOM 4335 N N . ILE B 1 250 ? 62.005 -41.180 10.644 1.00 31.13 230 ILE B N 1
ATOM 4336 C CA . ILE B 1 250 ? 62.328 -40.025 11.467 1.00 26.74 230 ILE B CA 1
ATOM 4337 C C . ILE B 1 250 ? 61.870 -40.222 12.903 1.00 27.66 230 ILE B C 1
ATOM 4338 O O . ILE B 1 250 ? 62.654 -40.059 13.842 1.00 29.49 230 ILE B O 1
ATOM 4343 N N . LEU B 1 251 ? 60.605 -40.591 13.103 1.00 25.76 231 LEU B N 1
ATOM 4344 C CA . LEU B 1 251 ? 60.087 -40.664 14.462 1.00 23.38 231 LEU B CA 1
ATOM 4345 C C . LEU B 1 251 ? 60.650 -41.878 15.196 1.00 26.55 231 LEU B C 1
ATOM 4346 O O . LEU B 1 251 ? 61.295 -41.742 16.241 1.00 23.82 231 LEU B O 1
ATOM 4351 N N . ARG B 1 252 ? 60.430 -43.077 14.664 1.00 23.24 232 ARG B N 1
ATOM 4352 C CA . ARG B 1 252 ? 60.965 -44.246 15.347 1.00 27.40 232 ARG B CA 1
ATOM 4353 C C . ARG B 1 252 ? 62.464 -44.399 15.131 1.00 32.79 232 ARG B C 1
ATOM 4354 O O . ARG B 1 252 ? 63.159 -44.913 16.012 1.00 32.54 232 ARG B O 1
ATOM 4362 N N . GLY B 1 253 ? 62.983 -43.966 13.987 1.00 25.99 233 GLY B N 1
ATOM 4363 C CA . GLY B 1 253 ? 64.407 -44.102 13.748 1.00 29.78 233 GLY B CA 1
ATOM 4364 C C . GLY B 1 253 ? 65.222 -42.995 14.381 1.00 32.72 233 GLY B C 1
ATOM 4365 O O . GLY B 1 253 ? 65.929 -43.222 15.368 1.00 31.61 233 GLY B O 1
ATOM 4366 N N . GLU B 1 254 ? 65.107 -41.783 13.822 1.00 32.00 234 GLU B N 1
ATOM 4367 C CA . GLU B 1 254 ? 65.946 -40.661 14.238 1.00 32.47 234 GLU B CA 1
ATOM 4368 C C . GLU B 1 254 ? 65.633 -40.214 15.663 1.00 33.89 234 GLU B C 1
ATOM 4369 O O . GLU B 1 254 ? 66.546 -39.906 16.439 1.00 31.00 234 GLU B O 1
ATOM 4375 N N . LEU B 1 255 ? 64.355 -40.161 16.027 1.00 28.35 235 LEU B N 1
ATOM 4376 C CA . LEU B 1 255 ? 63.967 -39.767 17.380 1.00 26.71 235 LEU B CA 1
ATOM 4377 C C . LEU B 1 255 ? 63.896 -40.951 18.333 1.00 34.32 235 LEU B C 1
ATOM 4378 O O . LEU B 1 255 ? 63.685 -40.752 19.540 1.00 26.71 235 LEU B O 1
ATOM 4383 N N . LYS B 1 256 ? 64.071 -42.168 17.810 1.00 26.61 236 LYS B N 1
ATOM 4384 C CA . LYS B 1 256 ? 64.147 -43.387 18.603 1.00 26.80 236 LYS B CA 1
ATOM 4385 C C . LYS B 1 256 ? 62.906 -43.572 19.463 1.00 33.47 236 LYS B C 1
ATOM 4386 O O . LYS B 1 256 ? 62.978 -44.113 20.566 1.00 29.60 236 LYS B O 1
ATOM 4392 N N . PHE B 1 257 ? 61.761 -43.133 18.942 1.00 31.34 237 PHE B N 1
ATOM 4393 C CA . PHE B 1 257 ? 60.494 -43.169 19.664 1.00 22.87 237 PHE B CA 1
ATOM 4394 C C . PHE B 1 257 ? 59.923 -44.578 19.637 1.00 23.07 237 PHE B C 1
ATOM 4395 O O . PHE B 1 257 ? 59.679 -45.128 18.556 1.00 24.44 237 PHE B O 1
ATOM 4403 N N . ASP B 1 258 ? 59.686 -45.159 20.815 1.00 22.33 238 ASP B N 1
ATOM 4404 C CA . ASP B 1 258 ? 59.116 -46.502 20.897 1.00 21.96 238 ASP B CA 1
ATOM 4405 C C . ASP B 1 258 ? 57.713 -46.524 21.507 1.00 29.02 238 ASP B C 1
ATOM 4406 O O . ASP B 1 258 ? 57.214 -47.593 21.886 1.00 25.24 238 ASP B O 1
ATOM 4411 N N . GLY B 1 259 ? 57.050 -45.378 21.586 1.00 19.95 239 GLY B N 1
ATOM 4412 C CA . GLY B 1 259 ? 55.711 -45.308 22.129 1.00 18.91 239 GLY B CA 1
ATOM 4413 C C . GLY B 1 259 ? 54.630 -45.583 21.095 1.00 17.84 239 GLY B C 1
ATOM 4414 O O . GLY B 1 259 ? 54.876 -46.051 19.981 1.00 18.99 239 GLY B O 1
ATOM 4415 N N . VAL B 1 260 ? 53.403 -45.269 21.495 1.00 17.01 240 VAL B N 1
ATOM 4416 C CA . VAL B 1 260 ? 52.214 -45.516 20.691 1.00 16.11 240 VAL B CA 1
ATOM 4417 C C . VAL B 1 260 ? 52.056 -44.397 19.677 1.00 16.12 240 VAL B C 1
ATOM 4418 O O . VAL B 1 260 ? 52.205 -43.219 20.015 1.00 16.82 240 VAL B O 1
ATOM 4422 N N . ILE B 1 261 ? 51.779 -44.760 18.429 1.00 16.00 241 ILE B N 1
ATOM 4423 C CA . ILE B 1 261 ? 51.456 -43.787 17.389 1.00 16.20 241 ILE B CA 1
ATOM 4424 C C . ILE B 1 261 ? 49.968 -43.908 17.088 1.00 15.60 241 ILE B C 1
ATOM 4425 O O . ILE B 1 261 ? 49.510 -44.938 16.572 1.00 15.31 241 ILE B O 1
ATOM 4430 N N . PHE B 1 262 ? 49.205 -42.881 17.457 1.00 15.56 242 PHE B N 1
ATOM 4431 C CA . PHE B 1 262 ? 47.825 -42.773 17.006 1.00 15.35 242 PHE B CA 1
ATOM 4432 C C . PHE B 1 262 ? 47.822 -42.266 15.570 1.00 25.73 242 PHE B C 1
ATOM 4433 O O . PHE B 1 262 ? 48.735 -41.549 15.155 1.00 28.35 242 PHE B O 1
ATOM 4441 N N . SER B 1 263 ? 46.808 -42.660 14.802 1.00 16.12 243 SER B N 1
ATOM 4442 C CA . SER B 1 263 ? 46.611 -42.050 13.492 1.00 17.15 243 SER B CA 1
ATOM 4443 C C . SER B 1 263 ? 45.953 -40.680 13.664 1.00 21.09 243 SER B C 1
ATOM 4444 O O . SER B 1 263 ? 45.504 -40.320 14.754 1.00 20.14 243 SER B O 1
ATOM 4447 N N . ASP B 1 264 ? 45.893 -39.894 12.586 1.00 22.46 244 ASP B N 1
ATOM 4448 C CA . ASP B 1 264 ? 45.021 -38.734 12.694 1.00 25.35 244 ASP B CA 1
ATOM 4449 C C . ASP B 1 264 ? 43.572 -39.209 12.537 1.00 23.30 244 ASP B C 1
ATOM 4450 O O . ASP B 1 264 ? 43.298 -40.406 12.404 1.00 21.09 244 ASP B O 1
ATOM 4455 N N . ASP B 1 265 ? 42.616 -38.287 12.594 1.00 24.51 245 ASP B N 1
ATOM 4456 C CA . ASP B 1 265 ? 41.222 -38.705 12.499 1.00 21.63 245 ASP B CA 1
ATOM 4457 C C . ASP B 1 265 ? 40.945 -39.163 11.071 1.00 23.47 245 ASP B C 1
ATOM 4458 O O . ASP B 1 265 ? 40.982 -38.364 10.124 1.00 26.01 245 ASP B O 1
ATOM 4463 N N . LEU B 1 266 ? 40.686 -40.458 10.911 1.00 21.00 246 LEU B N 1
ATOM 4464 C CA . LEU B 1 266 ? 40.470 -41.010 9.581 1.00 21.94 246 LEU B CA 1
ATOM 4465 C C . LEU B 1 266 ? 39.116 -40.655 8.985 1.00 25.79 246 LEU B C 1
ATOM 4466 O O . LEU B 1 266 ? 38.875 -41.029 7.832 1.00 27.77 246 LEU B O 1
ATOM 4471 N N . SER B 1 267 ? 38.242 -39.967 9.721 1.00 23.68 247 SER B N 1
ATOM 4472 C CA . SER B 1 267 ? 36.977 -39.486 9.179 1.00 37.50 247 SER B CA 1
ATOM 4473 C C . SER B 1 267 ? 37.019 -38.031 8.756 1.00 46.36 247 SER B C 1
ATOM 4474 O O . SER B 1 267 ? 36.192 -37.618 7.934 1.00 55.81 247 SER B O 1
ATOM 4477 N N . MET B 1 268 ? 37.927 -37.239 9.311 1.00 48.47 248 MET B N 1
ATOM 4478 C CA . MET B 1 268 ? 38.074 -35.860 8.860 1.00 63.79 248 MET B CA 1
ATOM 4479 C C . MET B 1 268 ? 38.778 -35.936 7.516 1.00 70.39 248 MET B C 1
ATOM 4480 O O . MET B 1 268 ? 39.998 -36.109 7.439 1.00 67.65 248 MET B O 1
ATOM 4485 N N . ALA B 1 269 ? 37.981 -35.840 6.451 1.00 76.64 249 ALA B N 1
ATOM 4486 C CA . ALA B 1 269 ? 38.371 -36.324 5.142 1.00 82.68 249 ALA B CA 1
ATOM 4487 C C . ALA B 1 269 ? 38.138 -35.341 4.006 1.00 92.15 249 ALA B C 1
ATOM 4488 O O . ALA B 1 269 ? 38.396 -35.698 2.851 1.00 90.94 249 ALA B O 1
ATOM 4490 N N . GLY B 1 270 ? 37.639 -34.134 4.288 1.00 101.52 250 GLY B N 1
ATOM 4491 C CA . GLY B 1 270 ? 37.451 -33.155 3.226 1.00 111.14 250 GLY B CA 1
ATOM 4492 C C . GLY B 1 270 ? 38.724 -32.910 2.444 1.00 116.14 250 GLY B C 1
ATOM 4493 O O . GLY B 1 270 ? 38.719 -32.874 1.211 1.00 121.69 250 GLY B O 1
ATOM 4494 N N . ALA B 1 271 ? 39.833 -32.745 3.153 1.00 112.89 251 ALA B N 1
ATOM 4495 C CA . ALA B 1 271 ? 41.171 -32.781 2.576 1.00 111.09 251 ALA B CA 1
ATOM 4496 C C . ALA B 1 271 ? 41.876 -33.972 3.209 1.00 102.52 251 ALA B C 1
ATOM 4497 O O . ALA B 1 271 ? 42.146 -33.961 4.415 1.00 101.61 251 ALA B O 1
ATOM 4499 N N . HIS B 1 272 ? 42.172 -34.997 2.411 1.00 91.65 252 HIS B N 1
ATOM 4500 C CA . HIS B 1 272 ? 42.634 -36.249 2.999 1.00 77.18 252 HIS B CA 1
ATOM 4501 C C . HIS B 1 272 ? 43.100 -37.209 1.912 1.00 62.93 252 HIS B C 1
ATOM 4502 O O . HIS B 1 272 ? 42.959 -36.953 0.713 1.00 53.65 252 HIS B O 1
ATOM 4509 N N . VAL B 1 273 ? 43.689 -38.313 2.373 1.00 54.72 253 VAL B N 1
ATOM 4510 C CA . VAL B 1 273 ? 43.868 -39.553 1.633 1.00 51.63 253 VAL B CA 1
ATOM 4511 C C . VAL B 1 273 ? 42.526 -40.013 1.075 1.00 50.58 253 VAL B C 1
ATOM 4512 O O . VAL B 1 273 ? 41.659 -40.478 1.825 1.00 45.57 253 VAL B O 1
ATOM 4516 N N . VAL B 1 274 ? 42.344 -39.897 -0.243 1.00 49.17 254 VAL B N 1
ATOM 4517 C CA . VAL B 1 274 ? 41.124 -40.402 -0.862 1.00 37.50 254 VAL B CA 1
ATOM 4518 C C . VAL B 1 274 ? 40.993 -41.892 -0.563 1.00 35.73 254 VAL B C 1
ATOM 4519 O O . VAL B 1 274 ? 41.983 -42.628 -0.556 1.00 34.72 254 VAL B O 1
ATOM 4523 N N . GLY B 1 275 ? 39.776 -42.331 -0.269 1.00 37.23 255 GLY B N 1
ATOM 4524 C CA . GLY B 1 275 ? 39.495 -43.710 0.075 1.00 33.90 255 GLY B CA 1
ATOM 4525 C C . GLY B 1 275 ? 38.300 -43.776 1.018 1.00 33.68 255 GLY B C 1
ATOM 4526 O O . GLY B 1 275 ? 37.584 -42.799 1.231 1.00 40.00 255 GLY B O 1
ATOM 4527 N N . ASP B 1 276 ? 38.082 -44.961 1.580 1.00 42.63 256 ASP B N 1
ATOM 4528 C CA . ASP B 1 276 ? 37.124 -45.102 2.670 1.00 42.97 256 ASP B CA 1
ATOM 4529 C C . ASP B 1 276 ? 37.884 -45.388 3.961 1.00 37.22 256 ASP B C 1
ATOM 4530 O O . ASP B 1 276 ? 39.108 -45.534 3.965 1.00 26.48 256 ASP B O 1
ATOM 4535 N N . ALA B 1 277 ? 37.145 -45.451 5.073 1.00 29.89 257 ALA B N 1
ATOM 4536 C CA . ALA B 1 277 ? 37.788 -45.674 6.362 1.00 29.52 257 ALA B CA 1
ATOM 4537 C C . ALA B 1 277 ? 38.575 -46.979 6.384 1.00 18.00 257 ALA B C 1
ATOM 4538 O O . ALA B 1 277 ? 39.588 -47.088 7.088 1.00 17.85 257 ALA B O 1
ATOM 4540 N N . ALA B 1 278 ? 38.147 -47.970 5.600 1.00 20.76 258 ALA B N 1
ATOM 4541 C CA . ALA B 1 278 ? 38.880 -49.228 5.553 1.00 21.23 258 ALA B CA 1
ATOM 4542 C C . ALA B 1 278 ? 40.233 -49.049 4.870 1.00 24.09 258 ALA B C 1
ATOM 4543 O O . ALA B 1 278 ? 41.262 -49.460 5.410 1.00 20.86 258 ALA B O 1
ATOM 4545 N N . SER B 1 279 ? 40.270 -48.417 3.690 1.00 19.56 259 SER B N 1
ATOM 4546 C CA . SER B 1 279 ? 41.571 -48.246 3.039 1.00 20.30 259 SER B CA 1
ATOM 4547 C C . SER B 1 279 ? 42.461 -47.300 3.832 1.00 21.00 259 SER B C 1
ATOM 4548 O O . SER B 1 279 ? 43.693 -47.436 3.817 1.00 22.22 259 SER B O 1
ATOM 4551 N N . ARG B 1 280 ? 41.868 -46.347 4.543 1.00 21.53 260 ARG B N 1
ATOM 4552 C CA . ARG B 1 280 ? 42.691 -45.427 5.313 1.00 21.53 260 ARG B CA 1
ATOM 4553 C C . ARG B 1 280 ? 43.281 -46.086 6.543 1.00 21.55 260 ARG B C 1
ATOM 4554 O O . ARG B 1 280 ? 44.434 -45.808 6.897 1.00 18.59 260 ARG B O 1
ATOM 4562 N N . ILE B 1 281 ? 42.492 -46.899 7.251 1.00 17.64 261 ILE B N 1
ATOM 4563 C CA . ILE B 1 281 ? 43.057 -47.460 8.471 1.00 16.76 261 ILE B CA 1
ATOM 4564 C C . ILE B 1 281 ? 44.140 -48.454 8.096 1.00 18.18 261 ILE B C 1
ATOM 4565 O O . ILE B 1 281 ? 45.141 -48.580 8.805 1.00 19.95 261 ILE B O 1
ATOM 4570 N N . GLU B 1 282 ? 43.994 -49.144 6.956 1.00 20.40 262 GLU B N 1
ATOM 4571 C CA . GLU B 1 282 ? 45.083 -49.991 6.479 1.00 18.12 262 GLU B CA 1
ATOM 4572 C C . GLU B 1 282 ? 46.327 -49.168 6.187 1.00 18.89 262 GLU B C 1
ATOM 4573 O O . GLU B 1 282 ? 47.440 -49.569 6.538 1.00 24.25 262 GLU B O 1
ATOM 4579 N N . ALA B 1 283 ? 46.157 -48.028 5.517 1.00 20.18 263 ALA B N 1
ATOM 4580 C CA . ALA B 1 283 ? 47.308 -47.204 5.173 1.00 20.46 263 ALA B CA 1
ATOM 4581 C C . ALA B 1 283 ? 47.980 -46.647 6.420 1.00 22.00 263 ALA B C 1
ATOM 4582 O O . ALA B 1 283 ? 49.214 -46.552 6.478 1.00 20.42 263 ALA B O 1
ATOM 4584 N N . ALA B 1 284 ? 47.177 -46.242 7.408 1.00 20.21 264 ALA B N 1
ATOM 4585 C CA . ALA B 1 284 ? 47.726 -45.734 8.662 1.00 18.35 264 ALA B CA 1
ATOM 4586 C C . ALA B 1 284 ? 48.546 -46.805 9.369 1.00 17.98 264 ALA B C 1
ATOM 4587 O O . ALA B 1 284 ? 49.681 -46.555 9.793 1.00 18.30 264 ALA B O 1
ATOM 4589 N N . LEU B 1 285 ? 47.992 -48.016 9.492 1.00 17.48 265 LEU B N 1
ATOM 4590 C CA . LEU B 1 285 ? 48.760 -49.116 10.068 1.00 19.85 265 LEU B CA 1
ATOM 4591 C C . LEU B 1 285 ? 49.991 -49.434 9.234 1.00 18.57 265 LEU B C 1
ATOM 4592 O O . LEU B 1 285 ? 51.068 -49.697 9.784 1.00 20.43 265 LEU B O 1
ATOM 4597 N N . ALA B 1 286 ? 49.856 -49.417 7.902 1.00 19.28 266 ALA B N 1
ATOM 4598 C CA . ALA B 1 286 ? 51.008 -49.693 7.050 1.00 24.34 266 ALA B CA 1
ATOM 4599 C C . ALA B 1 286 ? 52.115 -48.671 7.274 1.00 26.83 266 ALA B C 1
ATOM 4600 O O . ALA B 1 286 ? 53.303 -49.019 7.272 1.00 28.11 266 ALA B O 1
ATOM 4602 N N . ALA B 1 287 ? 51.749 -47.400 7.445 1.00 22.80 267 ALA B N 1
ATOM 4603 C CA . ALA B 1 287 ? 52.754 -46.375 7.699 1.00 25.72 267 ALA B CA 1
ATOM 4604 C C . ALA B 1 287 ? 53.417 -46.540 9.061 1.00 21.66 267 ALA B C 1
ATOM 4605 O O . ALA B 1 287 ? 54.482 -45.959 9.291 1.00 26.84 267 ALA B O 1
ATOM 4607 N N . GLY B 1 288 ? 52.803 -47.285 9.975 1.00 24.34 268 GLY B N 1
ATOM 4608 C CA . GLY B 1 288 ? 53.368 -47.464 11.303 1.00 27.87 268 GLY B CA 1
ATOM 4609 C C . GLY B 1 288 ? 52.486 -47.017 12.458 1.00 20.53 268 GLY B C 1
ATOM 4610 O O . GLY B 1 288 ? 52.935 -47.093 13.610 1.00 21.54 268 GLY B O 1
ATOM 4611 N N . CYS B 1 289 ? 51.259 -46.548 12.241 1.00 20.78 269 CYS B N 1
ATOM 4612 C CA . CYS B 1 289 ? 50.389 -46.240 13.369 1.00 21.95 269 CYS B CA 1
ATOM 4613 C C . CYS B 1 289 ? 49.989 -47.511 14.101 1.00 21.10 269 CYS B C 1
ATOM 4614 O O . CYS B 1 289 ? 49.818 -48.569 13.498 1.00 20.81 269 CYS B O 1
ATOM 4617 N N . ASP B 1 290 ? 49.789 -47.386 15.418 1.00 15.22 270 ASP B N 1
ATOM 4618 C CA . ASP B 1 290 ? 49.277 -48.495 16.206 1.00 14.68 270 ASP B CA 1
ATOM 4619 C C . ASP B 1 290 ? 47.761 -48.491 16.296 1.00 17.47 270 ASP B C 1
ATOM 4620 O O . ASP B 1 290 ? 47.140 -49.555 16.370 1.00 15.54 270 ASP B O 1
ATOM 4625 N N . MET B 1 291 ? 47.154 -47.316 16.358 1.00 13.85 271 MET B N 1
ATOM 4626 C CA . MET B 1 291 ? 45.724 -47.258 16.605 1.00 13.37 271 MET B CA 1
ATOM 4627 C C . MET B 1 291 ? 45.131 -46.253 15.641 1.00 15.86 271 MET B C 1
ATOM 4628 O O . MET B 1 291 ? 45.653 -45.139 15.505 1.00 20.07 271 MET B O 1
ATOM 4633 N N . GLY B 1 292 ? 44.078 -46.666 14.938 1.00 13.73 272 GLY B N 1
ATOM 4634 C CA . GLY B 1 292 ? 43.397 -45.804 13.993 1.00 20.28 272 GLY B CA 1
ATOM 4635 C C . GLY B 1 292 ? 42.202 -45.151 14.663 1.00 19.92 272 GLY B C 1
ATOM 4636 O O . GLY B 1 292 ? 41.422 -45.816 15.351 1.00 21.00 272 GLY B O 1
ATOM 4637 N N . LEU B 1 293 ? 42.083 -43.837 14.468 1.00 17.00 273 LEU B N 1
ATOM 4638 C CA . LEU B 1 293 ? 41.004 -43.029 15.029 1.00 16.15 273 LEU B CA 1
ATOM 4639 C C . LEU B 1 293 ? 39.933 -42.784 13.979 1.00 16.16 273 LEU B C 1
ATOM 4640 O O . LEU B 1 293 ? 40.226 -42.263 12.896 1.00 17.93 273 LEU B O 1
ATOM 4645 N N . VAL B 1 294 ? 38.686 -43.125 14.295 1.00 17.02 274 VAL B N 1
ATOM 4646 C CA . VAL B 1 294 ? 37.584 -42.863 13.377 1.00 21.42 274 VAL B CA 1
ATOM 4647 C C . VAL B 1 294 ? 36.481 -42.184 14.186 1.00 24.75 274 VAL B C 1
ATOM 4648 O O . VAL B 1 294 ? 35.688 -42.849 14.862 1.00 22.18 274 VAL B O 1
ATOM 4652 N N . CYS B 1 295 ? 36.416 -40.859 14.099 1.00 23.86 275 CYS B N 1
ATOM 4653 C CA . CYS B 1 295 ? 35.517 -40.048 14.905 1.00 24.54 275 CYS B CA 1
ATOM 4654 C C . CYS B 1 295 ? 34.320 -39.549 14.103 1.00 28.29 275 CYS B C 1
ATOM 4655 O O . CYS B 1 295 ? 34.382 -39.388 12.880 1.00 27.95 275 CYS B O 1
ATOM 4658 N N . ASN B 1 296 ? 33.220 -39.309 14.818 1.00 19.93 276 ASN B N 1
ATOM 4659 C CA . ASN B 1 296 ? 32.069 -38.583 14.285 1.00 20.38 276 ASN B CA 1
ATOM 4660 C C . ASN B 1 296 ? 31.458 -39.253 13.063 1.00 25.31 276 ASN B C 1
ATOM 4661 O O . ASN B 1 296 ? 30.823 -38.583 12.255 1.00 28.50 276 ASN B O 1
ATOM 4666 N N . ASP B 1 297 ? 31.615 -40.572 12.917 1.00 21.19 277 ASP B N 1
ATOM 4667 C CA . ASP B 1 297 ? 31.120 -41.252 11.715 1.00 23.28 277 ASP B CA 1
ATOM 4668 C C . ASP B 1 297 ? 31.007 -42.744 12.042 1.00 27.19 277 ASP B C 1
ATOM 4669 O O . ASP B 1 297 ? 31.934 -43.512 11.777 1.00 22.50 277 ASP B O 1
ATOM 4674 N N . ARG B 1 298 ? 29.872 -43.137 12.628 1.00 23.35 278 ARG B N 1
ATOM 4675 C CA . ARG B 1 298 ? 29.706 -44.541 13.009 1.00 19.25 278 ARG B CA 1
ATOM 4676 C C . ARG B 1 298 ? 29.850 -45.475 11.807 1.00 20.74 278 ARG B C 1
ATOM 4677 O O . ARG B 1 298 ? 30.432 -46.557 11.931 1.00 19.52 278 ARG B O 1
ATOM 4685 N N . ALA B 1 299 ? 29.292 -45.095 10.647 1.00 23.84 279 ALA B N 1
ATOM 4686 C CA . ALA B 1 299 ? 29.371 -45.969 9.473 1.00 29.29 279 ALA B CA 1
ATOM 4687 C C . ALA B 1 299 ? 30.823 -46.205 9.049 1.00 21.69 279 ALA B C 1
ATOM 4688 O O . ALA B 1 299 ? 31.206 -47.328 8.689 1.00 19.47 279 ALA B O 1
ATOM 4690 N N . SER B 1 300 ? 31.649 -45.166 9.110 1.00 23.04 280 SER B N 1
ATOM 4691 C CA . SER B 1 300 ? 33.068 -45.328 8.794 1.00 22.77 280 SER B CA 1
ATOM 4692 C C . SER B 1 300 ? 33.786 -46.179 9.838 1.00 20.49 280 SER B C 1
ATOM 4693 O O . SER B 1 300 ? 34.681 -46.964 9.497 1.00 19.10 280 SER B O 1
ATOM 4696 N N . ALA B 1 301 ? 33.427 -46.019 11.116 1.00 16.58 281 ALA B N 1
ATOM 4697 C CA . ALA B 1 301 ? 33.981 -46.883 12.156 1.00 15.95 281 ALA B CA 1
ATOM 4698 C C . ALA B 1 301 ? 33.664 -48.347 11.883 1.00 17.91 281 ALA B C 1
ATOM 4699 O O . ALA B 1 301 ? 34.516 -49.228 12.088 1.00 14.85 281 ALA B O 1
ATOM 4701 N N . GLU B 1 302 ? 32.434 -48.639 11.432 1.00 16.31 282 GLU B N 1
ATOM 4702 C CA . GLU B 1 302 ? 32.101 -50.028 11.138 1.00 16.74 282 GLU B CA 1
ATOM 4703 C C . GLU B 1 302 ? 32.913 -50.550 9.957 1.00 15.97 282 GLU B C 1
ATOM 4704 O O . GLU B 1 302 ? 33.391 -51.692 9.986 1.00 17.02 282 GLU B O 1
ATOM 4710 N N . LEU B 1 303 ? 33.100 -49.723 8.926 1.00 18.64 283 LEU B N 1
ATOM 4711 C CA . LEU B 1 303 ? 33.930 -50.132 7.791 1.00 24.05 283 LEU B CA 1
ATOM 4712 C C . LEU B 1 303 ? 35.364 -50.409 8.227 1.00 22.50 283 LEU B C 1
ATOM 4713 O O . LEU B 1 303 ? 35.986 -51.384 7.783 1.00 22.36 283 LEU B O 1
ATOM 4718 N N . ALA B 1 304 ? 35.912 -49.545 9.081 1.00 18.72 284 ALA B N 1
ATOM 4719 C CA . ALA B 1 304 ? 37.287 -49.712 9.531 1.00 17.57 284 ALA B CA 1
ATOM 4720 C C . ALA B 1 304 ? 37.422 -50.954 10.402 1.00 15.01 284 ALA B C 1
ATOM 4721 O O . ALA B 1 304 ? 38.455 -51.636 10.375 1.00 16.62 284 ALA B O 1
ATOM 4723 N N . LEU B 1 305 ? 36.406 -51.227 11.219 1.00 14.48 285 LEU B N 1
ATOM 4724 C CA . LEU B 1 305 ? 36.424 -52.433 12.033 1.00 15.04 285 LEU B CA 1
ATOM 4725 C C . LEU B 1 305 ? 36.403 -53.671 11.150 1.00 15.65 285 LEU B C 1
ATOM 4726 O O . LEU B 1 305 ? 37.134 -54.635 11.397 1.00 15.26 285 LEU B O 1
ATOM 4731 N N . ALA B 1 306 ? 35.567 -53.662 10.112 1.00 17.25 286 ALA B N 1
ATOM 4732 C CA . ALA B 1 306 ? 35.508 -54.814 9.220 1.00 18.97 286 ALA B CA 1
ATOM 4733 C C . ALA B 1 306 ? 36.857 -55.043 8.544 1.00 16.01 286 ALA B C 1
ATOM 4734 O O . ALA B 1 306 ? 37.293 -56.190 8.385 1.00 19.98 286 ALA B O 1
ATOM 4736 N N . ALA B 1 307 ? 37.541 -53.957 8.160 1.00 15.62 287 ALA B N 1
ATOM 4737 C CA . ALA B 1 307 ? 38.892 -54.072 7.615 1.00 16.39 287 ALA B CA 1
ATOM 4738 C C . ALA B 1 307 ? 39.855 -54.697 8.623 1.00 18.57 287 ALA B C 1
ATOM 4739 O O . ALA B 1 307 ? 40.679 -55.548 8.264 1.00 19.58 287 ALA B O 1
ATOM 4741 N N . LEU B 1 308 ? 39.787 -54.275 9.885 1.00 14.82 288 LEU B N 1
ATOM 4742 C CA . LEU B 1 308 ? 40.658 -54.877 10.894 1.00 14.53 288 LEU B CA 1
ATOM 4743 C C . LEU B 1 308 ? 40.329 -56.353 11.102 1.00 16.36 288 LEU B C 1
ATOM 4744 O O . LEU B 1 308 ? 41.233 -57.168 11.314 1.00 16.12 288 LEU B O 1
ATOM 4749 N N . GLN B 1 309 ? 39.042 -56.711 11.068 1.00 14.47 289 GLN B N 1
ATOM 4750 C CA . GLN B 1 309 ? 38.675 -58.118 11.217 1.00 14.62 289 GLN B CA 1
ATOM 4751 C C . GLN B 1 309 ? 39.212 -58.958 10.063 1.00 17.90 289 GLN B C 1
ATOM 4752 O O . GLN B 1 309 ? 39.638 -60.101 10.266 1.00 22.28 289 GLN B O 1
ATOM 4758 N N . ARG B 1 310 ? 39.186 -58.418 8.838 1.00 15.73 290 ARG B N 1
ATOM 4759 C CA . ARG B 1 310 ? 39.700 -59.183 7.699 1.00 16.26 290 ARG B CA 1
ATOM 4760 C C . ARG B 1 310 ? 41.209 -59.346 7.759 1.00 20.73 290 ARG B C 1
ATOM 4761 O O . ARG B 1 310 ? 41.739 -60.367 7.306 1.00 26.20 290 ARG B O 1
ATOM 4769 N N . LEU B 1 311 ? 41.926 -58.340 8.263 1.00 20.46 291 LEU B N 1
ATOM 4770 C CA . LEU B 1 311 ? 43.362 -58.482 8.479 1.00 22.17 291 LEU B CA 1
ATOM 4771 C C . LEU B 1 311 ? 43.682 -59.374 9.664 1.00 21.72 291 LEU B C 1
ATOM 4772 O O . LEU B 1 311 ? 44.857 -59.706 9.867 1.00 26.02 291 LEU B O 1
ATOM 4777 N N . LYS B 1 312 ? 42.674 -59.737 10.458 1.00 20.59 292 LYS B N 1
ATOM 4778 C CA . LYS B 1 312 ? 42.843 -60.481 11.701 1.00 21.28 292 LYS B CA 1
ATOM 4779 C C . LYS B 1 312 ? 43.943 -59.884 12.587 1.00 25.10 292 LYS B C 1
ATOM 4780 O O . LYS B 1 312 ? 44.849 -60.577 13.054 1.00 22.72 292 LYS B O 1
ATOM 4786 N N . VAL B 1 313 ? 43.826 -58.582 12.865 1.00 19.76 293 VAL B N 1
ATOM 4787 C CA . VAL B 1 313 ? 44.816 -57.918 13.710 1.00 19.26 293 VAL B CA 1
ATOM 4788 C C . VAL B 1 313 ? 44.669 -58.364 15.163 1.00 21.64 293 VAL B C 1
ATOM 4789 O O . VAL B 1 313 ? 43.575 -58.705 15.636 1.00 20.25 293 VAL B O 1
ATOM 4793 N N . THR B 1 314 ? 45.785 -58.347 15.881 1.00 18.53 294 THR B N 1
ATOM 4794 C CA . THR B 1 314 ? 45.839 -58.453 17.324 1.00 23.24 294 THR B CA 1
ATOM 4795 C C . THR B 1 314 ? 46.262 -57.102 17.883 1.00 18.82 294 THR B C 1
ATOM 4796 O O . THR B 1 314 ? 46.771 -56.257 17.140 1.00 18.47 294 THR B O 1
ATOM 4800 N N . PRO B 1 315 ? 46.028 -56.835 19.165 1.00 16.90 295 PRO B N 1
ATOM 4801 C CA . PRO B 1 315 ? 46.336 -55.506 19.696 1.00 19.40 295 PRO B CA 1
ATOM 4802 C C . PRO B 1 315 ? 47.832 -55.261 19.670 1.00 14.50 295 PRO B C 1
ATOM 4803 O O . PRO B 1 315 ? 48.614 -56.190 19.917 1.00 15.18 295 PRO B O 1
ATOM 4807 N N . PRO B 1 316 ? 48.271 -54.045 19.327 1.00 19.08 296 PRO B N 1
ATOM 4808 C CA . PRO B 1 316 ? 49.710 -53.764 19.336 1.00 18.85 296 PRO B CA 1
ATOM 4809 C C . PRO B 1 316 ? 50.274 -53.976 20.729 1.00 15.93 296 PRO B C 1
ATOM 4810 O O . PRO B 1 316 ? 49.660 -53.598 21.723 1.00 17.09 296 PRO B O 1
ATOM 4814 N N . SER B 1 317 ? 51.451 -54.600 20.792 1.00 17.57 297 SER B N 1
ATOM 4815 C CA . SER B 1 317 ? 52.043 -54.874 22.096 1.00 23.00 297 SER B CA 1
ATOM 4816 C C . SER B 1 317 ? 52.232 -53.595 22.907 1.00 18.67 297 SER B C 1
ATOM 4817 O O . SER B 1 317 ? 52.183 -53.632 24.138 1.00 18.28 297 SER B O 1
ATOM 4820 N N . ARG B 1 318 ? 52.403 -52.451 22.235 1.00 19.76 298 ARG B N 1
ATOM 4821 C CA . ARG B 1 318 ? 52.604 -51.178 22.917 1.00 21.86 298 ARG B CA 1
ATOM 4822 C C . ARG B 1 318 ? 51.334 -50.609 23.530 1.00 16.32 298 ARG B C 1
ATOM 4823 O O . ARG B 1 318 ? 51.427 -49.726 24.378 1.00 14.26 298 ARG B O 1
ATOM 4831 N N . LEU B 1 319 ? 50.164 -51.058 23.095 1.00 15.32 299 LEU B N 1
ATOM 4832 C CA . LEU B 1 319 ? 48.946 -50.287 23.324 1.00 15.07 299 LEU B CA 1
ATOM 4833 C C . LEU B 1 319 ? 48.654 -50.098 24.809 1.00 13.16 299 LEU B C 1
ATOM 4834 O O . LEU B 1 319 ? 48.234 -49.011 25.231 1.00 14.51 299 LEU B O 1
ATOM 4839 N N . GLN B 1 320 ? 48.858 -51.140 25.622 1.00 13.54 300 GLN B N 1
ATOM 4840 C CA . GLN B 1 320 ? 48.444 -51.025 27.018 1.00 22.43 300 GLN B CA 1
ATOM 4841 C C . GLN B 1 320 ? 49.360 -50.129 27.829 1.00 19.36 300 GLN B C 1
ATOM 4842 O O . GLN B 1 320 ? 49.073 -49.849 28.999 1.00 15.18 300 GLN B O 1
ATOM 4848 N N . ARG B 1 321 ? 50.455 -49.660 27.235 1.00 15.23 301 ARG B N 1
ATOM 4849 C CA . ARG B 1 321 ? 51.196 -48.557 27.827 1.00 13.97 301 ARG B CA 1
ATOM 4850 C C . ARG B 1 321 ? 50.299 -47.367 28.183 1.00 14.08 301 ARG B C 1
ATOM 4851 O O . ARG B 1 321 ? 50.607 -46.614 29.112 1.00 16.20 301 ARG B O 1
ATOM 4859 N N . MET B 1 322 ? 49.209 -47.154 27.446 1.00 13.28 302 MET B N 1
ATOM 4860 C CA . MET B 1 322 ? 48.372 -45.978 27.670 1.00 15.26 302 MET B CA 1
ATOM 4861 C C . MET B 1 322 ? 47.343 -46.132 28.788 1.00 15.52 302 MET B C 1
ATOM 4862 O O . MET B 1 322 ? 46.694 -45.142 29.140 1.00 14.04 302 MET B O 1
ATOM 4867 N N . ARG B 1 323 ? 47.200 -47.316 29.377 1.00 13.22 303 ARG B N 1
ATOM 4868 C CA . ARG B 1 323 ? 46.224 -47.472 30.448 1.00 15.56 303 ARG B CA 1
ATOM 4869 C C . ARG B 1 323 ? 46.642 -46.657 31.672 1.00 15.23 303 ARG B C 1
ATOM 4870 O O . ARG B 1 323 ? 47.800 -46.685 32.094 1.00 13.19 303 ARG B O 1
ATOM 4878 N N . GLY B 1 324 ? 45.698 -45.945 32.271 1.00 12.80 304 GLY B N 1
ATOM 4879 C CA . GLY B 1 324 ? 46.054 -45.110 33.413 1.00 16.54 304 GLY B CA 1
ATOM 4880 C C . GLY B 1 324 ? 46.295 -45.939 34.662 1.00 16.92 304 GLY B C 1
ATOM 4881 O O . GLY B 1 324 ? 45.672 -46.974 34.884 1.00 22.55 304 GLY B O 1
ATOM 4882 N N . LYS B 1 325 ? 47.245 -45.507 35.475 1.00 13.94 305 LYS B N 1
ATOM 4883 C CA . LYS B 1 325 ? 47.521 -46.201 36.724 1.00 18.06 305 LYS B CA 1
ATOM 4884 C C . LYS B 1 325 ? 46.622 -45.719 37.862 1.00 21.38 305 LYS B C 1
ATOM 4885 O O . LYS B 1 325 ? 46.584 -46.359 38.921 1.00 16.86 305 LYS B O 1
ATOM 4891 N N . GLY B 1 326 ? 45.901 -44.606 37.667 1.00 19.12 306 GLY B N 1
ATOM 4892 C CA . GLY B 1 326 ? 44.939 -44.121 38.640 1.00 14.94 306 GLY B CA 1
ATOM 4893 C C . GLY B 1 326 ? 43.670 -44.940 38.531 1.00 23.75 306 GLY B C 1
ATOM 4894 O O . GLY B 1 326 ? 43.658 -46.017 37.937 1.00 23.75 306 GLY B O 1
ATOM 4895 N N . TYR B 1 327 ? 42.582 -44.426 39.098 1.00 21.90 307 TYR B N 1
ATOM 4896 C CA . TYR B 1 327 ? 41.335 -45.190 39.050 1.00 19.48 307 TYR B CA 1
ATOM 4897 C C . TYR B 1 327 ? 40.184 -44.284 39.456 1.00 19.33 307 TYR B C 1
ATOM 4898 O O . TYR B 1 327 ? 40.373 -43.299 40.179 1.00 17.98 307 TYR B O 1
ATOM 4907 N N . ALA B 1 328 ? 38.982 -44.661 39.023 1.00 19.64 308 ALA B N 1
ATOM 4908 C CA . ALA B 1 328 ? 37.809 -43.842 39.302 1.00 20.43 308 ALA B CA 1
ATOM 4909 C C . ALA B 1 328 ? 37.546 -43.748 40.796 1.00 18.30 308 ALA B C 1
ATOM 4910 O O . ALA B 1 328 ? 37.686 -44.729 41.534 1.00 19.46 308 ALA B O 1
ATOM 4912 N N . ASN B 1 329 ? 37.150 -42.558 41.237 1.00 18.14 309 ASN B N 1
ATOM 4913 C CA . ASN B 1 329 ? 36.898 -42.286 42.646 1.00 19.41 309 ASN B CA 1
ATOM 4914 C C . ASN B 1 329 ? 36.161 -40.964 42.740 1.00 21.10 309 ASN B C 1
ATOM 4915 O O . ASN B 1 329 ? 36.287 -40.102 41.869 1.00 22.60 309 ASN B O 1
ATOM 4920 N N . THR B 1 330 ? 35.381 -40.823 43.794 1.00 20.79 310 THR B N 1
ATOM 4921 C CA . THR B 1 330 ? 34.611 -39.612 44.003 1.00 21.47 310 THR B CA 1
ATOM 4922 C C . THR B 1 330 ? 35.231 -38.668 45.016 1.00 26.51 310 THR B C 1
ATOM 4923 O O . THR B 1 330 ? 34.758 -37.534 45.144 1.00 36.64 310 THR B O 1
ATOM 4927 N N . ASP B 1 331 ? 36.270 -39.097 45.732 1.00 25.27 311 ASP B N 1
ATOM 4928 C CA . ASP B 1 331 ? 36.832 -38.337 46.842 1.00 32.06 311 ASP B CA 1
ATOM 4929 C C . ASP B 1 331 ? 38.145 -37.629 46.489 1.00 22.61 311 ASP B C 1
ATOM 4930 O O . ASP B 1 331 ? 38.846 -37.168 47.389 1.00 24.45 311 ASP B O 1
ATOM 4935 N N . TYR B 1 332 ? 38.482 -37.505 45.199 1.00 26.62 312 TYR B N 1
ATOM 4936 C CA . TYR B 1 332 ? 39.805 -36.996 44.840 1.00 22.55 312 TYR B CA 1
ATOM 4937 C C . TYR B 1 332 ? 39.995 -35.545 45.264 1.00 25.15 312 TYR B C 1
ATOM 4938 O O . TYR B 1 332 ? 41.110 -35.144 45.611 1.00 21.96 312 TYR B O 1
ATOM 4947 N N . ARG B 1 333 ? 38.936 -34.747 45.240 1.00 22.41 313 ARG B N 1
ATOM 4948 C CA . ARG B 1 333 ? 39.075 -33.329 45.556 1.00 23.04 313 ARG B CA 1
ATOM 4949 C C . ARG B 1 333 ? 39.330 -33.063 47.037 1.00 27.38 313 ARG B C 1
ATOM 4950 O O . ARG B 1 333 ? 39.679 -31.930 47.389 1.00 23.56 313 ARG B O 1
ATOM 4958 N N . GLN B 1 334 ? 39.147 -34.056 47.908 1.00 28.11 314 GLN B N 1
ATOM 4959 C CA . GLN B 1 334 ? 39.421 -33.900 49.332 1.00 29.75 314 GLN B CA 1
ATOM 4960 C C . GLN B 1 334 ? 40.771 -34.474 49.744 1.00 36.69 314 GLN B C 1
ATOM 4961 O O . GLN B 1 334 ? 41.097 -34.463 50.937 1.00 34.16 314 GLN B O 1
ATOM 4967 N N . GLN B 1 335 ? 41.556 -34.970 48.803 1.00 21.77 315 GLN B N 1
ATOM 4968 C CA . GLN B 1 335 ? 42.831 -35.580 49.149 1.00 30.80 315 GLN B CA 1
ATOM 4969 C C . GLN B 1 335 ? 43.911 -34.524 49.393 1.00 35.83 315 GLN B C 1
ATOM 4970 O O . GLN B 1 335 ? 43.885 -33.447 48.792 1.00 32.33 315 GLN B O 1
ATOM 4976 N N . PRO B 1 336 ? 44.884 -34.834 50.258 1.00 35.48 316 PRO B N 1
ATOM 4977 C CA . PRO B 1 336 ? 45.935 -33.849 50.580 1.00 32.76 316 PRO B CA 1
ATOM 4978 C C . PRO B 1 336 ? 46.758 -33.394 49.389 1.00 30.65 316 PRO B C 1
ATOM 4979 O O . PRO B 1 336 ? 47.118 -32.212 49.310 1.00 27.49 316 PRO B O 1
ATOM 4983 N N . ARG B 1 337 ? 47.071 -34.295 48.456 1.00 31.08 317 ARG B N 1
ATOM 4984 C CA . ARG B 1 337 ? 47.862 -33.887 47.303 1.00 31.75 317 ARG B CA 1
ATOM 4985 C C . ARG B 1 337 ? 47.094 -32.928 46.412 1.00 23.44 317 ARG B C 1
ATOM 4986 O O . ARG B 1 337 ? 47.678 -32.014 45.819 1.00 23.93 317 ARG B O 1
ATOM 4994 N N . TRP B 1 338 ? 45.789 -33.154 46.277 1.00 18.97 318 TRP B N 1
ATOM 4995 C CA . TRP B 1 338 ? 44.949 -32.298 45.451 1.00 20.99 318 TRP B CA 1
ATOM 4996 C C . TRP B 1 338 ? 44.881 -30.892 46.024 1.00 23.76 318 TRP B C 1
ATOM 4997 O O . TRP B 1 338 ? 45.034 -29.903 45.293 1.00 21.74 318 TRP B O 1
ATOM 5008 N N . LEU B 1 339 ? 44.656 -30.782 47.335 1.00 21.52 319 LEU B N 1
ATOM 5009 C CA . LEU B 1 339 ? 44.616 -29.463 47.958 1.00 21.05 319 LEU B CA 1
ATOM 5010 C C . LEU B 1 339 ? 45.977 -28.779 47.893 1.00 20.80 319 LEU B C 1
ATOM 5011 O O . LEU B 1 339 ? 46.058 -27.558 47.689 1.00 24.54 319 LEU B O 1
ATOM 5016 N N . GLU B 1 340 ? 47.059 -29.548 48.062 1.00 21.50 320 GLU B N 1
ATOM 5017 C CA . GLU B 1 340 ? 48.399 -28.973 47.961 1.00 20.31 320 GLU B CA 1
ATOM 5018 C C . GLU B 1 340 ? 48.660 -28.392 46.574 1.00 21.50 320 GLU B C 1
ATOM 5019 O O . GLU B 1 340 ? 49.288 -27.335 46.445 1.00 19.85 320 GLU B O 1
ATOM 5025 N N . ALA B 1 341 ? 48.211 -29.080 45.518 1.00 21.81 321 ALA B N 1
ATOM 5026 C CA . ALA B 1 341 ? 48.470 -28.587 44.169 1.00 18.48 321 ALA B CA 1
ATOM 5027 C C . ALA B 1 341 ? 47.650 -27.337 43.865 1.00 19.94 321 ALA B C 1
ATOM 5028 O O . ALA B 1 341 ? 48.143 -26.403 43.218 1.00 21.43 321 ALA B O 1
ATOM 5030 N N . LEU B 1 342 ? 46.391 -27.304 44.307 1.00 19.36 322 LEU B N 1
ATOM 5031 C CA . LEU B 1 342 ? 45.589 -26.103 44.109 1.00 26.19 322 LEU B CA 1
ATOM 5032 C C . LEU B 1 342 ? 46.174 -24.939 44.888 1.00 25.87 322 LEU B C 1
ATOM 5033 O O . LEU B 1 342 ? 46.185 -23.801 44.404 1.00 24.07 322 LEU B O 1
ATOM 5038 N N . SER B 1 343 ? 46.675 -25.216 46.095 1.00 20.99 323 SER B N 1
ATOM 5039 C CA . SER B 1 343 ? 47.297 -24.181 46.911 1.00 24.12 323 SER B CA 1
ATOM 5040 C C . SER B 1 343 ? 48.548 -23.615 46.240 1.00 21.38 323 SER B C 1
ATOM 5041 O O . SER B 1 343 ? 48.830 -22.415 46.348 1.00 22.46 323 SER B O 1
ATOM 5044 N N . ALA B 1 344 ? 49.324 -24.462 45.557 1.00 20.57 324 ALA B N 1
ATOM 5045 C CA . ALA B 1 344 ? 50.489 -23.937 44.847 1.00 22.51 324 ALA B CA 1
ATOM 5046 C C . ALA B 1 344 ? 50.060 -23.027 43.698 1.00 21.12 324 ALA B C 1
ATOM 5047 O O . ALA B 1 344 ? 50.649 -21.959 43.496 1.00 21.03 324 ALA B O 1
ATOM 5049 N N . LEU B 1 345 ? 49.027 -23.424 42.943 1.00 21.62 325 LEU B N 1
ATOM 5050 C CA . LEU B 1 345 ? 48.526 -22.565 41.866 1.00 23.45 325 LEU B CA 1
ATOM 5051 C C . LEU B 1 345 ? 47.931 -21.280 42.423 1.00 25.55 325 LEU B C 1
ATOM 5052 O O . LEU B 1 345 ? 48.104 -20.200 41.841 1.00 22.18 325 LEU B O 1
ATOM 5057 N N . ARG B 1 346 ? 47.214 -21.384 43.543 1.00 24.56 326 ARG B N 1
ATOM 5058 C CA . ARG B 1 346 ? 46.667 -20.206 44.202 1.00 28.46 326 ARG B CA 1
ATOM 5059 C C . ARG B 1 346 ? 47.773 -19.258 44.645 1.00 23.61 326 ARG B C 1
ATOM 5060 O O . ARG B 1 346 ? 47.681 -18.040 44.447 1.00 24.48 326 ARG B O 1
ATOM 5068 N N . ALA B 1 347 ? 48.837 -19.803 45.247 1.00 23.16 327 ALA B N 1
ATOM 5069 C CA . ALA B 1 347 ? 49.941 -18.963 45.706 1.00 27.30 327 ALA B CA 1
ATOM 5070 C C . ALA B 1 347 ? 50.618 -18.265 44.537 1.00 23.68 327 ALA B C 1
ATOM 5071 O O . ALA B 1 347 ? 51.088 -17.132 44.674 1.00 24.58 327 ALA B O 1
ATOM 5073 N N . ALA B 1 348 ? 50.663 -18.915 43.382 1.00 22.95 328 ALA B N 1
ATOM 5074 C CA . ALA B 1 348 ? 51.210 -18.272 42.200 1.00 29.88 328 ALA B CA 1
ATOM 5075 C C . ALA B 1 348 ? 50.214 -17.329 41.539 1.00 25.47 328 ALA B C 1
ATOM 5076 O O . ALA B 1 348 ? 50.543 -16.746 40.501 1.00 24.26 328 ALA B O 1
ATOM 5078 N N . GLN B 1 349 ? 49.012 -17.186 42.108 1.00 24.33 329 GLN B N 1
ATOM 5079 C CA . GLN B 1 349 ? 47.955 -16.278 41.632 1.00 30.60 329 GLN B CA 1
ATOM 5080 C C . GLN B 1 349 ? 47.371 -16.726 40.291 1.00 32.42 329 GLN B C 1
ATOM 5081 O O . GLN B 1 349 ? 46.898 -15.908 39.504 1.00 28.51 329 GLN B O 1
ATOM 5087 N N . LEU B 1 350 ? 47.383 -18.023 40.026 1.00 28.63 330 LEU B N 1
ATOM 5088 C CA . LEU B 1 350 ? 46.880 -18.540 38.760 1.00 33.21 330 LEU B CA 1
ATOM 5089 C C . LEU B 1 350 ? 45.427 -18.982 38.826 1.00 33.00 330 LEU B C 1
ATOM 5090 O O . LEU B 1 350 ? 44.800 -19.156 37.777 1.00 31.94 330 LEU B O 1
ATOM 5095 N N . ILE B 1 351 ? 44.900 -19.213 40.028 1.00 32.50 331 ILE B N 1
ATOM 5096 C CA . ILE B 1 351 ? 43.520 -19.626 40.245 1.00 35.19 331 ILE B CA 1
ATOM 5097 C C . ILE B 1 351 ? 43.000 -18.875 41.462 1.00 41.11 331 ILE B C 1
ATOM 5098 O O . ILE B 1 351 ? 43.760 -18.251 42.207 1.00 36.44 331 ILE B O 1
ATOM 5103 N N . ASP B 1 352 ? 41.691 -18.969 41.678 1.00 52.84 332 ASP B N 1
ATOM 5104 C CA . ASP B 1 352 ? 41.062 -18.344 42.840 1.00 65.53 332 ASP B CA 1
ATOM 5105 C C . ASP B 1 352 ? 41.056 -19.270 44.062 1.00 66.75 332 ASP B C 1
ATOM 5106 O O . ASP B 1 352 ? 41.825 -20.232 44.145 1.00 66.47 332 ASP B O 1
#

B-factor: mean 31.86, std 21.03, range [7.03, 172.92]

Radius of gyration: 27.11 Å; Cα contacts (8 Å, |Δi|>4): 1451; chains: 2; bounding box: 63×79×53 Å

CATH classification: 3.20.20.300

Organism: Pseudomonas aeruginosa (strain ATCC 15692 / DSM 22644 / CIP 104116 / JCM 14847 / LMG 12228 / 1C / PRS 101 / PAO1) (NCBI:txid208964)

Solvent-accessible surface area: 28579 Å² total; per-residue (Å²): 164,84,89,1,2,0,0,0,7,2,59,30,48,125,15,65,78,117,5,96,100,11,0,166,51,93,24,0,6,0,0,4,2,28,12,93,0,6,89,78,18,49,18,1,38,110,0,2,60,15,1,61,89,44,25,91,72,1,2,1,0,4,30,22,75,77,40,42,2,30,60,73,50,58,26,27,18,106,38,14,43,68,191,41,2,31,124,26,145,54,3,64,75,0,0,55,39,1,0,48,0,10,0,24,5,9,6,0,1,9,10,6,0,1,8,15,6,86,2,23,7,114,6,88,130,118,33,120,106,59,49,180,39,45,52,17,36,20,93,87,32,6,81,4,5,5,0,22,0,98,3,0,70,78,17,14,1,7,0,0,0,16,42,1,0,0,69,12,44,22,127,73,136,67,146,108,56,28,32,83,4,69,45,18,15,112,55,0,96,177,7,0,2,10,0,0,39,126,11,4,77,52,2,13,0,2,25,5,0,57,4,15,0,58,113,11,21,110,79,15,0,0,20,0,166,83,0,1,71,85,0,1,40,41,87,28,170,4,96,1,0,1,0,0,10,56,0,14,28,96,29,14,119,43,146,44,68,1,9,48,20,0,62,46,0,13,61,3,16,6,10,0,0,8,0,7,101,49,64,68,14,1,93,85,0,10,32,0,0,73,155,64,137,12,56,80,7,113,84,6,88,104,0,132,7,173,29,167,50,38,99,62,13,95,130,77,78,138,5,94,93,4,28,56,20,0,106,76,19,142,21,24,126,194,78,82,1,2,0,0,0,7,3,57,30,48,124,15,76,84,126,4,95,98,11,0,162,54,91,13,0,6,0,1,4,2,25,14,93,0,6,93,74,22,49,16,1,35,110,0,2,62,15,0,64,89,41,25,102,73,1,1,2,0,4,31,20,66,69,22,136,3,26,36,86,52,71,42,27,16,77,30,13,56,67,182,28,2,33,122,28,143,51,4,65,92,0,0,57,35,1,0,22,0,7,0,26,3,8,6,1,1,9,10,6,0,1,7,16,6,90,2,26,10,133,34,106,205,96,25,112,117,52,28,179,40,33,40,20,40,21,92,89,32,6,77,4,4,5,0,24,0,95,4,0,52,77,16,7,0,6,0,0,0,21,52,1,0,0,69,25,54,28,124,58,155,56,134,138,49,10,41,70,3,63,58,32,19,105,84,0,90,125,5,0,1,11,0,0,38,128,12,5,80,53,2,14,0,1,19,4,0,48,5,32,0,58,119,19,19,100,82,7,0,0,15,0,148,80,0,1,54,96,2,1,39,41,75,23,171,5,89,1,0,1,0,0,14,22,0,26,124,40,64,16,23,41,147,44,69,3,10,54,14,0,66,35,0,12,53,5,14,5,11,0,0,8,0,5,80,53,66,71,21,1,91,88,0,12,31,1,0,59,162,62,135,13,65,82,5,105,82,5,86,110,0,134,8,134,29,166,50,34,101,69,14,116,124,72,90,126,1,94,105,1,20,56,26,0,113,77,22,147,14,28,126

Sequence (666 aa):
HMQGSLMLDIGGTWLTAEDRQILRHPEVGGLIIFARNIEHPAQVRELCAAIRAIRPDLLLLAVDQEGGRVQRLRQGFVRLPAMRAIADNPNAEELAEHCGWLMATEVQAVGLDLSFAPVLDLDHQRSAVVGSRAFEGDPERAALLAGAFIRGMHAAGMAATTGKHFPGHGWAEADSHVAIPEDARSLEEIRRSDLVPFARLAGQLDALMPAHVIYPQVDPQPAGFSRRWLQEILRGELKFDGVIFSDDLSMAGAHVVGDAASRIEAALAAGCDMGLVCNDRASAELALAALQRLKVTPPSRLQRMRGKGYANTDYRQQPRWLEALSALRAAQLIDHMQGSLMLDIGGTWLTAEDRQILRHPEVGGLIIFARNIEHPAQVRELCAAIRAIRPDLLLLAVDQEGGRVQRLRQGFVRLPAMRAIADNPNAEELAEHCGWLMATEVQAVGLDLSFAPVLDLDHQRSAVVGSRAFEGDPERAALLAGAFIRGMHAAGMAATTGKHFPGHGWAEADSHVAIPEDARSLEEIRRSDLVPFARLAGQLDALMPAHVIYPQVDPQPAGFSRRWLQEILRGELKFDGVIFSDDLSMAGAHVVGDAASRIEAALAAGCDMGLVCNDRASAELALAALQRLKVTPPSRLQRMRGKGYANTDYRQQPRWLEALSALRAAQLID

Nearest PDB structures (foldseek):
  5g5u-assembly2_B  TM=9.979E-01  e=6.081E-67  Pseudomonas aeruginosa PAO1
  5g3r-assembly2_B  TM=9.452E-01  e=1.665E-58  Pseudomonas aeruginosa PAO1
  5g6t-assembly1_A  TM=9.652E-01  e=7.659E-58  Pseudomonas aeruginosa PAO1
  5g2m-assembly2_B  TM=9.513E-01  e=1.441E-56  Pseudomonas aeruginosa PAO1
  5g2m-assembly1_A  TM=9.513E-01  e=3.278E-56  Pseudomonas aeruginosa PAO1

Secondary structure (DSSP, 8-state):
--B-EEEE--SSSS--HHHHHHHTSTTEEEEEE-GGG-S-HHHHHHHHHHHHHH-TT-EEEE--TTTHHHHHSTTSPP---HHHHHTSTTHHHHHHHHHHHHHHHHHHTT-SEE---B-PPP--TTSPTTSTTTS--HHHHHHHHHHHHHHHHHTT---EEEEET--TT-B--SSSSPPB----HHHHHHTTTHHHHHHTTT-SEEEE-S-EETTTEEEEGGG-HIIIIIIIIIIS---SEEEEEE-S-SSS--SS-HHHHHHHHHHHT-SEEE--S-HHHHHHHHHHHHHTT-B--TTGGGGS-SS---S-GGGSHHHHHHHHHHHHTT---/--B-EEEE--SSSS--HHHHHHHTSTTEEEEEE-GGG-S-HHHHHHHHHHHHHH-TT-EEEE--TTTHHHHHSTTSPP---HHHHHSSTTHHHHHHHHHHHHHHHHHHTT-SEE---B-PPP--SSSPTTSTTTS--HHHHHHHHHHHHHHHHHTT---EEEEET--TT-B-S-SSS--B----HHHHHTTTTHHHHHHTTT-SEEEE-S-BBTTTBSS-GGG-HIIIIIIIIIIS---SEEEEEETT--SSS-SS-HHHHHHHHHHHT-SEEE--S-HHHHHHHHHHHHHHT-B--TTGGGGS-SS---S-GGGSHHHHHHHHHHHHTTS--